Protein AF-A0A4Y3MFD1-F1 (afdb_monomer_lite)

Structure (mmCIF, N/CA/C/O backbone):
data_AF-A0A4Y3MFD1-F1
#
_entry.id   AF-A0A4Y3MFD1-F1
#
loop_
_atom_site.group_PDB
_atom_site.id
_atom_site.type_symbol
_atom_site.label_atom_id
_atom_site.label_alt_id
_atom_site.label_comp_id
_atom_site.label_asym_id
_atom_site.label_entity_id
_atom_site.label_seq_id
_atom_site.pdbx_PDB_ins_code
_atom_site.Cartn_x
_atom_site.Cartn_y
_atom_site.Cartn_z
_atom_site.occupancy
_atom_site.B_iso_or_equiv
_atom_site.auth_seq_id
_atom_site.auth_comp_id
_atom_site.auth_asym_id
_atom_site.auth_atom_id
_atom_site.pdbx_PDB_model_num
ATOM 1 N N . MET A 1 1 ? 8.699 -9.001 -12.859 1.00 86.31 1 MET A N 1
ATOM 2 C CA . MET A 1 1 ? 9.949 -8.322 -13.257 1.00 86.31 1 MET A CA 1
ATOM 3 C C . MET A 1 1 ? 11.088 -9.321 -13.198 1.00 86.31 1 MET A C 1
ATOM 5 O O . MET A 1 1 ? 11.152 -10.079 -12.240 1.00 86.31 1 MET A O 1
ATOM 9 N N . TRP A 1 2 ? 11.930 -9.376 -14.226 1.00 91.31 2 TRP A N 1
ATOM 10 C CA . TRP A 1 2 ? 13.165 -10.150 -14.213 1.00 91.31 2 TRP A CA 1
ATOM 11 C C . TRP A 1 2 ? 14.236 -9.340 -13.489 1.00 91.31 2 TRP A C 1
ATOM 13 O O . TRP A 1 2 ? 14.729 -8.338 -14.007 1.00 91.31 2 TRP A O 1
ATOM 23 N N . ALA A 1 3 ? 14.560 -9.768 -12.272 1.00 87.06 3 ALA A N 1
ATOM 24 C CA . ALA A 1 3 ? 15.688 -9.244 -11.525 1.00 87.06 3 ALA A CA 1
ATOM 25 C C . ALA A 1 3 ? 16.983 -9.841 -12.086 1.00 87.06 3 ALA A C 1
ATOM 27 O O . ALA A 1 3 ? 17.390 -10.945 -11.734 1.00 87.06 3 ALA A O 1
ATOM 28 N N . ASN A 1 4 ? 17.572 -9.133 -13.043 1.00 87.69 4 ASN A N 1
ATOM 29 C CA . ASN A 1 4 ? 18.674 -9.597 -13.880 1.00 87.69 4 ASN A CA 1
ATOM 30 C C . ASN A 1 4 ? 20.051 -9.185 -13.316 1.00 87.69 4 ASN A C 1
ATOM 32 O O . ASN A 1 4 ? 20.970 -8.812 -14.046 1.00 87.69 4 ASN A O 1
ATOM 36 N N . GLU A 1 5 ? 20.185 -9.214 -11.995 1.00 81.00 5 GLU A N 1
ATOM 37 C CA . GLU A 1 5 ? 21.436 -8.922 -11.297 1.00 81.00 5 GLU A CA 1
ATOM 38 C C . GLU A 1 5 ? 22.081 -10.187 -10.728 1.00 81.00 5 GLU A C 1
ATOM 40 O O . GLU A 1 5 ? 21.463 -11.252 -10.674 1.00 81.00 5 GLU A O 1
ATOM 45 N N . ASN A 1 6 ? 23.350 -10.070 -10.333 1.00 78.69 6 ASN A N 1
ATOM 46 C CA . ASN A 1 6 ? 24.043 -11.137 -9.625 1.00 78.69 6 ASN A CA 1
ATOM 47 C C . ASN A 1 6 ? 23.266 -11.515 -8.365 1.00 78.69 6 ASN A C 1
ATOM 49 O O . ASN A 1 6 ? 22.802 -10.653 -7.621 1.00 78.69 6 ASN A O 1
ATOM 53 N N . TRP A 1 7 ? 23.182 -12.812 -8.079 1.00 67.56 7 TRP A N 1
ATOM 54 C CA . TRP A 1 7 ? 22.638 -13.248 -6.808 1.00 67.56 7 TRP A CA 1
ATOM 55 C C . TRP A 1 7 ? 23.746 -13.196 -5.761 1.00 67.56 7 TRP A C 1
ATOM 57 O O . TRP A 1 7 ? 24.583 -14.097 -5.687 1.00 67.56 7 TRP A O 1
ATOM 67 N N . SER A 1 8 ? 23.774 -12.136 -4.962 1.00 65.06 8 SER A N 1
ATOM 68 C CA . SER A 1 8 ? 24.641 -12.014 -3.789 1.00 65.06 8 SER A CA 1
ATOM 69 C C . SER A 1 8 ? 23.846 -12.244 -2.500 1.00 65.06 8 SER A C 1
ATOM 71 O O . SER A 1 8 ? 22.618 -12.372 -2.494 1.00 65.06 8 SER A O 1
ATOM 73 N N . ARG A 1 9 ? 24.549 -12.384 -1.369 1.00 59.81 9 ARG A N 1
ATOM 74 C CA . ARG A 1 9 ? 23.908 -12.606 -0.057 1.00 59.81 9 ARG A CA 1
ATOM 75 C C . ARG A 1 9 ? 23.028 -11.417 0.371 1.00 59.81 9 ARG A C 1
ATOM 77 O O . ARG A 1 9 ? 22.169 -11.581 1.239 1.00 59.81 9 ARG A O 1
ATOM 84 N N . ARG A 1 10 ? 23.235 -10.237 -0.217 1.00 60.28 10 ARG A N 1
ATOM 85 C CA . ARG A 1 10 ? 22.449 -9.021 0.007 1.00 60.28 10 ARG A CA 1
ATOM 86 C C . ARG A 1 10 ? 21.709 -8.656 -1.275 1.00 60.28 10 ARG A C 1
ATOM 88 O O . ARG A 1 10 ? 22.241 -8.787 -2.361 1.00 60.28 10 ARG A O 1
ATOM 95 N N . TRP A 1 11 ? 20.471 -8.201 -1.136 1.00 49.91 11 TRP A N 1
ATOM 96 C CA . TRP A 1 11 ? 19.693 -7.683 -2.260 1.00 49.91 11 TRP A CA 1
ATOM 97 C C . TRP A 1 11 ? 19.814 -6.159 -2.278 1.00 49.91 11 TRP A C 1
ATOM 99 O O . TRP A 1 11 ? 18.933 -5.455 -1.798 1.00 49.91 11 TRP A O 1
ATOM 109 N N . ASP A 1 12 ? 20.973 -5.658 -2.690 1.00 54.50 12 ASP A N 1
ATOM 110 C CA . ASP A 1 12 ? 21.269 -4.220 -2.779 1.00 54.50 12 ASP A CA 1
ATOM 111 C C . ASP A 1 12 ? 22.004 -3.849 -4.080 1.00 54.50 12 ASP A C 1
ATOM 113 O O . ASP A 1 12 ? 22.458 -2.715 -4.240 1.00 54.50 12 ASP A O 1
ATOM 117 N N . GLY A 1 13 ? 22.124 -4.801 -5.012 1.00 48.84 13 GLY A N 1
ATOM 118 C CA . GLY A 1 13 ? 22.865 -4.637 -6.258 1.00 48.84 13 GLY A CA 1
ATOM 119 C C . GLY A 1 13 ? 24.387 -4.572 -6.095 1.00 48.84 13 GLY A C 1
ATOM 120 O O . GLY A 1 13 ? 25.056 -4.223 -7.072 1.00 48.84 13 GLY A O 1
ATOM 121 N N . SER A 1 14 ? 24.929 -4.876 -4.904 1.00 53.72 14 SER A N 1
ATOM 122 C CA . SER A 1 14 ? 26.372 -4.983 -4.656 1.00 53.72 14 SER A CA 1
ATOM 123 C C . SER A 1 14 ? 26.921 -6.380 -4.981 1.00 53.72 14 SER A C 1
ATOM 125 O O . SER A 1 14 ? 26.263 -7.404 -4.768 1.00 53.72 14 SER A O 1
ATOM 127 N N . ASP A 1 15 ? 28.157 -6.414 -5.488 1.00 54.75 15 ASP A N 1
ATOM 128 C CA . ASP A 1 15 ? 28.885 -7.645 -5.839 1.00 54.75 15 ASP A CA 1
ATOM 129 C C . ASP A 1 15 ? 29.625 -8.279 -4.643 1.00 54.75 15 ASP A C 1
ATOM 131 O O . ASP A 1 15 ? 30.287 -9.313 -4.786 1.00 54.75 15 ASP A O 1
ATOM 135 N N . ASP A 1 16 ? 29.515 -7.687 -3.450 1.00 49.69 16 ASP A N 1
ATOM 136 C CA . ASP A 1 16 ? 30.107 -8.240 -2.235 1.00 49.69 16 ASP A CA 1
ATOM 137 C C . ASP A 1 16 ? 29.344 -9.521 -1.831 1.00 49.69 16 ASP A C 1
ATOM 139 O O . ASP A 1 16 ? 28.122 -9.532 -1.697 1.00 49.69 16 ASP A O 1
ATOM 143 N N . ASP A 1 17 ? 30.065 -10.629 -1.626 1.00 60.41 17 ASP A N 1
ATOM 144 C CA . ASP A 1 17 ? 29.512 -11.960 -1.309 1.00 60.41 17 ASP A CA 1
ATOM 145 C C . ASP A 1 17 ? 28.593 -12.583 -2.391 1.00 60.41 17 ASP A C 1
ATOM 147 O O . ASP A 1 17 ? 27.485 -13.059 -2.105 1.00 60.41 17 ASP A O 1
ATOM 151 N N . LEU A 1 18 ? 29.070 -12.640 -3.638 1.00 62.47 18 LEU A N 1
ATOM 152 C CA . LEU A 1 18 ? 28.396 -13.306 -4.760 1.00 62.47 18 LEU A CA 1
ATOM 153 C C . LEU A 1 18 ? 28.136 -14.810 -4.500 1.00 62.47 18 LEU A C 1
ATOM 155 O O . LEU A 1 18 ? 29.058 -15.587 -4.240 1.00 62.47 18 LEU A O 1
ATOM 159 N N . LEU A 1 19 ? 26.868 -15.228 -4.597 1.00 68.81 19 LEU A N 1
ATOM 160 C CA . LEU A 1 19 ? 26.425 -16.625 -4.496 1.00 68.81 19 LEU A CA 1
ATOM 161 C C . LEU A 1 19 ? 26.350 -17.278 -5.881 1.00 68.81 19 LEU A C 1
ATOM 163 O O . LEU A 1 19 ? 26.895 -18.365 -6.077 1.00 68.81 19 LEU A O 1
ATOM 167 N N . ILE A 1 20 ? 25.688 -16.616 -6.836 1.00 72.38 20 ILE A N 1
ATOM 168 C CA . ILE A 1 20 ? 25.589 -17.040 -8.239 1.00 72.38 20 ILE A CA 1
ATOM 169 C C . ILE A 1 20 ? 25.748 -15.812 -9.137 1.00 72.38 20 ILE A C 1
ATOM 171 O O . ILE A 1 20 ? 25.024 -14.831 -8.989 1.00 72.38 20 ILE A O 1
ATOM 175 N N . ALA A 1 21 ? 26.696 -15.881 -10.071 1.00 77.69 21 ALA A N 1
ATOM 176 C CA . ALA 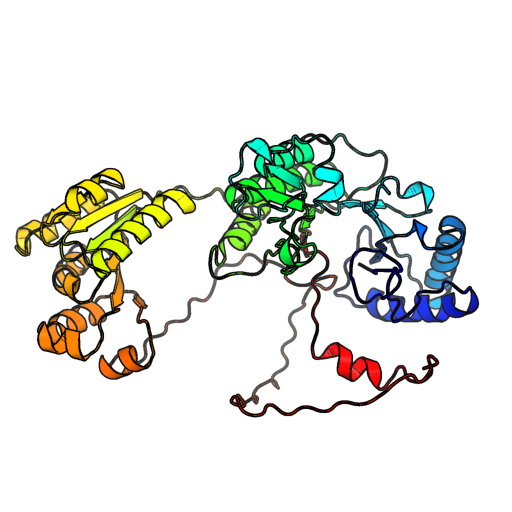A 1 21 ? 26.909 -14.830 -11.058 1.00 77.69 21 ALA A CA 1
ATOM 177 C C . ALA A 1 21 ? 25.861 -14.922 -12.168 1.00 77.69 21 ALA A C 1
ATOM 179 O O . ALA A 1 21 ? 25.528 -16.019 -12.622 1.00 77.69 21 ALA A O 1
ATOM 180 N N . GLN A 1 22 ? 25.397 -13.764 -12.621 1.00 80.25 22 GLN A N 1
ATOM 181 C CA . GLN A 1 22 ? 24.596 -13.611 -13.821 1.00 80.25 22 GLN A CA 1
ATOM 182 C C . GLN A 1 22 ? 25.538 -13.292 -14.989 1.00 80.25 22 GLN A C 1
ATOM 184 O O . GLN A 1 22 ? 26.206 -12.262 -14.993 1.00 80.25 22 GLN A O 1
ATOM 189 N N . ASP A 1 23 ? 25.594 -14.190 -15.971 1.00 82.00 23 ASP A N 1
ATOM 190 C CA . ASP A 1 23 ? 26.374 -14.025 -17.203 1.00 82.00 23 ASP A CA 1
ATOM 191 C C . ASP A 1 23 ? 25.422 -13.958 -18.410 1.00 82.00 23 ASP A C 1
ATOM 193 O O . ASP A 1 23 ? 24.344 -14.558 -18.396 1.00 82.00 23 ASP A O 1
ATOM 197 N N . TYR A 1 24 ? 25.809 -13.214 -19.444 1.00 86.62 24 TYR A N 1
ATOM 198 C CA . TYR A 1 24 ? 25.013 -12.927 -20.643 1.00 86.62 24 TYR A CA 1
ATOM 199 C C . TYR A 1 24 ? 25.710 -13.460 -21.895 1.00 86.62 24 TYR A C 1
ATOM 201 O O . TYR A 1 24 ? 26.008 -12.727 -22.842 1.00 86.62 24 TYR A O 1
ATOM 209 N N . ARG A 1 25 ? 26.014 -14.759 -21.888 1.00 87.94 25 ARG A N 1
ATOM 210 C CA . ARG A 1 25 ? 26.667 -15.428 -23.015 1.00 87.94 25 ARG A CA 1
ATOM 211 C C . ARG A 1 25 ? 25.658 -15.636 -24.136 1.00 87.94 25 ARG A C 1
ATOM 213 O O . ARG A 1 25 ? 24.578 -16.170 -23.908 1.00 87.94 25 ARG A O 1
ATOM 220 N N . ALA A 1 26 ? 26.038 -15.293 -25.365 1.00 87.62 26 ALA A N 1
ATOM 221 C CA . ALA A 1 26 ? 25.154 -15.415 -26.526 1.00 87.62 26 ALA A CA 1
ATOM 222 C C . ALA A 1 26 ? 24.655 -16.856 -26.768 1.00 87.62 26 ALA A C 1
ATOM 224 O O . ALA A 1 26 ? 23.566 -17.050 -27.298 1.00 87.62 26 ALA A O 1
ATOM 225 N N . GLU A 1 27 ? 25.424 -17.871 -26.364 1.00 90.94 27 GLU A N 1
ATOM 226 C CA . GLU A 1 27 ? 25.015 -19.283 -26.426 1.00 90.94 27 GLU A CA 1
ATOM 227 C C . GLU A 1 27 ? 23.834 -19.640 -25.505 1.00 90.94 27 GLU A C 1
ATOM 229 O O . GLU A 1 27 ? 23.140 -20.622 -25.766 1.00 90.94 27 GLU A O 1
ATOM 234 N N . ASP A 1 28 ? 23.579 -18.843 -24.462 1.00 92.50 28 ASP A N 1
ATOM 235 C CA . ASP A 1 28 ? 22.472 -19.044 -23.521 1.00 92.50 28 ASP A CA 1
ATOM 236 C C . ASP A 1 28 ? 21.183 -18.322 -23.971 1.00 92.50 28 ASP A C 1
ATOM 238 O O . ASP A 1 28 ? 20.107 -18.605 -23.436 1.00 92.50 28 ASP A O 1
ATOM 242 N N . ASP A 1 29 ? 21.265 -17.429 -24.971 1.00 94.12 29 ASP A N 1
ATOM 243 C CA . ASP A 1 29 ? 20.151 -16.582 -25.432 1.00 94.12 29 ASP A CA 1
ATOM 244 C C . ASP A 1 29 ? 18.922 -17.423 -25.837 1.00 94.12 29 ASP A C 1
ATOM 246 O O . ASP A 1 29 ? 17.794 -17.097 -25.462 1.00 94.12 29 ASP A O 1
ATOM 250 N N . GLU A 1 30 ? 19.116 -18.535 -26.559 1.00 95.44 30 GLU A N 1
ATOM 251 C CA . GLU A 1 30 ? 18.000 -19.399 -26.977 1.00 95.44 30 GLU A CA 1
ATOM 252 C C . GLU A 1 30 ? 17.287 -20.037 -25.783 1.00 95.44 30 GLU A C 1
ATOM 254 O O . GLU A 1 30 ? 16.058 -20.037 -25.726 1.00 95.44 30 GLU A O 1
ATOM 259 N N . ALA A 1 31 ? 18.047 -20.549 -24.811 1.00 95.50 31 ALA A N 1
ATOM 260 C CA . ALA A 1 31 ? 17.483 -21.180 -23.623 1.00 95.50 31 ALA A CA 1
ATOM 261 C C . ALA A 1 31 ? 16.741 -20.162 -22.745 1.00 95.50 31 ALA A C 1
ATOM 263 O O . ALA A 1 31 ? 15.687 -20.474 -22.185 1.00 95.50 31 ALA A O 1
ATOM 264 N N . LEU A 1 32 ? 17.263 -18.935 -22.653 1.00 94.19 32 LEU A N 1
ATOM 265 C CA . LEU A 1 32 ? 16.618 -17.827 -21.955 1.00 94.19 32 LEU A CA 1
ATOM 266 C C . LEU A 1 32 ? 15.280 -17.457 -22.612 1.00 94.19 32 LEU A C 1
ATOM 268 O O . LEU A 1 32 ? 14.256 -17.367 -21.930 1.00 94.19 32 LEU A O 1
ATOM 272 N N . VAL A 1 33 ? 15.275 -17.283 -23.936 1.00 96.94 33 VAL A N 1
ATOM 273 C CA . VAL A 1 33 ? 14.073 -16.956 -24.719 1.00 96.94 33 VAL A CA 1
ATOM 274 C C . VAL A 1 33 ? 13.025 -18.064 -24.614 1.00 96.94 33 VAL A C 1
ATOM 276 O O . VAL A 1 33 ? 11.860 -17.765 -24.340 1.00 96.94 33 VAL A O 1
ATOM 279 N N . ASP A 1 34 ? 13.432 -19.328 -24.759 1.00 97.19 34 ASP A N 1
ATOM 280 C CA . ASP A 1 34 ? 12.544 -20.488 -24.633 1.00 97.19 34 ASP A CA 1
ATOM 281 C C . ASP A 1 34 ? 11.908 -20.558 -23.234 1.00 97.19 34 ASP A C 1
ATOM 283 O O . ASP A 1 34 ? 10.709 -20.826 -23.098 1.00 97.19 34 ASP A O 1
ATOM 287 N N . CYS A 1 35 ? 12.692 -20.262 -22.191 1.00 96.44 35 CYS A N 1
ATOM 288 C CA . CYS A 1 35 ? 12.220 -20.208 -20.810 1.00 96.44 35 CYS A CA 1
ATOM 289 C C . CYS A 1 35 ? 11.155 -19.120 -20.626 1.00 96.44 35 CYS A C 1
ATOM 291 O O . CYS A 1 35 ? 10.051 -19.411 -20.157 1.00 96.44 35 CYS A O 1
ATOM 293 N N . PHE A 1 36 ? 11.440 -17.881 -21.044 1.00 97.25 36 PHE A N 1
ATOM 294 C CA . PHE A 1 36 ? 10.469 -16.792 -20.943 1.00 97.25 36 PHE A CA 1
ATOM 295 C C . PHE A 1 36 ? 9.201 -17.091 -21.735 1.00 97.25 36 PHE A C 1
ATOM 297 O O . PHE A 1 36 ? 8.102 -16.941 -21.203 1.00 97.25 36 PHE A O 1
ATOM 304 N N . ALA A 1 37 ? 9.331 -17.574 -22.970 1.00 97.25 37 ALA A N 1
ATOM 305 C CA . ALA A 1 37 ? 8.196 -17.867 -23.835 1.00 97.25 37 ALA A CA 1
ATOM 306 C C . ALA A 1 37 ? 7.215 -18.884 -23.234 1.00 97.25 37 ALA A C 1
ATOM 308 O O . ALA A 1 37 ? 6.023 -18.815 -23.537 1.00 97.25 37 ALA A O 1
ATOM 309 N N . GLY A 1 38 ? 7.685 -19.795 -22.374 1.00 95.38 38 GLY A N 1
ATOM 310 C CA . GLY A 1 38 ? 6.818 -20.692 -21.609 1.00 95.38 38 GLY A CA 1
ATOM 311 C C . GLY A 1 38 ? 5.806 -19.939 -20.738 1.00 95.38 38 GLY A C 1
ATOM 312 O O . GLY A 1 38 ? 4.638 -20.315 -20.700 1.00 95.38 38 GLY A O 1
ATOM 313 N N . TYR A 1 39 ? 6.231 -18.843 -20.104 1.00 95.56 39 TYR A N 1
ATOM 314 C CA . TYR A 1 39 ? 5.368 -17.989 -19.284 1.00 95.56 39 TYR A CA 1
ATOM 315 C C . TYR A 1 39 ? 4.575 -16.982 -20.123 1.00 95.56 39 TYR A C 1
ATOM 317 O O . TYR A 1 39 ? 3.385 -16.800 -19.879 1.00 95.56 39 TYR A O 1
ATOM 325 N N . LEU A 1 40 ? 5.204 -16.363 -21.133 1.00 96.44 40 LEU A N 1
ATOM 326 C CA . LEU A 1 40 ? 4.573 -15.322 -21.962 1.00 96.44 40 LEU A CA 1
ATOM 327 C C . LEU A 1 40 ? 3.356 -15.831 -22.757 1.00 96.44 40 LEU A C 1
ATOM 329 O O . LEU A 1 40 ? 2.517 -15.036 -23.161 1.00 96.44 40 LEU A O 1
ATOM 333 N N . LYS A 1 41 ? 3.271 -17.144 -23.012 1.00 94.69 41 LYS A N 1
ATOM 334 C CA . LYS A 1 41 ? 2.145 -17.784 -23.719 1.00 94.69 41 LYS A CA 1
ATOM 335 C C . LYS A 1 41 ? 0.952 -18.102 -22.826 1.00 94.69 41 LYS A C 1
ATOM 337 O O . LYS A 1 41 ? -0.091 -18.497 -23.344 1.00 94.69 41 LYS A O 1
ATOM 342 N N . ASP A 1 42 ? 1.105 -18.010 -21.508 1.00 96.56 42 ASP A N 1
ATOM 343 C CA . ASP A 1 42 ? -0.005 -18.268 -20.599 1.00 96.56 42 ASP A CA 1
ATOM 344 C C . ASP A 1 42 ? -1.114 -17.231 -20.872 1.00 96.56 42 ASP A C 1
ATOM 346 O O . ASP A 1 42 ? -0.829 -16.034 -20.912 1.00 96.56 42 ASP A O 1
ATOM 350 N N . PRO A 1 43 ? -2.382 -17.638 -21.065 1.00 92.62 43 PRO A N 1
ATOM 351 C CA . PRO A 1 43 ? -3.474 -16.711 -21.382 1.00 92.62 43 PRO A CA 1
ATOM 352 C C . PRO A 1 43 ? -3.739 -15.687 -20.274 1.00 92.62 43 PRO A C 1
ATOM 354 O O . PRO A 1 43 ? -4.403 -14.678 -20.495 1.00 92.62 43 PRO A O 1
ATOM 357 N N . ARG A 1 44 ? -3.238 -15.953 -19.069 1.00 93.19 44 ARG A N 1
ATOM 358 C CA . ARG A 1 44 ? -3.330 -15.053 -17.928 1.00 93.19 44 ARG A CA 1
ATOM 359 C C . ARG A 1 44 ? -2.268 -13.953 -17.996 1.00 93.19 44 ARG A C 1
ATOM 361 O O . ARG A 1 44 ? -2.418 -12.961 -17.287 1.00 93.19 44 ARG A O 1
ATOM 368 N N . TYR A 1 45 ? -1.222 -14.131 -18.811 1.00 95.62 45 TYR A N 1
ATOM 369 C CA . TYR A 1 45 ? -0.088 -13.220 -18.905 1.00 95.62 45 TYR A CA 1
ATOM 370 C C . TYR A 1 45 ? -0.536 -11.803 -19.290 1.00 95.62 45 TYR A C 1
ATOM 372 O O . TYR A 1 45 ? -1.437 -11.631 -20.113 1.00 95.62 45 TYR A O 1
ATOM 380 N N . ILE A 1 46 ? 0.063 -10.769 -18.698 1.00 94.12 46 ILE A N 1
ATOM 381 C CA . ILE A 1 46 ? -0.328 -9.378 -18.977 1.00 94.12 46 ILE A CA 1
ATOM 382 C C . ILE A 1 46 ? 0.176 -8.955 -20.360 1.00 94.12 46 ILE A C 1
ATOM 384 O O . ILE A 1 46 ? 1.355 -9.117 -20.687 1.00 94.12 46 ILE A O 1
ATOM 388 N N . HIS A 1 47 ? -0.728 -8.385 -21.153 1.00 94.62 47 HIS A N 1
ATOM 389 C CA . HIS A 1 47 ? -0.457 -7.875 -22.491 1.00 94.62 47 HIS A CA 1
ATOM 390 C C . HIS A 1 47 ? -0.891 -6.413 -22.597 1.00 94.62 47 HIS A C 1
ATOM 392 O O . HIS A 1 47 ? -1.899 -6.036 -22.007 1.00 94.62 47 HIS A O 1
ATOM 398 N N . PHE A 1 48 ? -0.159 -5.643 -23.396 1.00 95.25 48 PHE A N 1
ATOM 399 C CA . PHE A 1 48 ? -0.536 -4.302 -23.844 1.00 95.25 48 PHE A CA 1
ATOM 400 C C . PHE A 1 48 ? -0.414 -4.262 -25.363 1.00 95.25 48 PHE A C 1
ATOM 402 O O . PHE A 1 48 ? 0.561 -4.791 -25.900 1.00 95.25 48 PHE A O 1
ATOM 409 N N . ASP A 1 49 ? -1.413 -3.720 -26.060 1.00 93.31 49 ASP A N 1
ATOM 410 C CA . ASP A 1 49 ? -1.482 -3.763 -27.534 1.00 93.31 49 ASP A CA 1
ATOM 411 C C . ASP A 1 49 ? -1.259 -5.187 -28.106 1.00 93.31 49 ASP A C 1
ATOM 413 O O . ASP A 1 49 ? -0.519 -5.419 -29.061 1.00 93.31 49 ASP A O 1
ATOM 417 N N . GLY A 1 50 ? -1.819 -6.200 -27.429 1.00 94.00 50 GLY A N 1
ATOM 418 C CA . GLY A 1 50 ? -1.662 -7.615 -27.794 1.00 94.00 50 GLY A CA 1
ATOM 419 C C . GLY A 1 50 ? -0.252 -8.199 -27.604 1.00 94.00 50 GLY A C 1
ATOM 420 O O . GLY A 1 50 ? -0.016 -9.347 -27.980 1.00 94.00 50 GLY A O 1
ATOM 421 N N . ARG A 1 51 ? 0.688 -7.453 -27.009 1.00 96.69 51 ARG A N 1
ATOM 422 C CA . ARG A 1 51 ? 2.086 -7.859 -26.801 1.00 96.69 51 ARG A CA 1
ATOM 423 C C . ARG A 1 51 ? 2.361 -8.171 -25.325 1.00 96.69 51 ARG A C 1
ATOM 425 O O . ARG A 1 51 ? 2.035 -7.344 -24.472 1.00 96.69 51 ARG A O 1
ATOM 432 N N . PRO A 1 52 ? 2.975 -9.322 -24.988 1.00 97.31 52 PRO A N 1
ATOM 433 C CA . PRO A 1 52 ? 3.255 -9.671 -23.598 1.00 97.31 52 PRO A CA 1
ATOM 434 C C . PRO A 1 52 ? 4.358 -8.779 -23.017 1.00 97.31 52 PRO A C 1
ATOM 436 O O . PRO A 1 52 ? 5.359 -8.512 -23.680 1.00 97.31 52 PRO A O 1
ATOM 439 N N . ILE A 1 53 ? 4.207 -8.340 -21.768 1.00 96.75 53 ILE A N 1
ATOM 440 C CA . ILE A 1 53 ? 5.192 -7.472 -21.104 1.00 96.75 53 ILE A CA 1
ATOM 441 C C . ILE A 1 53 ? 6.321 -8.264 -20.424 1.00 96.75 53 ILE A C 1
ATOM 443 O O . ILE A 1 53 ? 6.075 -9.128 -19.587 1.00 96.75 53 ILE A O 1
ATOM 447 N N . LEU A 1 54 ? 7.581 -7.936 -20.702 1.00 97.19 54 LEU A N 1
ATOM 448 C CA . LEU A 1 54 ? 8.739 -8.435 -19.961 1.00 97.19 54 LEU A CA 1
ATOM 449 C C . LEU A 1 54 ? 9.478 -7.266 -19.306 1.00 97.19 54 LEU A C 1
ATOM 451 O O . LEU A 1 54 ? 10.200 -6.515 -19.956 1.00 97.19 54 LEU A O 1
ATOM 455 N N . MET A 1 55 ? 9.300 -7.116 -17.995 1.00 96.31 55 MET A N 1
ATOM 456 C CA . MET A 1 55 ? 10.003 -6.086 -17.227 1.00 96.31 55 MET A CA 1
ATOM 457 C C . MET A 1 55 ? 11.422 -6.542 -16.880 1.00 96.31 55 MET A C 1
ATOM 459 O O . MET A 1 55 ? 11.578 -7.644 -16.355 1.00 96.31 55 MET A O 1
ATOM 463 N N . VAL A 1 56 ? 12.420 -5.691 -17.099 1.00 94.94 56 VAL A N 1
ATOM 464 C CA . VAL A 1 56 ? 13.848 -5.935 -16.851 1.00 94.94 56 VAL A CA 1
ATOM 465 C C . VAL A 1 56 ? 14.340 -4.936 -15.808 1.00 94.94 56 VAL A C 1
ATOM 467 O O . VAL A 1 56 ? 14.181 -3.731 -15.993 1.00 94.94 56 VAL A O 1
ATOM 470 N N . TYR A 1 57 ? 14.902 -5.428 -14.704 1.00 91.62 57 TYR A N 1
ATOM 471 C CA . TYR A 1 57 ? 15.231 -4.588 -13.550 1.00 91.62 57 TYR A CA 1
ATOM 472 C C . TYR A 1 57 ? 16.419 -3.647 -13.798 1.00 91.62 57 TYR A C 1
ATOM 474 O O . TYR A 1 57 ? 16.315 -2.457 -13.528 1.00 91.62 57 TYR A O 1
ATOM 482 N N . ARG A 1 58 ? 17.532 -4.160 -14.337 1.00 91.38 58 ARG A N 1
ATOM 483 C CA . ARG A 1 58 ? 18.784 -3.422 -14.572 1.00 91.38 58 ARG A CA 1
ATOM 484 C C . ARG A 1 58 ? 19.334 -3.715 -15.967 1.00 91.38 58 ARG A C 1
ATOM 486 O O . ARG A 1 58 ? 20.270 -4.503 -16.098 1.00 91.38 58 ARG A O 1
ATOM 493 N N . PRO A 1 59 ? 18.781 -3.135 -17.040 1.00 92.31 59 PRO A N 1
ATOM 494 C CA . PRO A 1 59 ? 19.256 -3.436 -18.389 1.00 92.31 59 PRO A CA 1
ATOM 495 C C . PRO A 1 59 ? 20.713 -3.021 -18.628 1.00 92.31 59 PRO A C 1
ATOM 497 O O . PRO A 1 59 ? 21.376 -3.638 -19.455 1.00 92.31 59 PRO A O 1
ATOM 500 N N . GLY A 1 60 ? 21.246 -2.054 -17.871 1.00 90.38 60 GLY A N 1
ATOM 501 C CA . GLY A 1 60 ? 22.651 -1.649 -17.954 1.00 90.38 60 GLY A CA 1
ATOM 502 C C . GLY A 1 60 ? 23.672 -2.721 -17.555 1.00 90.38 60 GLY A C 1
ATOM 503 O O . GLY A 1 60 ? 24.850 -2.564 -17.863 1.00 90.38 60 GLY A O 1
ATOM 504 N N . THR A 1 61 ? 23.257 -3.824 -16.916 1.00 90.19 61 THR A N 1
ATOM 505 C CA . THR A 1 61 ? 24.152 -4.967 -16.647 1.00 90.19 61 THR A CA 1
ATOM 506 C C . THR A 1 61 ? 24.301 -5.902 -17.849 1.00 90.19 61 THR A C 1
ATOM 508 O O . THR A 1 61 ? 25.189 -6.753 -17.848 1.00 90.19 61 THR A O 1
ATOM 511 N N . ILE A 1 62 ? 23.463 -5.748 -18.880 1.00 91.88 62 ILE A N 1
ATOM 512 C CA . ILE A 1 62 ? 23.501 -6.557 -20.099 1.00 91.88 62 ILE A CA 1
ATOM 513 C C . ILE A 1 62 ? 24.546 -5.954 -21.054 1.00 91.88 62 ILE A C 1
ATOM 515 O O . ILE A 1 62 ? 24.399 -4.798 -21.467 1.00 91.88 62 ILE A O 1
ATOM 519 N N . PRO A 1 63 ? 25.586 -6.709 -21.456 1.00 91.50 63 PRO A N 1
ATOM 520 C CA . PRO A 1 63 ? 26.568 -6.238 -22.426 1.00 91.50 63 PRO A CA 1
ATOM 521 C C . PRO A 1 63 ? 25.908 -5.890 -23.762 1.00 91.50 63 PRO A C 1
ATOM 523 O O . PRO A 1 63 ? 25.226 -6.729 -24.351 1.00 91.50 63 PRO A O 1
ATOM 526 N N . ASP A 1 64 ? 26.134 -4.661 -24.237 1.00 93.31 64 ASP A N 1
ATOM 527 C CA . ASP A 1 64 ? 25.512 -4.119 -25.454 1.00 93.31 64 ASP A CA 1
ATOM 528 C C . ASP A 1 64 ? 23.996 -4.396 -25.497 1.00 93.31 64 ASP A C 1
ATOM 530 O O . ASP A 1 64 ? 23.471 -5.059 -26.399 1.00 93.31 64 ASP A O 1
ATOM 534 N N . ALA A 1 65 ? 23.296 -3.924 -24.456 1.00 94.56 65 ALA A N 1
ATOM 535 C CA . ALA A 1 65 ? 21.863 -4.133 -24.277 1.00 94.56 65 ALA A CA 1
ATOM 536 C C . ALA A 1 65 ? 21.038 -3.863 -25.555 1.00 94.56 65 ALA A C 1
ATOM 538 O O . ALA A 1 65 ? 20.246 -4.741 -25.913 1.00 94.56 65 ALA A O 1
ATOM 539 N N . PRO A 1 66 ? 21.245 -2.761 -26.317 1.00 96.00 66 PRO A N 1
ATOM 540 C CA . PRO A 1 66 ? 20.502 -2.537 -27.557 1.00 96.00 66 PRO A CA 1
ATOM 541 C C . PRO A 1 66 ? 20.647 -3.687 -28.562 1.00 96.00 66 PRO A C 1
ATOM 543 O O . PRO A 1 66 ? 19.646 -4.183 -29.088 1.00 96.00 66 PRO A O 1
ATOM 546 N N . ALA A 1 67 ? 21.872 -4.168 -28.803 1.00 95.75 67 ALA A N 1
ATOM 547 C CA . ALA A 1 67 ? 22.094 -5.296 -29.702 1.00 95.75 67 ALA A CA 1
ATOM 548 C C . ALA A 1 67 ? 21.502 -6.599 -29.141 1.00 95.75 67 ALA A C 1
ATOM 550 O O . ALA A 1 67 ? 20.957 -7.400 -29.904 1.00 95.75 67 ALA A O 1
ATOM 551 N N . ALA A 1 68 ? 21.579 -6.818 -27.824 1.00 95.38 68 ALA A N 1
ATOM 552 C CA . ALA A 1 68 ? 20.996 -7.988 -27.167 1.00 95.38 68 ALA A CA 1
ATOM 553 C C . ALA A 1 68 ? 19.476 -8.057 -27.343 1.00 95.38 68 ALA A C 1
ATOM 555 O O . ALA A 1 68 ? 18.962 -9.063 -27.838 1.00 95.38 68 ALA A O 1
ATOM 556 N N . PHE A 1 69 ? 18.757 -6.971 -27.054 1.00 96.44 69 PHE A N 1
ATOM 557 C CA . PHE A 1 69 ? 17.303 -6.939 -27.203 1.00 96.44 69 PHE A CA 1
ATOM 558 C C . PHE A 1 69 ? 16.855 -7.071 -28.665 1.00 96.44 69 PHE A C 1
ATOM 560 O O . PHE A 1 69 ? 15.846 -7.729 -28.927 1.00 96.44 69 PHE A O 1
ATOM 567 N N . VAL A 1 70 ? 17.614 -6.546 -29.638 1.00 96.38 70 VAL A N 1
ATOM 568 C CA . VAL A 1 70 ? 17.345 -6.791 -31.070 1.00 96.38 70 VAL A CA 1
ATOM 569 C C . VAL A 1 70 ? 17.437 -8.283 -31.405 1.00 96.38 70 VAL A C 1
ATOM 571 O O . VAL A 1 70 ? 16.531 -8.822 -32.049 1.00 96.38 70 VAL A O 1
ATOM 574 N N . ARG A 1 71 ? 18.488 -8.976 -30.944 1.00 95.81 71 ARG A N 1
ATOM 575 C CA . ARG A 1 71 ? 18.632 -10.427 -31.155 1.00 95.81 71 ARG A CA 1
ATOM 576 C C . ARG A 1 71 ? 17.489 -11.201 -30.503 1.00 95.81 71 ARG A C 1
ATOM 578 O O . ARG A 1 71 ? 16.865 -12.030 -31.166 1.00 95.81 71 ARG A O 1
ATOM 585 N N . TRP A 1 72 ? 17.177 -10.907 -29.240 1.00 97.38 72 TRP A N 1
ATOM 586 C CA . TRP A 1 72 ? 16.123 -11.601 -28.498 1.00 97.38 72 TRP A CA 1
ATOM 587 C C . TRP A 1 72 ? 14.746 -11.415 -29.135 1.00 97.38 72 TRP A C 1
ATOM 589 O O . TRP A 1 72 ? 14.008 -12.391 -29.245 1.00 97.38 72 TRP A O 1
ATOM 599 N N . ARG A 1 73 ? 14.405 -10.220 -29.643 1.00 97.31 73 ARG A N 1
ATOM 600 C CA . ARG A 1 73 ? 13.166 -10.012 -30.422 1.00 97.31 73 ARG A CA 1
ATOM 601 C C . ARG A 1 73 ? 13.092 -10.940 -31.631 1.00 97.31 73 ARG A C 1
ATOM 603 O O . ARG A 1 73 ? 12.067 -11.585 -31.841 1.00 97.31 73 ARG A O 1
ATOM 610 N N . GLY A 1 74 ? 14.183 -11.048 -32.392 1.00 97.69 74 GLY A N 1
ATOM 611 C CA . GLY A 1 74 ? 14.272 -11.975 -33.522 1.00 97.69 74 GLY A CA 1
ATOM 612 C C . GLY A 1 74 ? 14.056 -13.430 -33.099 1.00 97.69 74 GLY A C 1
ATOM 613 O O . GLY A 1 74 ? 13.316 -14.162 -33.754 1.00 97.69 74 GLY A O 1
ATOM 614 N N . MET A 1 75 ? 14.640 -13.844 -31.972 1.00 98.12 75 MET A N 1
ATOM 615 C CA . MET A 1 75 ? 14.462 -15.192 -31.424 1.00 98.12 75 MET A CA 1
ATOM 616 C C . MET A 1 75 ? 13.021 -15.448 -30.962 1.00 98.12 75 MET A C 1
ATOM 618 O O . MET A 1 75 ? 12.447 -16.465 -31.349 1.00 98.12 75 MET A O 1
ATOM 622 N N . PHE A 1 76 ? 12.402 -14.532 -30.209 1.00 98.44 76 PHE A N 1
ATOM 623 C CA . PHE A 1 76 ? 10.998 -14.647 -29.792 1.00 98.44 76 PHE A CA 1
ATOM 624 C C . PHE A 1 76 ? 10.059 -14.786 -30.996 1.00 98.44 76 PHE A C 1
ATOM 626 O O . PHE A 1 76 ? 9.195 -15.670 -31.007 1.00 98.44 76 PHE A O 1
ATOM 633 N N . GLN A 1 77 ? 10.265 -13.973 -32.035 1.00 97.75 77 GLN A N 1
ATOM 634 C CA . GLN A 1 77 ? 9.450 -14.018 -33.244 1.00 97.75 77 GLN A CA 1
ATOM 635 C C . GLN A 1 77 ? 9.646 -15.336 -34.004 1.00 97.75 77 GLN A C 1
ATOM 637 O O . GLN A 1 77 ? 8.671 -16.020 -34.312 1.00 97.75 77 GLN A O 1
ATOM 642 N N . ASN A 1 78 ? 10.894 -15.724 -34.274 1.00 97.94 78 ASN A N 1
ATOM 643 C CA . ASN A 1 78 ? 11.203 -16.889 -35.108 1.00 97.94 78 ASN A CA 1
ATOM 644 C C . ASN A 1 78 ? 10.869 -18.222 -34.425 1.00 97.94 78 ASN A C 1
ATOM 646 O O . ASN A 1 78 ? 10.445 -19.164 -35.091 1.00 97.94 78 ASN A O 1
ATOM 650 N N . ARG A 1 79 ? 11.067 -18.316 -33.106 1.00 97.56 79 ARG A N 1
ATOM 651 C CA . ARG A 1 79 ? 10.911 -19.571 -32.351 1.00 97.56 79 ARG A CA 1
ATOM 652 C C . ARG A 1 79 ? 9.518 -19.745 -31.765 1.00 97.56 79 ARG A C 1
ATOM 654 O O . ARG A 1 79 ? 9.071 -20.872 -31.543 1.00 97.56 79 ARG A O 1
ATOM 661 N N . HIS A 1 80 ? 8.837 -18.643 -31.459 1.00 97.88 80 HIS A N 1
ATOM 662 C CA . HIS A 1 80 ? 7.595 -18.684 -30.691 1.00 97.88 80 HIS A CA 1
ATOM 663 C C . HIS A 1 80 ? 6.465 -17.831 -31.254 1.00 97.88 80 HIS A C 1
ATOM 665 O O . HIS A 1 80 ? 5.364 -17.920 -30.714 1.00 97.88 80 HIS A O 1
ATOM 671 N N . GLY A 1 81 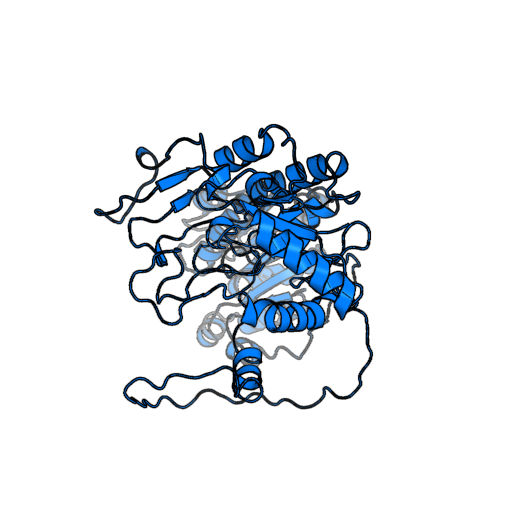? 6.707 -17.038 -32.303 1.00 97.31 81 GLY A N 1
ATOM 672 C CA . GLY A 1 81 ? 5.719 -16.096 -32.829 1.00 97.31 81 GLY A CA 1
ATOM 673 C C . GLY A 1 81 ? 5.324 -15.020 -31.815 1.00 97.31 81 GLY A C 1
ATOM 674 O O . GLY A 1 81 ? 4.202 -14.529 -31.865 1.00 97.31 81 GLY A O 1
ATOM 675 N N . LEU A 1 82 ? 6.211 -14.702 -30.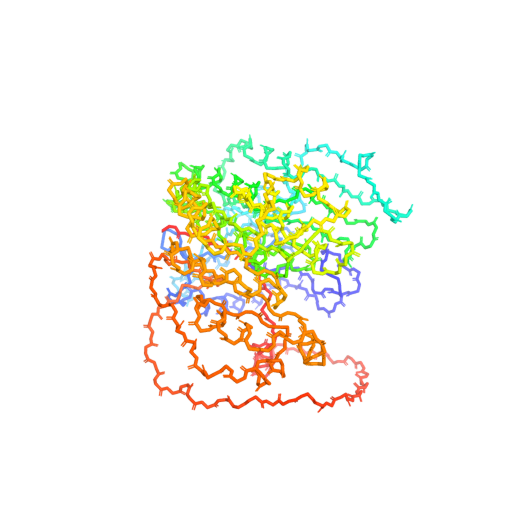866 1.00 97.88 82 LEU A N 1
ATOM 676 C CA . LEU A 1 82 ? 5.972 -13.709 -29.821 1.00 97.88 82 LEU A CA 1
ATOM 677 C C . LEU A 1 82 ? 6.709 -12.406 -30.137 1.00 97.88 82 LEU A C 1
ATOM 679 O O . LEU A 1 82 ? 7.834 -12.427 -30.629 1.00 97.88 82 LEU A O 1
ATOM 683 N N . ASN A 1 83 ? 6.104 -11.281 -29.760 1.00 97.12 83 ASN A N 1
ATOM 684 C CA . ASN A 1 83 ? 6.707 -9.953 -29.858 1.00 97.12 83 ASN A CA 1
ATOM 685 C C . ASN A 1 83 ? 6.560 -9.195 -28.524 1.00 97.12 83 ASN A C 1
ATOM 687 O O . ASN A 1 83 ? 5.683 -8.334 -28.404 1.00 97.12 83 ASN A O 1
ATOM 691 N N . PRO A 1 84 ? 7.357 -9.533 -27.494 1.00 97.38 84 PRO A N 1
ATOM 692 C CA . PRO A 1 84 ? 7.217 -8.916 -26.182 1.00 97.38 84 PRO A CA 1
ATOM 693 C C . PRO A 1 84 ? 7.527 -7.412 -26.183 1.00 97.38 84 PRO A C 1
ATOM 695 O O . PRO A 1 84 ? 8.298 -6.905 -27.004 1.00 97.38 84 PRO A O 1
ATOM 698 N N . LEU A 1 85 ? 6.910 -6.704 -25.238 1.00 98.00 85 LEU A N 1
ATOM 699 C CA . LEU A 1 85 ? 7.282 -5.356 -24.814 1.00 98.00 85 LEU A CA 1
ATOM 700 C C . LEU A 1 85 ? 8.323 -5.474 -23.704 1.00 98.00 85 LEU A C 1
ATOM 702 O O . LEU A 1 85 ? 8.005 -5.980 -22.629 1.00 98.00 85 LEU A O 1
ATOM 706 N N . PHE A 1 86 ? 9.547 -5.015 -23.932 1.00 98.00 86 PHE A N 1
ATOM 707 C CA . PHE A 1 86 ? 10.563 -4.982 -22.888 1.00 98.00 86 PHE A CA 1
ATOM 708 C C . PHE A 1 86 ? 10.506 -3.650 -22.141 1.00 98.00 86 PHE A C 1
ATOM 710 O O . PHE A 1 86 ? 10.598 -2.588 -22.755 1.00 98.00 86 PHE A O 1
ATOM 717 N N . VAL A 1 87 ? 10.353 -3.709 -20.818 1.00 97.81 87 VAL A N 1
ATOM 718 C CA . VAL A 1 87 ? 10.100 -2.531 -19.972 1.00 97.81 87 VAL A CA 1
ATOM 719 C C . VAL A 1 87 ? 11.173 -2.401 -18.901 1.00 97.81 87 VAL A C 1
ATOM 721 O O . VAL A 1 87 ? 11.373 -3.318 -18.111 1.00 97.81 87 VAL A O 1
ATOM 724 N N . MET A 1 88 ? 11.855 -1.264 -18.859 1.00 96.19 88 MET A N 1
ATOM 725 C CA . MET A 1 88 ? 12.929 -0.988 -17.904 1.00 96.19 88 MET A CA 1
ATOM 726 C C . MET A 1 88 ? 12.400 -0.614 -16.518 1.00 96.19 88 MET A C 1
ATOM 728 O O . MET A 1 88 ? 11.561 0.275 -16.417 1.00 96.19 88 MET A O 1
ATOM 732 N N . GLY A 1 89 ? 12.940 -1.190 -15.445 1.00 94.19 89 GLY A N 1
ATOM 733 C CA . GLY A 1 89 ? 12.799 -0.611 -14.106 1.00 94.19 89 GLY A CA 1
ATOM 734 C C . GLY A 1 89 ? 13.642 0.659 -13.957 1.00 94.19 89 GLY A C 1
ATOM 735 O O . GLY A 1 89 ? 14.844 0.621 -14.196 1.00 94.19 89 GLY A O 1
ATOM 736 N N . GLN A 1 90 ? 13.037 1.781 -13.555 1.00 92.31 90 GLN A N 1
ATOM 737 C CA . GLN A 1 90 ? 13.780 3.011 -13.245 1.00 92.31 90 GLN A CA 1
ATOM 738 C C . GLN A 1 90 ? 14.426 2.908 -11.858 1.00 92.31 90 GLN A C 1
ATOM 740 O O . GLN A 1 90 ? 13.866 3.373 -10.862 1.00 92.31 90 GLN A O 1
ATOM 745 N N . ALA A 1 91 ? 15.591 2.268 -11.801 1.00 83.81 91 ALA A N 1
ATOM 746 C CA . ALA A 1 91 ? 16.387 2.070 -10.596 1.00 83.81 91 ALA A CA 1
ATOM 747 C C . ALA A 1 91 ? 17.840 2.527 -10.824 1.00 83.81 91 ALA A C 1
ATOM 749 O O . ALA A 1 91 ? 18.305 2.615 -11.955 1.00 83.81 91 ALA A O 1
ATOM 750 N N . PHE A 1 92 ? 18.568 2.831 -9.744 1.00 79.25 92 PHE A N 1
ATOM 751 C CA . PHE A 1 92 ? 20.006 3.165 -9.776 1.00 79.25 92 PHE A CA 1
ATOM 752 C C . PHE A 1 92 ? 20.425 4.302 -10.738 1.00 79.25 92 PHE A C 1
ATOM 754 O O . PHE A 1 92 ? 21.568 4.340 -11.184 1.00 79.25 92 PHE A O 1
ATOM 761 N N . GLY A 1 93 ? 19.529 5.251 -11.026 1.00 81.25 93 GLY A N 1
ATOM 762 C CA . GLY A 1 93 ? 19.800 6.386 -11.919 1.00 81.25 93 GLY A CA 1
ATOM 763 C C . GLY A 1 93 ? 19.513 6.122 -13.402 1.00 81.25 93 GLY A C 1
ATOM 764 O O . GLY A 1 93 ? 19.618 7.051 -14.201 1.00 81.25 93 GLY A O 1
ATOM 765 N N . ASP A 1 94 ? 19.102 4.906 -13.771 1.00 86.31 94 ASP A N 1
ATOM 766 C CA . ASP A 1 94 ? 18.631 4.605 -15.122 1.00 86.31 94 ASP A CA 1
ATOM 767 C C . ASP A 1 94 ? 17.205 5.143 -15.308 1.00 86.31 94 ASP A C 1
ATOM 769 O O . ASP A 1 94 ? 16.261 4.718 -14.638 1.00 86.31 94 ASP A O 1
ATOM 773 N N . GLU A 1 95 ? 17.033 6.086 -16.238 1.00 89.69 95 GLU A N 1
ATOM 774 C CA . GLU A 1 95 ? 15.731 6.713 -16.497 1.00 89.69 95 GLU A CA 1
ATOM 775 C C . GLU A 1 95 ? 15.205 6.467 -17.910 1.00 89.69 95 GLU A C 1
ATOM 777 O O . GLU A 1 95 ? 14.040 6.098 -18.061 1.00 89.69 95 GLU A O 1
ATOM 782 N N . ASN A 1 96 ? 16.036 6.661 -18.941 1.00 94.44 96 ASN A N 1
ATOM 783 C CA . ASN A 1 96 ? 15.599 6.586 -20.334 1.00 94.44 96 ASN A CA 1
ATOM 784 C C . ASN A 1 96 ? 15.759 5.161 -20.919 1.00 94.44 96 ASN A C 1
ATOM 786 O O . ASN A 1 96 ? 16.895 4.746 -21.160 1.00 94.44 96 ASN A O 1
ATOM 790 N N . PRO A 1 97 ? 14.660 4.432 -21.208 1.00 96.69 97 PRO A N 1
ATOM 791 C CA . PRO A 1 97 ? 14.709 3.079 -21.771 1.00 96.69 97 PRO A CA 1
ATOM 792 C C . PRO A 1 97 ? 15.294 3.022 -23.192 1.00 96.69 97 PRO A C 1
ATOM 794 O O . PRO A 1 97 ? 15.839 1.984 -23.581 1.00 96.69 97 PRO A O 1
ATOM 797 N N . ASP A 1 98 ? 15.246 4.123 -23.952 1.00 95.75 98 ASP A N 1
ATOM 798 C CA . ASP A 1 98 ? 15.744 4.176 -25.333 1.00 95.75 98 ASP A CA 1
ATOM 799 C C . ASP A 1 98 ? 17.249 3.888 -25.410 1.00 95.75 98 ASP A C 1
ATOM 801 O O . ASP A 1 98 ? 17.724 3.288 -26.375 1.00 95.75 98 ASP A O 1
ATOM 805 N N . LEU A 1 99 ? 18.000 4.252 -24.360 1.00 95.00 99 LEU A N 1
ATOM 806 C CA . LEU A 1 99 ? 19.443 4.006 -24.257 1.00 95.00 99 LEU A CA 1
ATOM 807 C C . LEU A 1 99 ? 19.791 2.509 -24.263 1.00 95.00 9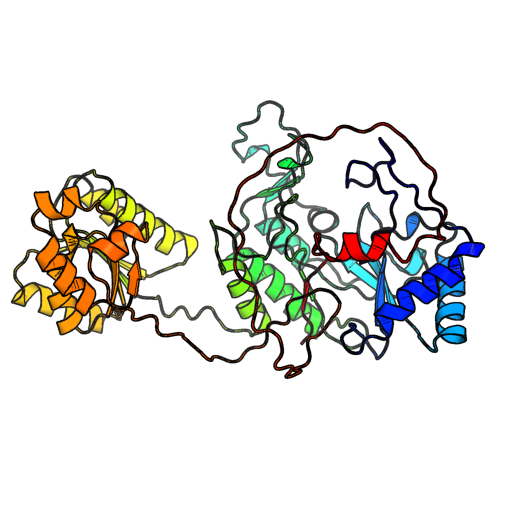9 LEU A C 1
ATOM 809 O O . LEU A 1 99 ? 20.916 2.142 -24.598 1.00 95.00 99 LEU A O 1
ATOM 813 N N . PHE A 1 100 ? 18.824 1.652 -23.931 1.00 95.38 100 PHE A N 1
ATOM 814 C CA . PHE A 1 100 ? 18.982 0.201 -23.859 1.00 95.38 100 PHE A CA 1
ATOM 815 C C . PHE A 1 100 ? 18.200 -0.545 -24.953 1.00 95.38 100 PHE A C 1
ATOM 817 O O . PHE A 1 100 ? 18.241 -1.772 -24.994 1.00 95.38 100 PHE A O 1
ATOM 824 N N . GLY A 1 101 ? 17.491 0.158 -25.846 1.00 95.50 101 GLY A N 1
ATOM 825 C CA . GLY A 1 101 ? 16.657 -0.461 -26.888 1.00 95.50 101 GLY A CA 1
ATOM 826 C C . GLY A 1 101 ? 15.345 -1.080 -26.375 1.00 95.50 101 GLY A C 1
ATOM 827 O O . GLY A 1 101 ? 14.822 -2.032 -26.970 1.00 95.50 101 GLY A O 1
ATOM 828 N N . LEU A 1 102 ? 14.826 -0.566 -25.256 1.00 97.38 102 LEU A N 1
ATOM 829 C CA . LEU A 1 102 ? 13.608 -1.039 -24.592 1.00 97.38 102 LEU A CA 1
ATOM 830 C C . LEU A 1 102 ? 12.372 -0.239 -25.041 1.00 97.38 102 LEU A C 1
ATOM 832 O O . LEU A 1 102 ? 12.494 0.884 -25.511 1.00 97.38 102 LEU A O 1
ATOM 836 N N . ASP A 1 103 ? 11.176 -0.824 -24.917 1.00 97.94 103 ASP A N 1
ATOM 837 C CA . ASP A 1 103 ? 9.919 -0.231 -25.409 1.00 97.94 103 ASP A CA 1
ATOM 838 C C . ASP A 1 103 ? 9.345 0.848 -24.464 1.00 97.94 103 ASP A C 1
ATOM 840 O O . ASP A 1 103 ? 8.520 1.666 -24.869 1.00 97.94 103 ASP A O 1
ATOM 844 N N . GLY A 1 104 ? 9.730 0.827 -23.187 1.00 97.38 104 GLY A N 1
ATOM 845 C CA . GLY A 1 104 ? 9.226 1.745 -22.170 1.00 97.38 104 GLY A CA 1
ATOM 846 C C . GLY A 1 104 ? 9.868 1.506 -20.809 1.00 97.38 104 GLY A C 1
ATOM 847 O O . GLY A 1 104 ? 10.777 0.684 -20.671 1.00 97.38 104 GLY A O 1
ATOM 848 N N . ALA A 1 105 ? 9.384 2.212 -19.793 1.00 96.94 105 ALA A N 1
ATOM 849 C CA . ALA A 1 105 ? 9.889 2.114 -18.430 1.00 96.94 105 ALA A CA 1
ATOM 850 C C . ALA A 1 105 ? 8.763 1.979 -17.391 1.00 96.94 105 ALA A C 1
ATOM 852 O O . ALA A 1 105 ? 7.594 2.243 -17.672 1.00 96.94 105 ALA A O 1
ATOM 853 N N . ILE A 1 106 ? 9.126 1.569 -16.180 1.00 96.12 106 ILE A N 1
ATOM 854 C CA . ILE A 1 106 ? 8.273 1.522 -14.995 1.00 96.12 106 ILE A CA 1
ATOM 855 C C . ILE A 1 106 ? 9.000 2.178 -13.823 1.00 96.12 106 ILE A C 1
ATOM 857 O O . ILE A 1 106 ? 10.180 1.915 -13.590 1.00 96.12 106 ILE A O 1
ATOM 861 N N . GLU A 1 107 ? 8.308 3.042 -13.085 1.00 94.88 107 GLU A N 1
ATOM 862 C CA . GLU A 1 107 ? 8.877 3.658 -11.887 1.00 94.88 107 GLU A CA 1
ATOM 863 C C . GLU A 1 107 ? 9.116 2.610 -10.796 1.00 94.88 107 GLU A C 1
ATOM 865 O O . GLU A 1 107 ? 8.284 1.726 -10.574 1.00 94.88 107 GLU A O 1
ATOM 870 N N . PHE A 1 108 ? 10.231 2.749 -10.080 1.00 90.69 108 PHE A N 1
ATOM 871 C CA . PHE A 1 108 ? 10.588 1.897 -8.949 1.00 90.69 108 PHE A CA 1
ATOM 872 C C . PHE A 1 108 ? 10.788 2.762 -7.686 1.00 90.69 108 PHE A C 1
ATOM 874 O O . PHE A 1 108 ? 11.924 3.039 -7.287 1.00 90.69 108 PHE A O 1
ATOM 881 N N . PRO A 1 109 ? 9.699 3.313 -7.102 1.00 90.50 109 PRO A N 1
ATOM 882 C CA . PRO A 1 109 ? 9.787 4.139 -5.901 1.00 90.50 109 PRO A CA 1
ATOM 883 C C . PRO A 1 109 ? 10.376 3.328 -4.736 1.00 90.50 109 PRO A C 1
ATOM 885 O O . PRO A 1 109 ? 10.150 2.119 -4.677 1.00 90.50 109 PRO A O 1
ATOM 888 N N . PRO A 1 110 ? 11.097 3.983 -3.808 1.00 84.38 110 PRO A N 1
ATOM 889 C CA . PRO A 1 110 ? 11.121 5.429 -3.582 1.00 84.38 110 PRO A CA 1
ATOM 890 C C . PRO A 1 110 ? 12.220 6.176 -4.352 1.00 84.38 110 PRO A C 1
ATOM 892 O O . PRO A 1 110 ? 12.168 7.396 -4.432 1.00 84.38 110 PRO A O 1
ATOM 895 N N . HIS A 1 111 ? 13.196 5.485 -4.947 1.00 79.56 111 HIS A N 1
ATOM 896 C CA . HIS A 1 111 ? 14.474 6.081 -5.372 1.00 79.56 111 HIS A CA 1
ATOM 897 C C . HIS A 1 111 ? 14.356 7.345 -6.235 1.00 79.56 111 HIS A C 1
ATOM 899 O O . HIS A 1 111 ? 14.896 8.389 -5.882 1.00 79.56 111 HIS A O 1
ATOM 905 N N . LYS A 1 112 ? 13.641 7.270 -7.362 1.00 83.94 112 LYS A N 1
ATOM 906 C CA . LYS A 1 112 ? 13.469 8.419 -8.263 1.00 83.94 112 LYS A CA 1
ATOM 907 C C . LYS A 1 112 ? 12.522 9.473 -7.685 1.00 83.94 112 LYS A C 1
ATOM 909 O O . LYS A 1 112 ? 12.704 10.662 -7.922 1.00 83.94 112 LYS A O 1
ATOM 914 N N . VAL A 1 113 ? 11.494 9.049 -6.950 1.00 83.81 113 VAL A N 1
ATOM 915 C CA . VAL A 1 113 ? 10.413 9.943 -6.499 1.00 83.81 113 VAL A CA 1
ATOM 916 C C . VAL A 1 113 ? 10.807 10.808 -5.306 1.00 83.81 113 VAL A C 1
ATOM 918 O O . VAL A 1 113 ? 10.226 11.870 -5.141 1.00 83.81 113 VAL A O 1
ATOM 921 N N . VAL A 1 114 ? 11.820 10.406 -4.531 1.00 87.94 114 VAL A N 1
ATOM 922 C CA . VAL A 1 114 ? 12.410 11.251 -3.475 1.00 87.94 114 VAL A CA 1
ATOM 923 C C . VAL A 1 114 ? 13.395 12.288 -4.021 1.00 87.94 114 VAL A C 1
ATOM 925 O O . VAL A 1 114 ? 13.898 13.126 -3.274 1.00 87.94 114 VAL A O 1
ATOM 928 N N . SER A 1 115 ? 13.721 12.227 -5.316 1.00 84.25 115 SER A N 1
ATOM 929 C CA . SER A 1 115 ? 14.687 13.133 -5.929 1.00 84.25 115 SER A CA 1
ATOM 930 C C . SER A 1 115 ? 14.130 14.559 -5.929 1.00 84.25 115 SER A C 1
ATOM 932 O O . SER A 1 115 ? 13.149 14.856 -6.608 1.00 84.25 115 SER A O 1
ATOM 934 N N . GLY A 1 116 ? 14.752 15.438 -5.141 1.00 83.06 116 GLY A N 1
ATOM 935 C CA . GLY A 1 116 ? 14.307 16.820 -4.941 1.00 83.06 116 GLY A CA 1
ATOM 936 C C . GLY A 1 116 ? 13.452 17.060 -3.692 1.00 83.06 116 GLY A C 1
ATOM 937 O O . GLY A 1 116 ? 13.131 18.217 -3.435 1.00 83.06 116 GLY A O 1
ATOM 938 N N . CYS A 1 117 ? 13.127 16.024 -2.911 1.00 92.12 117 CYS A N 1
ATOM 939 C CA . CYS A 1 117 ? 12.477 16.179 -1.607 1.00 92.12 117 CYS A CA 1
ATOM 940 C C . CYS A 1 117 ? 13.484 16.570 -0.516 1.00 92.12 117 CYS A C 1
ATOM 942 O O . CYS A 1 117 ? 14.671 16.227 -0.585 1.00 92.12 117 CYS A O 1
ATOM 944 N N . SER A 1 118 ? 12.998 17.261 0.513 1.00 93.44 118 SER A N 1
ATOM 945 C CA . SER A 1 118 ? 13.800 17.674 1.665 1.00 93.44 118 SER A CA 1
ATOM 946 C C . SER A 1 118 ? 13.982 16.528 2.665 1.00 93.44 118 SER A C 1
ATOM 948 O O . SER A 1 118 ? 13.118 15.667 2.820 1.00 93.44 118 SER A O 1
ATOM 950 N N . LEU A 1 119 ? 15.124 16.509 3.360 1.00 95.25 119 LEU A N 1
ATOM 951 C CA . LEU A 1 119 ? 15.350 15.559 4.450 1.00 95.25 119 LEU A CA 1
ATOM 952 C C . LEU A 1 119 ? 14.650 16.049 5.720 1.00 95.25 119 LEU A C 1
ATOM 954 O O . LEU A 1 119 ? 14.868 17.175 6.154 1.00 95.25 119 LEU A O 1
ATOM 958 N N . LEU A 1 120 ? 13.882 15.162 6.347 1.00 94.75 120 LEU A N 1
ATOM 959 C CA . LEU A 1 120 ? 13.170 15.377 7.609 1.00 94.75 120 LEU A CA 1
ATOM 960 C C . LEU A 1 120 ? 14.015 14.959 8.833 1.00 94.75 120 LEU A C 1
ATOM 962 O O . LEU A 1 120 ? 13.526 14.931 9.960 1.00 94.75 120 LEU A O 1
ATOM 966 N N . ASN A 1 121 ? 15.289 14.598 8.631 1.00 93.56 121 ASN A N 1
ATOM 967 C CA . ASN A 1 121 ? 16.164 14.029 9.663 1.00 93.56 121 ASN A CA 1
ATOM 968 C C . ASN A 1 121 ? 16.218 14.853 10.963 1.00 93.56 121 ASN A C 1
ATOM 970 O O . ASN A 1 121 ? 16.207 14.265 12.041 1.00 93.56 121 ASN A O 1
ATOM 974 N N . ASP A 1 122 ? 16.253 16.184 10.867 1.00 91.62 122 ASP A N 1
ATOM 975 C CA . ASP A 1 122 ? 16.382 17.076 12.030 1.00 91.62 122 ASP A CA 1
ATOM 976 C C . ASP A 1 122 ? 15.057 17.283 12.794 1.00 91.62 122 ASP A C 1
ATOM 978 O O . ASP A 1 122 ? 15.055 17.786 13.919 1.00 91.62 122 ASP A O 1
ATOM 982 N N . GLU A 1 123 ? 13.925 16.892 12.202 1.00 91.62 123 GLU A N 1
ATOM 983 C CA . GLU A 1 123 ? 12.581 17.059 12.771 1.00 91.62 123 GLU A CA 1
ATOM 984 C C . GLU A 1 123 ? 12.054 15.772 13.421 1.00 91.62 123 GLU A C 1
ATOM 986 O O . GLU A 1 123 ? 11.185 15.813 14.299 1.00 91.62 123 GLU A O 1
ATOM 991 N N . VAL A 1 124 ? 12.597 14.616 13.029 1.00 91.31 124 VAL A N 1
ATOM 992 C CA . VAL A 1 124 ? 12.208 13.315 13.578 1.00 91.31 124 VAL A CA 1
ATOM 993 C C . VAL A 1 124 ? 13.085 12.949 14.768 1.00 91.31 124 VAL A C 1
ATOM 995 O O . VAL A 1 124 ? 14.312 12.957 14.716 1.00 91.31 124 VAL A O 1
ATOM 998 N N . LYS A 1 125 ? 12.447 12.535 15.866 1.00 91.88 125 LYS A N 1
ATOM 999 C CA . LYS A 1 125 ? 13.168 11.957 17.000 1.00 91.88 125 LYS A CA 1
ATOM 1000 C C . LYS A 1 125 ? 13.651 10.548 16.656 1.00 91.88 125 LYS A C 1
ATOM 1002 O O . LYS A 1 125 ? 12.885 9.590 16.746 1.00 91.88 125 LYS A O 1
ATOM 1007 N N . VAL A 1 126 ? 14.935 10.425 16.344 1.00 90.94 126 VAL A N 1
ATOM 1008 C CA . VAL A 1 126 ? 15.599 9.136 16.133 1.00 90.94 126 VAL A CA 1
ATOM 1009 C C . VAL A 1 126 ? 16.166 8.612 17.456 1.00 90.94 126 VAL A C 1
ATOM 1011 O O . VAL A 1 126 ? 16.757 9.360 18.233 1.00 90.94 126 VAL A O 1
ATOM 1014 N N . PHE A 1 127 ? 15.934 7.329 17.750 1.00 89.94 127 PHE A N 1
ATOM 1015 C CA . PHE A 1 127 ? 16.415 6.681 18.981 1.00 89.94 127 PHE A CA 1
ATOM 1016 C C . PHE A 1 127 ? 17.766 5.977 18.814 1.00 89.94 127 PHE A C 1
ATOM 1018 O O . PHE A 1 127 ? 18.424 5.687 19.812 1.00 89.94 127 PHE A O 1
ATOM 1025 N N . ASP A 1 128 ? 18.162 5.691 17.576 1.00 90.12 128 ASP A N 1
ATOM 1026 C CA . ASP A 1 128 ? 19.491 5.193 17.244 1.00 90.12 128 ASP A CA 1
ATOM 1027 C C . ASP A 1 128 ? 20.464 6.376 17.130 1.00 90.12 128 ASP A C 1
ATOM 1029 O O . ASP A 1 128 ? 20.319 7.235 16.261 1.00 90.12 128 ASP A O 1
ATOM 1033 N N . ASN A 1 129 ? 21.446 6.429 18.032 1.00 90.38 129 ASN A N 1
ATOM 1034 C CA . ASN A 1 129 ? 22.439 7.505 18.066 1.00 90.38 129 ASN A CA 1
ATOM 1035 C C . ASN A 1 129 ? 23.410 7.456 16.875 1.00 90.38 129 ASN A C 1
ATOM 1037 O O . ASN A 1 129 ? 24.053 8.464 16.592 1.00 90.38 129 ASN A O 1
ATOM 1041 N N . ASP A 1 130 ? 23.520 6.308 16.200 1.00 92.38 130 ASP A N 1
ATOM 1042 C CA . ASP A 1 130 ? 24.415 6.097 15.060 1.00 92.38 130 ASP A CA 1
ATOM 1043 C C . ASP A 1 130 ? 23.671 6.201 13.712 1.00 92.38 130 ASP A C 1
ATOM 1045 O O . ASP A 1 130 ? 24.229 5.887 12.654 1.00 92.38 130 ASP A O 1
ATOM 1049 N N . PHE A 1 131 ? 22.409 6.649 13.724 1.00 94.00 131 PHE A N 1
ATOM 1050 C CA . PHE A 1 131 ? 21.606 6.784 12.515 1.00 94.00 131 PHE A CA 1
ATOM 1051 C C . PHE A 1 131 ? 22.184 7.840 11.563 1.00 94.00 131 PHE A C 1
ATOM 1053 O O . PHE A 1 131 ? 22.380 9.005 11.902 1.00 94.00 131 PHE A O 1
ATOM 1060 N N . SER A 1 132 ? 22.410 7.416 10.327 1.00 94.69 132 SER A N 1
ATOM 1061 C CA . SER A 1 132 ? 22.939 8.194 9.201 1.00 94.69 132 SER A CA 1
ATOM 1062 C C . SER A 1 132 ? 22.132 7.976 7.914 1.00 94.69 132 SER A C 1
ATOM 1064 O O . SER A 1 132 ? 22.573 8.347 6.825 1.00 94.69 132 SER A O 1
ATOM 1066 N N . GLY A 1 133 ? 20.964 7.340 8.032 1.00 94.81 133 GLY A N 1
ATOM 1067 C CA . GLY A 1 133 ? 20.031 7.123 6.937 1.00 94.81 133 GLY A CA 1
ATOM 1068 C C . GLY A 1 133 ? 19.317 8.404 6.511 1.00 94.81 133 GLY A C 1
ATOM 1069 O O . GLY A 1 133 ? 19.531 9.490 7.053 1.00 94.81 133 GLY A O 1
ATOM 1070 N N . GLN A 1 134 ? 18.445 8.268 5.522 1.00 95.62 134 GLN A N 1
ATOM 1071 C CA . GLN A 1 134 ? 17.667 9.369 4.960 1.00 95.62 134 GLN A CA 1
ATOM 1072 C C . GLN A 1 134 ? 16.209 9.231 5.378 1.00 95.62 134 GLN A C 1
ATOM 1074 O O . GLN A 1 134 ? 15.617 8.170 5.184 1.00 95.62 134 GLN A O 1
ATOM 1079 N N . ILE A 1 135 ? 15.625 10.291 5.929 1.00 96.50 135 ILE A N 1
ATOM 1080 C CA . ILE A 1 135 ? 14.206 10.337 6.283 1.00 96.50 135 ILE A CA 1
ATOM 1081 C C . ILE A 1 135 ? 13.550 11.400 5.410 1.00 96.50 135 ILE A C 1
ATOM 1083 O O . ILE A 1 135 ? 13.988 12.546 5.410 1.00 96.50 135 ILE A O 1
ATOM 1087 N N . TYR A 1 136 ? 12.504 11.028 4.682 1.00 97.19 136 TYR A N 1
ATOM 1088 C CA . TYR A 1 136 ? 11.705 11.938 3.862 1.00 97.19 136 TYR A CA 1
ATOM 1089 C C . TYR A 1 136 ? 10.271 11.990 4.384 1.00 97.19 136 TYR A C 1
ATOM 1091 O O . TYR A 1 136 ? 9.766 10.984 4.885 1.00 97.19 136 TYR A O 1
ATOM 1099 N N . ASP A 1 137 ? 9.603 13.133 4.237 1.00 96.69 137 ASP A N 1
ATOM 1100 C CA . ASP A 1 137 ? 8.163 13.225 4.483 1.00 96.69 137 ASP A CA 1
ATOM 1101 C C . ASP A 1 137 ? 7.390 12.522 3.356 1.00 96.69 137 ASP A C 1
ATOM 1103 O O . ASP A 1 137 ? 7.564 12.816 2.171 1.00 96.69 137 ASP A O 1
ATOM 1107 N N . TYR A 1 138 ? 6.529 11.569 3.712 1.00 97.31 138 TYR A N 1
ATOM 1108 C CA . TYR A 1 138 ? 5.749 10.810 2.736 1.00 97.31 138 TYR A CA 1
ATOM 1109 C C . TYR A 1 138 ? 4.810 11.726 1.935 1.00 97.31 138 TYR A C 1
ATOM 1111 O O . TYR A 1 138 ? 4.651 11.534 0.732 1.00 97.31 138 TYR A O 1
ATOM 1119 N N . GLY A 1 139 ? 4.210 12.739 2.569 1.00 96.50 139 GLY A N 1
ATOM 1120 C CA . GLY A 1 139 ? 3.323 13.698 1.911 1.00 96.50 139 GLY A CA 1
ATOM 1121 C C . GLY A 1 139 ? 4.033 14.512 0.827 1.00 96.50 139 GLY A C 1
ATOM 1122 O O . GLY A 1 139 ? 3.514 14.603 -0.289 1.00 96.50 139 GLY A O 1
ATOM 1123 N N . GLU A 1 140 ? 5.234 15.016 1.122 1.00 96.62 140 GLU A N 1
ATOM 1124 C CA . GLU A 1 140 ? 6.100 15.717 0.163 1.00 96.62 140 GLU A CA 1
ATOM 1125 C C . GLU A 1 140 ? 6.456 14.821 -1.031 1.00 96.62 140 GLU A C 1
ATOM 1127 O O . GLU A 1 140 ? 6.383 15.264 -2.177 1.00 96.62 140 GLU A O 1
ATOM 1132 N N . VAL A 1 141 ? 6.768 13.543 -0.791 1.00 97.06 141 VAL A N 1
ATOM 1133 C CA . VAL A 1 141 ? 7.059 12.572 -1.862 1.00 97.06 141 VAL A CA 1
ATOM 1134 C C . VAL A 1 141 ? 5.836 12.323 -2.748 1.00 97.06 141 VAL A C 1
ATOM 1136 O O . VAL A 1 141 ? 5.974 12.228 -3.971 1.00 97.06 141 VAL A O 1
ATOM 1139 N N . VAL A 1 142 ? 4.629 12.268 -2.170 1.00 97.50 142 VAL A N 1
ATOM 1140 C CA . VAL A 1 142 ? 3.384 12.198 -2.953 1.00 97.50 142 VAL A CA 1
ATOM 1141 C C . VAL A 1 142 ? 3.243 13.428 -3.849 1.00 97.50 142 VAL A C 1
ATOM 1143 O O . VAL A 1 142 ? 2.997 13.279 -5.047 1.00 97.50 142 VAL A O 1
ATOM 1146 N N . ASP A 1 143 ? 3.421 14.635 -3.304 1.00 96.31 143 ASP A N 1
ATOM 1147 C CA . ASP A 1 143 ? 3.306 15.876 -4.079 1.00 96.31 143 ASP A CA 1
ATOM 1148 C C . ASP A 1 143 ? 4.364 15.954 -5.192 1.00 96.31 143 ASP A C 1
ATOM 1150 O O . ASP A 1 143 ? 4.031 16.247 -6.343 1.00 96.31 143 ASP A O 1
ATOM 1154 N N . ALA A 1 144 ? 5.618 15.610 -4.885 1.00 95.56 144 ALA A N 1
ATOM 1155 C CA . ALA A 1 144 ? 6.713 15.574 -5.849 1.00 95.56 144 ALA A CA 1
ATOM 1156 C C . ALA A 1 144 ? 6.457 14.564 -6.977 1.00 95.56 144 ALA A C 1
ATOM 1158 O O . ALA A 1 144 ? 6.647 14.884 -8.152 1.00 95.56 144 ALA A O 1
ATOM 1159 N N . SER A 1 145 ? 5.968 13.362 -6.646 1.00 95.81 145 SER A N 1
ATOM 1160 C CA . SER A 1 145 ? 5.597 12.352 -7.640 1.00 95.81 145 SER A CA 1
ATOM 1161 C C . SER A 1 145 ? 4.474 12.859 -8.549 1.00 95.81 145 SER A C 1
ATOM 1163 O O . SER A 1 145 ? 4.599 12.818 -9.775 1.00 95.81 145 SER A O 1
ATOM 1165 N N . LEU A 1 146 ? 3.390 13.396 -7.984 1.00 96.00 146 LEU A N 1
ATOM 1166 C CA . LEU A 1 146 ? 2.253 13.885 -8.769 1.00 96.00 146 LEU A CA 1
ATOM 1167 C C . LEU A 1 146 ? 2.617 15.080 -9.663 1.00 96.00 146 LEU A C 1
ATOM 1169 O O . LEU A 1 146 ? 2.035 15.219 -10.741 1.00 96.00 146 LEU A O 1
ATOM 1173 N N . ALA A 1 147 ? 3.600 15.890 -9.263 1.00 95.12 147 ALA A N 1
ATOM 1174 C CA . ALA A 1 147 ? 4.096 17.034 -10.022 1.00 95.12 147 ALA A CA 1
ATOM 1175 C C . ALA A 1 147 ? 5.094 16.680 -11.144 1.00 95.12 147 ALA A C 1
ATOM 1177 O O . ALA A 1 147 ? 5.456 17.569 -11.921 1.00 95.12 147 ALA A O 1
ATOM 1178 N N . GLN A 1 148 ? 5.546 15.421 -11.264 1.00 91.62 148 GLN A N 1
ATOM 1179 C CA . GLN A 1 148 ? 6.541 15.061 -12.279 1.00 91.62 148 GLN A CA 1
ATOM 1180 C C . GLN A 1 148 ? 6.050 15.361 -13.711 1.00 91.62 148 GLN A C 1
ATOM 1182 O O . GLN A 1 148 ? 4.908 15.034 -14.073 1.00 91.62 148 GLN A O 1
ATOM 1187 N N . PRO A 1 149 ? 6.912 15.960 -14.559 1.00 91.06 149 PRO A N 1
ATOM 1188 C CA . PRO A 1 149 ? 6.580 16.225 -15.949 1.00 91.06 149 PRO A CA 1
ATOM 1189 C C . PRO A 1 149 ? 6.427 14.921 -16.738 1.00 91.06 149 PRO A C 1
ATOM 1191 O O . PRO A 1 149 ? 6.919 13.860 -16.358 1.00 91.06 149 PRO A O 1
ATOM 1194 N N . GLN A 1 150 ? 5.739 15.009 -17.873 1.00 90.75 150 GLN A N 1
ATOM 1195 C CA . GLN A 1 150 ? 5.593 13.878 -18.779 1.00 90.75 150 GLN A CA 1
ATOM 1196 C C . GLN A 1 150 ? 6.943 13.494 -19.401 1.00 90.75 150 GLN A C 1
ATOM 1198 O O . GLN A 1 150 ? 7.716 14.357 -19.818 1.00 90.75 150 GLN A O 1
ATOM 1203 N N . THR A 1 151 ? 7.201 12.192 -19.496 1.00 93.25 151 THR A N 1
ATOM 1204 C CA . THR A 1 151 ? 8.385 11.641 -20.156 1.00 93.25 151 THR A CA 1
ATOM 1205 C C . THR A 1 151 ? 8.194 11.541 -21.673 1.00 93.25 151 THR A C 1
ATOM 1207 O O . THR A 1 151 ? 7.067 11.360 -22.140 1.00 93.25 151 THR A O 1
ATOM 1210 N N . PRO A 1 152 ? 9.280 11.616 -22.466 1.00 94.50 152 PRO A N 1
ATOM 1211 C CA . PRO A 1 152 ? 9.212 11.434 -23.918 1.00 94.50 152 PRO A CA 1
ATOM 1212 C C . PRO A 1 152 ? 9.018 9.966 -24.345 1.00 94.50 152 PRO A C 1
ATOM 1214 O O . PRO A 1 152 ? 8.766 9.707 -25.517 1.00 94.50 152 PRO A O 1
ATOM 1217 N N . PHE A 1 153 ? 9.118 9.020 -23.409 1.00 95.69 153 PHE A N 1
ATOM 1218 C CA . PHE A 1 153 ? 8.937 7.581 -23.609 1.00 95.69 153 PHE A CA 1
ATOM 1219 C C . PHE A 1 153 ? 7.736 7.049 -22.800 1.00 95.69 153 PHE A C 1
ATOM 1221 O O . PHE A 1 153 ? 7.363 7.673 -21.796 1.00 95.69 153 PHE A O 1
ATOM 1228 N N . PRO A 1 154 ? 7.151 5.891 -23.179 1.00 96.88 154 PRO A N 1
ATOM 1229 C CA . PRO A 1 154 ? 6.095 5.237 -22.406 1.00 96.88 154 PRO A CA 1
ATOM 1230 C C . PRO A 1 154 ? 6.560 4.889 -20.987 1.00 96.88 154 PRO A C 1
ATOM 1232 O O . PRO A 1 154 ? 7.567 4.201 -20.808 1.00 96.88 154 PRO A O 1
ATOM 1235 N N . LEU A 1 155 ? 5.818 5.345 -19.976 1.00 96.75 155 LEU A N 1
ATOM 1236 C CA . LEU A 1 155 ? 6.154 5.154 -18.565 1.00 96.75 155 LEU A CA 1
ATOM 1237 C C . LEU A 1 155 ? 4.943 4.645 -17.783 1.00 96.75 155 LEU A C 1
ATOM 1239 O O . LEU A 1 155 ? 3.910 5.310 -17.730 1.00 96.75 155 LEU A O 1
ATOM 1243 N N . ILE A 1 156 ? 5.101 3.502 -17.119 1.00 97.06 156 ILE A N 1
ATOM 1244 C CA . ILE A 1 156 ? 4.172 3.030 -16.091 1.00 97.06 156 ILE A CA 1
ATOM 1245 C C . ILE A 1 156 ? 4.531 3.741 -14.784 1.00 97.06 156 ILE A C 1
ATOM 1247 O O . ILE A 1 156 ? 5.613 3.535 -14.229 1.00 97.06 156 ILE A O 1
ATOM 1251 N N . ARG A 1 157 ? 3.624 4.593 -14.300 1.00 96.69 157 ARG A N 1
ATOM 1252 C CA . ARG A 1 157 ? 3.781 5.298 -13.022 1.00 96.69 157 ARG A CA 1
ATOM 1253 C C . ARG A 1 157 ? 3.509 4.356 -11.849 1.00 96.69 157 ARG A C 1
ATOM 1255 O O . ARG A 1 157 ? 2.617 3.508 -11.941 1.00 96.69 157 ARG A O 1
ATOM 1262 N N . THR A 1 158 ? 4.236 4.531 -10.746 1.00 96.81 158 THR A N 1
ATOM 1263 C CA . THR A 1 158 ? 4.178 3.607 -9.601 1.00 96.81 158 THR A CA 1
ATOM 1264 C C . THR A 1 158 ? 4.062 4.347 -8.271 1.00 96.81 158 THR A C 1
ATOM 1266 O O . THR A 1 158 ? 4.877 5.217 -7.974 1.00 96.81 158 THR A O 1
ATOM 1269 N N . ALA A 1 159 ? 3.090 3.960 -7.440 1.00 97.44 159 ALA A N 1
ATOM 1270 C CA . ALA A 1 159 ? 2.976 4.401 -6.046 1.00 97.44 159 ALA A CA 1
ATOM 1271 C C . ALA A 1 159 ? 3.546 3.346 -5.085 1.00 97.44 159 ALA A C 1
ATOM 1273 O O . ALA A 1 159 ? 3.600 2.164 -5.427 1.00 97.44 159 ALA A O 1
ATOM 1274 N N . ALA A 1 160 ? 3.920 3.749 -3.869 1.00 96.50 160 ALA A N 1
ATOM 1275 C CA . ALA A 1 160 ? 4.309 2.827 -2.800 1.00 96.50 160 ALA A CA 1
ATOM 1276 C C . ALA A 1 160 ? 3.465 3.057 -1.535 1.00 96.50 160 ALA A C 1
ATOM 1278 O O . ALA A 1 160 ? 3.302 4.218 -1.153 1.00 96.50 160 ALA A O 1
ATOM 1279 N N . PRO A 1 161 ? 2.938 2.011 -0.860 1.00 95.81 161 PRO A N 1
ATOM 1280 C CA . PRO A 1 161 ? 2.178 2.177 0.382 1.00 95.81 161 PRO A CA 1
ATOM 1281 C C . PRO A 1 161 ? 2.995 2.839 1.490 1.00 95.81 161 PRO A C 1
ATOM 1283 O O . PRO A 1 161 ? 2.497 3.707 2.189 1.00 95.81 161 PRO A O 1
ATOM 1286 N N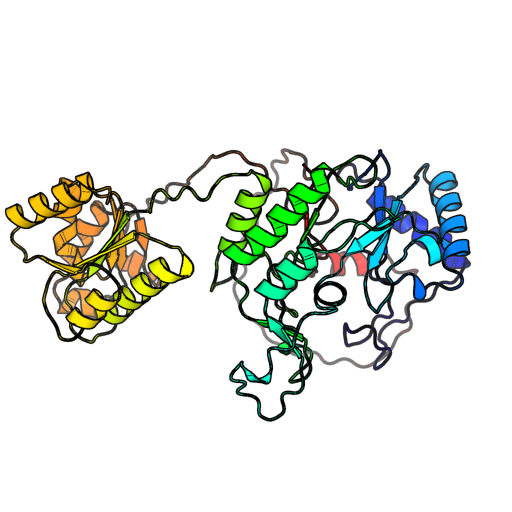 . SER A 1 162 ? 4.261 2.461 1.634 1.00 95.38 162 SER A N 1
ATOM 1287 C CA . SER A 1 162 ? 5.218 3.039 2.578 1.00 95.38 162 SER A CA 1
ATOM 1288 C C . SER A 1 162 ? 6.631 2.633 2.153 1.00 95.38 162 SER A C 1
ATOM 1290 O O . SER A 1 162 ? 6.793 1.955 1.135 1.00 95.38 162 SER A O 1
ATOM 1292 N N . TRP A 1 163 ? 7.645 3.048 2.909 1.00 96.25 163 TRP A N 1
ATOM 1293 C CA . TRP A 1 163 ? 8.998 2.527 2.762 1.00 96.25 163 TRP A CA 1
ATOM 1294 C C . TRP A 1 163 ? 9.823 2.743 4.031 1.00 96.25 163 TRP A C 1
ATOM 1296 O O . TRP A 1 163 ? 9.928 3.862 4.529 1.00 96.25 163 TRP A O 1
ATOM 1306 N N . ASP A 1 164 ? 10.448 1.681 4.514 1.00 94.75 164 ASP A N 1
ATOM 1307 C CA . ASP A 1 164 ? 11.457 1.685 5.565 1.00 94.75 164 ASP A CA 1
ATOM 1308 C C . ASP A 1 164 ? 12.332 0.440 5.388 1.00 94.75 164 ASP A C 1
ATOM 1310 O O . ASP A 1 164 ? 11.913 -0.683 5.677 1.00 94.75 164 ASP A O 1
ATOM 1314 N N . ASN A 1 165 ? 13.551 0.633 4.882 1.00 94.19 165 ASN A N 1
ATOM 1315 C CA . ASN A 1 165 ? 14.519 -0.453 4.729 1.00 94.19 165 ASN A CA 1
ATOM 1316 C C . ASN A 1 165 ? 15.652 -0.411 5.765 1.00 94.19 165 ASN A C 1
ATOM 1318 O O . ASN A 1 165 ? 16.686 -1.061 5.567 1.00 94.19 165 ASN A O 1
ATOM 1322 N N . ASP A 1 166 ? 15.467 0.293 6.887 1.00 91.94 166 ASP A N 1
ATOM 1323 C CA . ASP A 1 166 ? 16.457 0.354 7.966 1.00 91.94 166 ASP A CA 1
ATOM 1324 C C . ASP A 1 166 ? 16.729 -1.034 8.566 1.00 91.94 166 ASP A C 1
ATOM 1326 O O . ASP A 1 166 ? 17.878 -1.400 8.802 1.00 91.94 166 ASP A O 1
ATOM 1330 N N . ALA A 1 167 ? 15.705 -1.891 8.663 1.00 89.31 167 ALA A N 1
ATOM 1331 C CA . ALA A 1 167 ? 15.862 -3.279 9.109 1.00 89.31 167 ALA A CA 1
ATOM 1332 C C . ALA A 1 167 ? 16.867 -4.090 8.260 1.00 89.31 167 ALA A C 1
ATOM 1334 O O . ALA A 1 167 ? 17.502 -5.018 8.767 1.00 89.31 167 ALA A O 1
ATOM 1335 N N . ARG A 1 168 ? 17.039 -3.748 6.973 1.00 87.56 168 ARG A N 1
ATOM 1336 C CA . ARG A 1 168 ? 18.052 -4.351 6.084 1.00 87.56 168 ARG A CA 1
ATOM 1337 C C . ARG A 1 168 ? 19.361 -3.574 6.067 1.00 87.56 168 ARG A C 1
ATOM 1339 O O . ARG A 1 168 ? 20.414 -4.151 5.792 1.00 87.56 168 ARG A O 1
ATOM 1346 N N . ARG A 1 169 ? 19.289 -2.267 6.302 1.00 88.06 169 ARG A N 1
ATOM 1347 C CA . ARG A 1 169 ? 20.390 -1.312 6.181 1.00 88.06 169 ARG A CA 1
ATOM 1348 C C . ARG A 1 169 ? 20.544 -0.531 7.479 1.00 88.06 169 ARG A C 1
ATOM 1350 O O . ARG A 1 169 ? 20.465 0.687 7.449 1.00 88.06 169 ARG A O 1
ATOM 1357 N N . GLN A 1 170 ? 20.780 -1.243 8.579 1.00 90.69 170 GLN A N 1
ATOM 1358 C CA . GLN A 1 170 ? 20.798 -0.694 9.939 1.00 90.69 170 GLN A CA 1
ATOM 1359 C C . GLN A 1 170 ? 21.490 0.677 10.024 1.00 90.69 170 GLN A C 1
ATOM 1361 O O . GLN A 1 170 ? 22.688 0.793 9.739 1.00 90.69 170 GLN A O 1
ATOM 1366 N N . GLY A 1 171 ? 20.725 1.700 10.402 1.00 92.00 171 GLY A N 1
ATOM 1367 C CA . GLY A 1 171 ? 21.170 3.080 10.580 1.00 92.00 171 GLY A CA 1
ATOM 1368 C C . GLY A 1 171 ? 21.533 3.810 9.284 1.00 92.00 171 GLY A C 1
ATOM 1369 O O . GLY A 1 171 ? 22.122 4.885 9.338 1.00 92.00 171 GLY A O 1
ATOM 1370 N N . LYS A 1 172 ? 21.277 3.230 8.110 1.00 94.38 172 LYS A N 1
ATOM 1371 C CA . LYS A 1 172 ? 21.731 3.702 6.783 1.00 94.38 172 LYS A CA 1
ATOM 1372 C C . LYS A 1 172 ? 20.666 3.540 5.697 1.00 94.38 172 LYS A C 1
ATOM 1374 O O . LYS A 1 172 ? 20.976 3.670 4.509 1.00 94.38 172 LYS A O 1
ATOM 1379 N N . GLY A 1 173 ? 19.448 3.175 6.088 1.00 92.81 173 GLY A N 1
ATOM 1380 C CA . GLY A 1 173 ? 18.324 3.006 5.184 1.00 92.81 173 GLY A CA 1
ATOM 1381 C C . GLY A 1 173 ? 17.767 4.329 4.667 1.00 92.81 173 GLY A C 1
ATOM 1382 O O . GLY A 1 173 ? 18.253 5.419 4.975 1.00 92.81 173 GLY A O 1
ATOM 1383 N N . LEU A 1 174 ? 16.716 4.197 3.871 1.00 94.50 174 LEU A N 1
ATOM 1384 C CA . LEU A 1 174 ? 15.806 5.266 3.501 1.00 94.50 174 LEU A CA 1
ATOM 1385 C C . LEU A 1 174 ? 14.467 4.979 4.179 1.00 94.50 174 LEU A C 1
ATOM 1387 O O . LEU A 1 174 ? 14.005 3.837 4.161 1.00 94.50 174 LEU A O 1
ATOM 1391 N N . VAL A 1 175 ? 13.854 6.012 4.749 1.00 95.62 175 VAL A N 1
ATOM 1392 C CA . VAL A 1 175 ? 12.552 5.953 5.414 1.00 95.62 175 VAL A CA 1
ATOM 1393 C C . VAL A 1 175 ? 11.636 7.018 4.821 1.00 95.62 175 VAL A C 1
ATOM 1395 O O . VAL A 1 175 ? 12.011 8.186 4.730 1.00 95.62 175 VAL A O 1
ATOM 1398 N N . LEU A 1 176 ? 10.423 6.624 4.444 1.00 96.56 176 LEU A N 1
ATOM 1399 C CA . LEU A 1 176 ? 9.330 7.542 4.148 1.00 96.56 176 LEU A CA 1
ATOM 1400 C C . LEU A 1 176 ? 8.454 7.685 5.397 1.00 96.56 176 LEU A C 1
ATOM 1402 O O . LEU A 1 176 ? 7.615 6.836 5.702 1.00 96.56 176 LEU A O 1
ATOM 1406 N N . HIS A 1 177 ? 8.680 8.755 6.149 1.00 95.56 177 HIS A N 1
ATOM 1407 C CA . HIS A 1 177 ? 8.003 9.021 7.409 1.00 95.56 177 HIS A CA 1
ATOM 1408 C C . HIS A 1 177 ? 6.601 9.598 7.190 1.00 95.56 177 HIS A C 1
ATOM 1410 O O . HIS A 1 177 ? 6.377 10.392 6.284 1.00 95.56 177 HIS A O 1
ATOM 1416 N N . GLY A 1 178 ? 5.650 9.221 8.048 1.00 93.50 178 GLY A N 1
ATOM 1417 C CA . GLY A 1 178 ? 4.293 9.773 8.012 1.00 93.50 178 GLY A CA 1
ATOM 1418 C C . GLY A 1 178 ? 3.359 9.142 6.975 1.00 93.50 178 GLY A C 1
ATOM 1419 O O . GLY A 1 178 ? 2.324 9.732 6.670 1.00 93.50 178 GLY A O 1
ATOM 1420 N N . SER A 1 179 ? 3.680 7.955 6.442 1.00 95.00 179 SER A N 1
ATOM 1421 C CA . SER A 1 179 ? 2.755 7.254 5.544 1.00 95.00 179 SER A CA 1
ATOM 1422 C C . SER A 1 179 ? 1.424 6.917 6.231 1.00 95.00 179 SER A C 1
ATOM 1424 O O . SER A 1 179 ? 1.386 6.435 7.367 1.00 95.00 179 SER A O 1
ATOM 1426 N N . THR A 1 180 ? 0.325 7.159 5.515 1.00 94.25 180 THR A N 1
ATOM 1427 C CA . THR A 1 180 ? -1.040 6.822 5.925 1.00 94.25 180 THR A CA 1
ATOM 1428 C C . THR A 1 180 ? -1.841 6.284 4.735 1.00 94.25 180 THR A C 1
ATOM 1430 O O . THR A 1 180 ? -1.573 6.668 3.589 1.00 94.25 180 THR A O 1
ATOM 1433 N N . PRO A 1 181 ? -2.881 5.456 4.967 1.00 93.12 181 PRO A N 1
ATOM 1434 C CA . PRO A 1 181 ? -3.794 5.027 3.908 1.00 93.12 181 PRO A CA 1
ATOM 1435 C C . PRO A 1 181 ? -4.407 6.195 3.117 1.00 93.12 181 PRO A C 1
ATOM 1437 O O . PRO A 1 181 ? -4.665 6.054 1.927 1.00 93.12 181 PRO A O 1
ATOM 1440 N N . GLU A 1 182 ? -4.634 7.345 3.758 1.00 92.25 182 GLU A N 1
ATOM 1441 C CA . GLU A 1 182 ? -5.120 8.591 3.153 1.00 92.25 182 GLU A CA 1
ATOM 1442 C C . GLU A 1 182 ? -4.146 9.158 2.115 1.00 92.25 182 GLU A C 1
ATOM 1444 O O . GLU A 1 182 ? -4.547 9.484 0.996 1.00 92.25 182 GLU A O 1
ATOM 1449 N N . LEU A 1 183 ? -2.872 9.302 2.488 1.00 96.06 183 LEU A N 1
ATOM 1450 C CA . LEU A 1 183 ? -1.852 9.869 1.606 1.00 96.06 183 LEU A CA 1
ATOM 1451 C C . LEU A 1 183 ? -1.542 8.917 0.451 1.00 96.06 183 LEU A C 1
ATOM 1453 O O . LEU A 1 183 ? -1.408 9.362 -0.689 1.00 96.06 183 LEU A O 1
ATOM 1457 N N . TYR A 1 184 ? -1.507 7.612 0.724 1.00 97.38 184 TYR A N 1
ATOM 1458 C CA . TYR A 1 184 ? -1.372 6.591 -0.309 1.00 97.38 184 TYR A CA 1
ATOM 1459 C C . TYR A 1 184 ? -2.555 6.595 -1.292 1.00 97.38 184 TYR A C 1
ATOM 1461 O O . TYR A 1 184 ? -2.346 6.541 -2.503 1.00 97.38 184 TYR A O 1
ATOM 1469 N N . GLU A 1 185 ? -3.796 6.720 -0.801 1.00 96.69 185 GLU A N 1
ATOM 1470 C CA . GLU A 1 185 ? -4.998 6.863 -1.638 1.00 96.69 185 GLU A CA 1
ATOM 1471 C C . GLU A 1 185 ? -4.892 8.082 -2.562 1.00 96.69 185 GLU A C 1
ATOM 1473 O O . GLU A 1 185 ? -5.181 7.969 -3.754 1.00 96.69 185 GLU A O 1
ATOM 1478 N N . ARG A 1 186 ? -4.421 9.226 -2.038 1.00 97.44 186 ARG A N 1
ATOM 1479 C CA . ARG A 1 186 ? -4.169 10.441 -2.830 1.00 97.44 186 ARG A CA 1
ATOM 1480 C C . ARG A 1 186 ? -3.131 10.190 -3.920 1.00 97.44 186 ARG A C 1
ATOM 1482 O O . ARG A 1 186 ? -3.347 10.588 -5.063 1.00 97.44 186 ARG A O 1
ATOM 1489 N N . TRP A 1 187 ? -2.021 9.539 -3.575 1.00 98.00 187 TRP A N 1
ATOM 1490 C CA . TRP A 1 187 ? -0.960 9.242 -4.531 1.00 98.00 187 TRP A CA 1
ATOM 1491 C C . TRP A 1 187 ? -1.471 8.345 -5.654 1.00 98.00 187 TRP A C 1
ATOM 1493 O O . TRP A 1 187 ? -1.402 8.718 -6.824 1.00 98.00 187 TRP A O 1
ATOM 1503 N N . LEU A 1 188 ? -2.047 7.195 -5.303 1.00 98.19 188 LEU A N 1
ATOM 1504 C CA . LEU A 1 188 ? -2.550 6.235 -6.277 1.00 98.19 188 LEU A CA 1
ATOM 1505 C C . LEU A 1 188 ? -3.673 6.834 -7.134 1.00 98.19 188 LEU A C 1
ATOM 1507 O O . LEU A 1 188 ? -3.652 6.669 -8.350 1.00 98.19 188 LEU A O 1
ATOM 1511 N N . GLY A 1 189 ? -4.612 7.568 -6.528 1.00 97.12 189 GLY A N 1
ATOM 1512 C CA . GLY A 1 189 ? -5.697 8.245 -7.241 1.00 97.12 189 GLY A CA 1
ATOM 1513 C C . GLY A 1 189 ? -5.181 9.250 -8.272 1.00 97.12 189 GLY A C 1
ATOM 1514 O O . GLY A 1 189 ? -5.580 9.195 -9.433 1.00 97.12 189 GLY A O 1
ATOM 1515 N N . GLY A 1 190 ? -4.218 10.095 -7.893 1.00 97.31 190 GLY A N 1
ATOM 1516 C CA . GLY A 1 190 ? -3.606 11.044 -8.824 1.00 97.31 190 GLY A CA 1
ATOM 1517 C C . GLY A 1 190 ? -2.842 10.360 -9.966 1.00 97.31 190 GLY A C 1
ATOM 1518 O O . GLY A 1 190 ? -2.903 10.817 -11.107 1.00 97.31 190 GLY A O 1
ATOM 1519 N N . LEU A 1 191 ? -2.170 9.231 -9.706 1.00 97.69 191 LEU A N 1
ATOM 1520 C CA . LEU A 1 191 ? -1.539 8.445 -10.774 1.00 97.69 191 LEU A CA 1
ATOM 1521 C C . LEU A 1 191 ? -2.574 7.813 -11.714 1.00 97.69 191 LEU A C 1
ATOM 1523 O O . LEU A 1 191 ? -2.356 7.809 -12.925 1.00 97.69 191 LEU A O 1
ATOM 1527 N N . ILE A 1 192 ? -3.695 7.314 -11.184 1.00 97.06 192 ILE A N 1
ATOM 1528 C CA . ILE A 1 192 ? -4.793 6.757 -11.989 1.00 97.06 192 ILE A CA 1
ATOM 1529 C C . ILE A 1 192 ? -5.362 7.838 -12.910 1.00 97.06 192 ILE A C 1
ATOM 1531 O O . ILE A 1 192 ? -5.484 7.601 -14.110 1.00 97.06 192 ILE A O 1
ATOM 1535 N N . GLU A 1 193 ? -5.644 9.035 -12.389 1.00 95.81 193 GLU A N 1
ATOM 1536 C CA . GLU A 1 193 ? -6.117 10.172 -13.192 1.00 95.81 193 GLU A CA 1
ATOM 1537 C C . GLU A 1 193 ? -5.142 10.521 -14.326 1.00 95.81 193 GLU A C 1
ATOM 1539 O O . GLU A 1 193 ? -5.551 10.722 -15.472 1.00 95.81 193 GLU A O 1
ATOM 1544 N N . GLN A 1 194 ? -3.836 10.536 -14.041 1.00 96.19 194 GLN A N 1
ATOM 1545 C CA . GLN A 1 194 ? -2.814 10.771 -15.061 1.00 96.19 194 GLN A CA 1
ATOM 1546 C C . GLN A 1 194 ? -2.784 9.652 -16.113 1.00 96.19 194 GLN A C 1
ATOM 1548 O O . GLN A 1 194 ? -2.716 9.950 -17.307 1.00 96.19 194 GLN A O 1
ATOM 1553 N N . ALA A 1 195 ? -2.887 8.384 -15.704 1.00 95.62 195 ALA A N 1
ATOM 1554 C CA . ALA A 1 195 ? -2.851 7.226 -16.599 1.00 95.62 195 ALA A CA 1
ATOM 1555 C C . ALA A 1 195 ? -4.020 7.192 -17.599 1.00 95.62 195 ALA A C 1
ATOM 1557 O O . ALA A 1 195 ? -3.836 6.728 -18.722 1.00 95.62 195 ALA A O 1
ATOM 1558 N N . GLN A 1 196 ? -5.187 7.749 -17.246 1.00 93.00 196 GLN A N 1
ATOM 1559 C CA . GLN A 1 196 ? -6.330 7.873 -18.168 1.00 93.00 196 GLN A CA 1
ATOM 1560 C C . GLN A 1 196 ? -6.020 8.730 -19.406 1.00 93.00 196 GLN A C 1
ATOM 1562 O O . GLN A 1 196 ? -6.630 8.549 -20.457 1.00 93.00 196 GLN A O 1
ATOM 1567 N N . THR A 1 197 ? -5.072 9.666 -19.299 1.00 92.19 197 THR A N 1
ATOM 1568 C CA . THR A 1 197 ? -4.652 10.533 -20.418 1.00 92.19 197 THR A CA 1
ATOM 1569 C C . THR A 1 197 ? -3.269 10.182 -20.962 1.00 92.19 197 THR A C 1
ATOM 1571 O O . THR A 1 197 ? -2.943 10.531 -22.096 1.00 92.19 197 THR A O 1
ATOM 1574 N N . ARG A 1 198 ? -2.454 9.480 -20.170 1.00 92.38 198 ARG A N 1
ATOM 1575 C CA . ARG A 1 198 ? -1.077 9.083 -20.479 1.00 92.38 198 ARG A CA 1
ATOM 1576 C C . ARG A 1 198 ? -0.997 7.559 -20.518 1.00 92.38 198 ARG A C 1
ATOM 1578 O O . ARG A 1 198 ? -0.483 6.936 -19.593 1.00 92.38 198 ARG A O 1
ATOM 1585 N N . THR A 1 199 ? -1.559 6.971 -21.569 1.00 93.31 199 THR A N 1
ATOM 1586 C CA . THR A 1 199 ? -1.662 5.515 -21.697 1.00 93.31 199 THR A CA 1
ATOM 1587 C C . THR A 1 199 ? -0.315 4.863 -22.016 1.00 93.31 199 THR A C 1
ATOM 1589 O O . THR A 1 199 ? 0.559 5.449 -22.659 1.00 93.31 199 THR A O 1
ATOM 1592 N N . PHE A 1 200 ? -0.153 3.618 -21.577 1.00 96.06 200 PHE A N 1
ATOM 1593 C CA . PHE A 1 200 ? 0.983 2.764 -21.888 1.00 96.06 200 PHE A CA 1
ATOM 1594 C C . PHE A 1 200 ? 0.569 1.786 -22.988 1.00 96.06 200 PHE A C 1
ATOM 1596 O O . PHE A 1 200 ? -0.207 0.867 -22.745 1.00 96.06 200 PHE A O 1
ATOM 1603 N N . PHE A 1 201 ? 1.052 2.009 -24.215 1.00 95.69 201 PHE A N 1
ATOM 1604 C CA . PHE A 1 201 ? 0.662 1.210 -25.388 1.00 95.69 201 PHE A CA 1
ATOM 1605 C C . PHE A 1 201 ? -0.866 1.104 -25.566 1.00 95.69 201 PHE A C 1
ATOM 1607 O O . PHE A 1 201 ? -1.401 0.045 -25.869 1.00 95.69 201 PHE A O 1
ATOM 1614 N N . GLY A 1 202 ? -1.570 2.226 -25.383 1.00 91.62 202 GLY A N 1
ATOM 1615 C CA . GLY A 1 202 ? -3.017 2.327 -25.599 1.00 91.62 202 GLY A CA 1
ATOM 1616 C C . GLY A 1 202 ? -3.869 2.136 -24.345 1.00 91.62 202 GLY A C 1
ATOM 1617 O O . GLY A 1 202 ? -4.960 2.699 -24.295 1.00 91.62 202 GLY A O 1
ATOM 1618 N N . ASP A 1 203 ? -3.351 1.474 -23.308 1.00 92.75 203 ASP A N 1
ATOM 1619 C CA . ASP A 1 203 ? -4.110 1.187 -22.088 1.00 92.75 203 ASP A CA 1
ATOM 1620 C C . ASP A 1 203 ? -3.680 2.073 -20.900 1.00 92.75 203 ASP A C 1
ATOM 1622 O O . ASP A 1 203 ? -2.487 2.332 -20.708 1.00 92.75 203 ASP A O 1
ATOM 1626 N N . PRO A 1 204 ? -4.618 2.549 -20.062 1.00 93.88 204 PRO A N 1
ATOM 1627 C CA . PRO A 1 204 ? -4.281 3.199 -18.803 1.00 93.88 204 PRO A CA 1
ATOM 1628 C C . PRO A 1 204 ? -3.780 2.158 -17.795 1.00 93.88 204 PRO A C 1
ATOM 1630 O O . PRO A 1 204 ? -4.446 1.158 -17.523 1.00 93.88 204 PRO A O 1
ATOM 1633 N N . VAL A 1 205 ? -2.614 2.403 -17.202 1.00 95.88 205 VAL A N 1
ATOM 1634 C CA . VAL A 1 205 ? -2.023 1.499 -16.211 1.00 95.88 205 VAL A CA 1
ATOM 1635 C C . VAL A 1 205 ? -1.254 2.267 -15.146 1.00 95.88 205 VAL A C 1
ATOM 1637 O O . VAL A 1 205 ? -0.540 3.228 -15.431 1.00 95.88 205 VAL A O 1
ATOM 1640 N N . VAL A 1 206 ? -1.375 1.788 -13.912 1.00 97.12 206 VAL A N 1
ATOM 1641 C CA . VAL A 1 206 ? -0.530 2.178 -12.785 1.00 97.12 206 VAL A CA 1
ATOM 1642 C C . VAL A 1 206 ? -0.014 0.933 -12.075 1.00 97.12 206 VAL A C 1
ATOM 1644 O O . VAL A 1 206 ? -0.564 -0.167 -12.198 1.00 97.12 206 VAL A O 1
ATOM 1647 N N . CYS A 1 207 ? 1.052 1.115 -11.313 1.00 96.31 207 CYS A N 1
ATOM 1648 C CA . CYS A 1 207 ? 1.691 0.066 -10.543 1.00 96.31 207 CYS A CA 1
ATOM 1649 C C . CYS A 1 207 ? 1.738 0.432 -9.053 1.00 96.31 207 CYS A C 1
ATOM 1651 O O . CYS A 1 207 ? 1.775 1.607 -8.682 1.00 96.31 207 CYS A O 1
ATOM 1653 N N . ILE A 1 208 ? 1.747 -0.587 -8.194 1.00 96.94 208 ILE A N 1
ATOM 1654 C CA . ILE A 1 208 ? 2.002 -0.448 -6.760 1.00 96.94 208 ILE A CA 1
ATOM 1655 C C . ILE A 1 208 ? 3.254 -1.250 -6.394 1.00 96.94 208 ILE A C 1
ATOM 1657 O O . ILE A 1 208 ? 3.304 -2.467 -6.614 1.00 96.94 208 ILE A O 1
ATOM 1661 N N . ASN A 1 209 ? 4.236 -0.567 -5.805 1.00 93.88 209 ASN A N 1
ATOM 1662 C CA . ASN A 1 209 ? 5.406 -1.162 -5.166 1.00 93.88 209 ASN A CA 1
ATOM 1663 C C . ASN A 1 209 ? 5.198 -1.198 -3.638 1.00 93.88 209 ASN A C 1
ATOM 1665 O O . ASN A 1 209 ? 5.352 -0.175 -2.984 1.00 93.88 209 ASN A O 1
ATOM 1669 N N . ALA A 1 210 ? 4.808 -2.312 -3.023 1.00 93.06 210 ALA A N 1
ATOM 1670 C CA . ALA A 1 210 ? 4.608 -3.647 -3.585 1.00 93.06 210 ALA A CA 1
ATOM 1671 C C . ALA A 1 210 ? 3.387 -4.349 -2.969 1.00 93.06 210 ALA A C 1
ATOM 1673 O O . ALA A 1 210 ? 2.659 -3.784 -2.157 1.00 93.06 210 ALA A O 1
ATOM 1674 N N . TRP A 1 211 ? 3.164 -5.613 -3.350 1.00 93.44 211 TRP A N 1
ATOM 1675 C CA . TRP A 1 211 ? 2.226 -6.477 -2.626 1.00 93.44 211 TRP A CA 1
ATOM 1676 C C . TRP A 1 211 ? 2.740 -6.777 -1.211 1.00 93.44 211 TRP A C 1
ATOM 1678 O O . TRP A 1 211 ? 2.039 -6.516 -0.241 1.00 93.44 211 TRP A O 1
ATOM 1688 N N . ASN A 1 212 ? 3.965 -7.291 -1.087 1.00 93.88 212 ASN A N 1
ATOM 1689 C CA . ASN A 1 212 ? 4.487 -7.860 0.158 1.00 93.88 212 ASN A CA 1
ATOM 1690 C C . ASN A 1 212 ? 6.002 -7.639 0.342 1.00 93.88 212 ASN A C 1
ATOM 1692 O O . ASN A 1 212 ? 6.702 -8.534 0.820 1.00 93.88 212 ASN A O 1
ATOM 1696 N N . GLU A 1 213 ? 6.531 -6.465 -0.018 1.00 90.88 213 GLU A N 1
ATOM 1697 C CA . G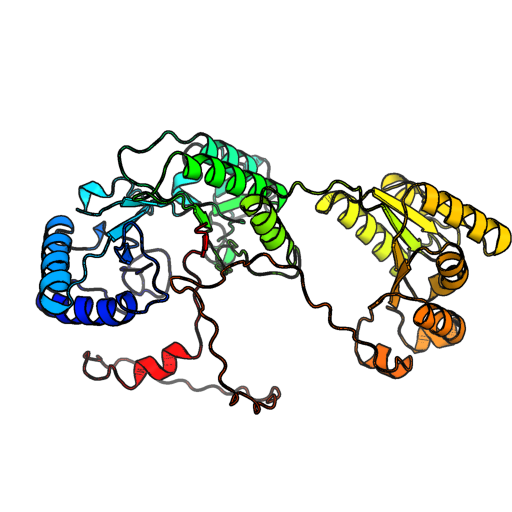LU A 1 213 ? 7.943 -6.128 0.230 1.00 90.88 213 GLU A CA 1
ATOM 1698 C C . GLU A 1 213 ? 8.146 -5.708 1.696 1.00 90.88 213 GLU A C 1
ATOM 1700 O O . GLU A 1 213 ? 8.411 -4.557 2.044 1.00 90.88 213 GLU A O 1
ATOM 1705 N N . TRP A 1 214 ? 7.963 -6.678 2.592 1.00 91.50 214 TRP A N 1
ATOM 1706 C CA . TRP A 1 214 ? 8.023 -6.493 4.041 1.00 91.50 214 TRP A CA 1
ATOM 1707 C C . TRP A 1 214 ? 9.385 -6.011 4.528 1.00 91.50 214 TRP A C 1
ATOM 1709 O O . TRP A 1 214 ? 9.462 -5.269 5.503 1.00 91.50 214 TRP A O 1
ATOM 1719 N N . ALA A 1 215 ? 10.461 -6.429 3.860 1.00 90.19 215 ALA A N 1
ATOM 1720 C CA . ALA A 1 215 ? 11.815 -6.093 4.274 1.00 90.19 215 ALA A CA 1
ATOM 1721 C C . ALA A 1 215 ? 12.168 -4.617 4.010 1.00 90.19 215 ALA A C 1
ATOM 1723 O O . ALA A 1 215 ? 13.157 -4.128 4.551 1.00 90.19 215 ALA A O 1
ATOM 1724 N N . GLU A 1 216 ? 11.366 -3.920 3.206 1.00 92.00 216 GLU A N 1
ATOM 1725 C CA . GLU A 1 216 ? 11.499 -2.488 2.932 1.00 92.00 216 GLU A CA 1
ATOM 1726 C C . GLU A 1 216 ? 10.249 -1.710 3.357 1.00 92.00 216 GLU A C 1
ATOM 1728 O O . GLU A 1 216 ? 10.053 -0.577 2.932 1.00 92.00 216 GLU A O 1
ATOM 1733 N N . GLY A 1 217 ? 9.368 -2.308 4.168 1.00 90.94 217 GLY A N 1
ATOM 1734 C CA . GLY A 1 217 ? 8.149 -1.661 4.661 1.00 90.94 217 GLY A CA 1
ATOM 1735 C C . GLY A 1 217 ? 7.104 -1.332 3.585 1.00 90.94 217 GLY A C 1
ATOM 1736 O O . GLY A 1 217 ? 6.083 -0.726 3.899 1.00 90.94 217 GLY A O 1
ATOM 1737 N N . ALA A 1 218 ? 7.317 -1.739 2.332 1.00 92.75 218 ALA A N 1
ATOM 1738 C CA . ALA A 1 218 ? 6.494 -1.395 1.174 1.00 92.75 218 ALA A CA 1
ATOM 1739 C C . ALA A 1 218 ? 5.448 -2.480 0.867 1.00 92.75 218 ALA A C 1
ATOM 1741 O O . ALA A 1 218 ? 5.375 -3.017 -0.241 1.00 92.75 218 ALA A O 1
ATOM 1742 N N . TYR A 1 219 ? 4.637 -2.835 1.864 1.00 92.81 219 TYR A N 1
ATOM 1743 C CA . TYR A 1 219 ? 3.618 -3.880 1.755 1.00 92.81 219 TYR A CA 1
ATOM 1744 C C . TYR A 1 219 ? 2.203 -3.297 1.634 1.00 92.81 219 TYR A C 1
ATOM 1746 O O . TYR A 1 219 ? 1.801 -2.396 2.366 1.00 92.81 219 TYR A O 1
ATOM 1754 N N . LEU A 1 220 ? 1.436 -3.841 0.690 1.00 94.44 220 LEU A N 1
ATOM 1755 C CA . LEU A 1 220 ? -0.010 -3.648 0.555 1.00 94.44 220 LEU A CA 1
ATOM 1756 C C . LEU A 1 220 ? -0.794 -4.766 1.271 1.00 94.44 220 LEU A C 1
ATOM 1758 O O . LEU A 1 220 ? -1.972 -4.600 1.595 1.00 94.44 220 LEU A O 1
ATOM 1762 N N . GLU A 1 221 ? -0.142 -5.910 1.489 1.00 93.50 221 GLU A N 1
ATOM 1763 C CA . GLU A 1 221 ? -0.649 -7.052 2.243 1.00 93.50 221 GLU A CA 1
ATOM 1764 C C . GLU A 1 221 ? -1.125 -6.623 3.648 1.00 93.50 221 GLU A C 1
ATOM 1766 O O . GLU A 1 221 ? -0.434 -5.848 4.311 1.00 93.50 221 GLU A O 1
ATOM 1771 N N . PRO A 1 222 ? -2.294 -7.099 4.127 1.00 91.25 222 PRO A N 1
ATOM 1772 C CA . PRO A 1 222 ? -2.811 -6.710 5.434 1.00 91.25 222 PRO A CA 1
ATOM 1773 C C . PRO A 1 222 ? -1.874 -7.050 6.594 1.00 91.25 222 PRO A C 1
ATOM 1775 O O . PRO A 1 222 ? -1.383 -8.173 6.700 1.00 91.25 222 PRO A O 1
ATOM 1778 N N . ASP A 1 223 ? -1.712 -6.106 7.517 1.00 87.88 223 ASP A N 1
ATOM 1779 C CA . ASP A 1 223 ? -0.881 -6.245 8.713 1.00 87.88 223 ASP A CA 1
ATOM 1780 C C . ASP A 1 223 ? -1.723 -6.212 10.008 1.00 87.88 223 ASP A C 1
ATOM 1782 O O . ASP A 1 223 ? -2.955 -6.237 9.991 1.00 87.88 223 ASP A O 1
ATOM 1786 N N . GLN A 1 224 ? -1.062 -6.164 11.167 1.00 82.81 224 GLN A N 1
ATOM 1787 C CA . GLN A 1 224 ? -1.750 -6.004 12.455 1.00 82.81 224 GLN A CA 1
ATOM 1788 C C . GLN A 1 224 ? -2.084 -4.545 12.800 1.00 82.81 224 GLN A C 1
ATOM 1790 O O . GLN A 1 224 ? -2.914 -4.316 13.680 1.00 82.81 224 GLN A O 1
ATOM 1795 N N . HIS A 1 225 ? -1.426 -3.570 12.169 1.00 83.44 225 HIS A N 1
ATOM 1796 C CA . HIS A 1 225 ? -1.527 -2.162 12.543 1.00 83.44 225 HIS A CA 1
ATOM 1797 C C . HIS A 1 225 ? -2.623 -1.434 11.755 1.00 83.44 225 HIS A C 1
ATOM 1799 O O . HIS A 1 225 ? -3.534 -0.849 12.341 1.00 83.44 225 HIS A O 1
ATOM 1805 N N . PHE A 1 226 ? -2.568 -1.520 10.431 1.00 84.00 226 PHE A N 1
ATOM 1806 C CA . PHE A 1 226 ? -3.531 -0.966 9.489 1.00 84.00 226 PHE A CA 1
ATOM 1807 C C . PHE A 1 226 ? -4.550 -1.995 8.983 1.00 84.00 226 PHE A C 1
ATOM 1809 O O . PHE A 1 226 ? -5.579 -1.605 8.419 1.00 84.00 226 PHE A O 1
ATOM 1816 N N . GLY A 1 227 ? -4.317 -3.297 9.175 1.00 88.25 227 GLY A N 1
ATOM 1817 C CA . GLY A 1 227 ? -5.210 -4.336 8.668 1.00 88.25 227 GLY A CA 1
ATOM 1818 C C . GLY A 1 227 ? -5.402 -4.182 7.162 1.00 88.25 227 GLY A C 1
ATOM 1819 O O . GLY A 1 227 ? -4.450 -4.040 6.405 1.00 88.25 227 GLY A O 1
ATOM 1820 N N . SER A 1 228 ? -6.652 -4.149 6.703 1.00 87.75 228 SER A N 1
ATOM 1821 C CA . SER A 1 228 ? -6.972 -3.968 5.280 1.00 87.75 228 SER A CA 1
ATOM 1822 C C . SER A 1 228 ? -7.067 -2.498 4.835 1.00 87.75 228 SER A C 1
ATOM 1824 O O . SER A 1 228 ? -7.619 -2.230 3.769 1.00 87.75 228 SER A O 1
ATOM 1826 N N . ALA A 1 229 ? -6.597 -1.519 5.618 1.00 88.69 229 ALA A N 1
ATOM 1827 C CA . ALA A 1 229 ? -6.812 -0.102 5.302 1.00 88.69 229 ALA A CA 1
ATOM 1828 C C . ALA A 1 229 ? -6.166 0.340 3.974 1.00 88.69 229 ALA A C 1
ATOM 1830 O O . ALA A 1 229 ? -6.826 1.047 3.209 1.00 88.69 229 ALA A O 1
ATOM 1831 N N . TYR A 1 230 ? -4.948 -0.119 3.658 1.00 93.38 230 TYR A N 1
ATOM 1832 C CA . TYR A 1 230 ? -4.296 0.160 2.368 1.00 93.38 230 TYR A CA 1
ATOM 1833 C C . TYR A 1 230 ? -5.012 -0.518 1.190 1.00 93.38 230 TYR A C 1
ATOM 1835 O O . TYR A 1 230 ? -5.198 0.109 0.150 1.00 93.38 230 TYR A O 1
ATOM 1843 N N . LEU A 1 231 ? -5.523 -1.744 1.361 1.00 93.56 231 LEU A N 1
ATOM 1844 C CA . LEU A 1 231 ? -6.370 -2.393 0.348 1.00 93.56 231 LEU A CA 1
ATOM 1845 C C . LEU A 1 231 ? -7.664 -1.617 0.103 1.00 93.56 231 LEU A C 1
ATOM 1847 O O . LEU A 1 231 ? -8.070 -1.417 -1.041 1.00 93.56 231 LEU A O 1
ATOM 1851 N N . ASN A 1 232 ? -8.298 -1.140 1.174 1.00 90.19 232 ASN A N 1
ATOM 1852 C CA . ASN A 1 232 ? -9.497 -0.316 1.073 1.00 90.19 232 ASN A CA 1
ATOM 1853 C C . ASN A 1 232 ? -9.194 1.030 0.393 1.00 90.19 232 ASN A C 1
ATOM 1855 O O . ASN A 1 232 ? -10.023 1.521 -0.369 1.00 90.19 232 ASN A O 1
ATOM 1859 N N . ALA A 1 233 ? -8.021 1.621 0.648 1.00 92.44 233 ALA A N 1
ATOM 1860 C CA . ALA A 1 233 ? -7.536 2.813 -0.049 1.00 92.44 233 ALA A CA 1
ATOM 1861 C C . ALA A 1 233 ? -7.330 2.552 -1.547 1.00 92.44 233 ALA A C 1
ATOM 1863 O O . ALA A 1 233 ? -7.841 3.314 -2.365 1.00 92.44 233 ALA A O 1
ATOM 1864 N N . THR A 1 234 ? -6.694 1.436 -1.915 1.00 95.19 234 THR A N 1
ATOM 1865 C CA . THR A 1 234 ? -6.580 1.004 -3.315 1.00 95.19 234 THR A CA 1
ATOM 1866 C C . THR A 1 234 ? -7.951 0.843 -3.967 1.00 95.19 234 THR A C 1
ATOM 1868 O O . THR A 1 234 ? -8.188 1.406 -5.032 1.00 95.19 234 THR A O 1
ATOM 1871 N N . ALA A 1 235 ? -8.889 0.151 -3.317 1.00 90.50 235 ALA A N 1
ATOM 1872 C CA . ALA A 1 235 ? -10.236 -0.039 -3.851 1.00 90.50 235 ALA A CA 1
ATOM 1873 C C . ALA A 1 235 ? -10.962 1.295 -4.095 1.00 90.50 235 ALA A C 1
ATOM 1875 O O . ALA A 1 235 ? -11.607 1.465 -5.132 1.00 90.50 235 ALA A O 1
ATOM 1876 N N . ARG A 1 236 ? -10.845 2.261 -3.175 1.00 91.19 236 ARG A N 1
ATOM 1877 C CA . ARG A 1 236 ? -11.429 3.601 -3.346 1.00 91.19 236 ARG A CA 1
ATOM 1878 C C . ARG A 1 236 ? -10.795 4.358 -4.507 1.00 91.19 236 ARG A C 1
ATOM 1880 O O . ARG A 1 236 ? -11.535 4.845 -5.357 1.00 91.19 236 ARG A O 1
ATOM 1887 N N . ALA A 1 237 ? -9.464 4.376 -4.588 1.00 93.00 237 ALA A N 1
ATOM 1888 C CA . ALA A 1 237 ? -8.739 5.026 -5.678 1.00 93.00 237 ALA A CA 1
ATOM 1889 C C . ALA A 1 237 ? -9.135 4.454 -7.053 1.00 93.00 237 ALA A C 1
ATOM 1891 O O . ALA A 1 237 ? -9.404 5.212 -7.979 1.00 93.00 237 ALA A O 1
ATOM 1892 N N . CYS A 1 238 ? -9.255 3.127 -7.178 1.00 90.50 238 CYS A N 1
ATOM 1893 C CA . CYS A 1 238 ? -9.616 2.475 -8.442 1.00 90.50 238 CYS A CA 1
ATOM 1894 C C . CYS A 1 238 ? -11.090 2.631 -8.826 1.00 90.50 238 CYS A C 1
ATOM 1896 O O . CYS A 1 238 ? -11.419 2.690 -10.006 1.00 90.50 238 CYS A O 1
ATOM 1898 N N . THR A 1 239 ? -12.002 2.650 -7.854 1.00 87.75 239 THR A N 1
ATOM 1899 C CA . THR A 1 239 ? -13.447 2.714 -8.140 1.00 87.75 239 THR A CA 1
ATOM 1900 C C . THR A 1 239 ? -13.986 4.139 -8.195 1.00 87.75 239 THR A C 1
ATOM 1902 O O . THR A 1 239 ? -15.148 4.331 -8.548 1.00 87.75 239 THR A O 1
ATOM 1905 N N . GLY A 1 240 ? -13.190 5.133 -7.787 1.00 80.69 240 GLY A N 1
ATOM 1906 C CA . GLY A 1 240 ? -13.678 6.489 -7.537 1.00 80.69 240 GLY A CA 1
ATOM 1907 C C . GLY A 1 240 ? -14.714 6.547 -6.410 1.00 80.69 240 GLY A C 1
ATOM 1908 O O . GLY A 1 240 ? -15.405 7.555 -6.259 1.00 80.69 240 GLY A O 1
ATOM 1909 N N . SER A 1 241 ? -14.856 5.470 -5.623 1.00 73.12 241 SER A N 1
ATOM 1910 C CA . SER A 1 241 ? -15.751 5.458 -4.473 1.00 73.12 241 SER A CA 1
ATOM 1911 C C . SER A 1 241 ? -15.239 6.490 -3.488 1.00 73.12 241 SER A C 1
ATOM 1913 O O . SER A 1 241 ? -14.200 6.290 -2.855 1.00 73.12 241 SER A O 1
ATOM 1915 N N . SER A 1 242 ? -15.979 7.586 -3.330 1.00 60.97 242 SER A N 1
ATOM 1916 C CA . SER A 1 242 ? -15.703 8.523 -2.253 1.00 60.97 242 SER A CA 1
ATOM 1917 C C . SER A 1 242 ? -15.672 7.740 -0.950 1.00 60.97 242 SER A C 1
ATOM 1919 O O . SER A 1 242 ? -16.511 6.852 -0.747 1.00 60.97 242 SER A O 1
ATOM 1921 N N . ARG A 1 243 ? -14.765 8.096 -0.032 1.00 60.19 243 ARG A N 1
ATOM 1922 C CA . ARG A 1 243 ? -15.005 7.811 1.382 1.00 60.19 243 ARG A CA 1
ATOM 1923 C C . ARG A 1 243 ? -16.413 8.304 1.646 1.00 60.19 243 ARG A C 1
ATOM 1925 O O . ARG A 1 243 ? -16.651 9.509 1.637 1.00 60.19 243 ARG A O 1
ATOM 1932 N N . ASN A 1 244 ? -17.363 7.382 1.787 1.00 50.22 244 ASN A N 1
ATOM 1933 C CA . ASN A 1 244 ? -18.673 7.739 2.275 1.00 50.22 244 ASN A CA 1
ATOM 1934 C C . ASN A 1 244 ? -18.400 8.212 3.695 1.00 50.22 244 ASN A C 1
ATOM 1936 O O . ASN A 1 244 ? -18.423 7.437 4.645 1.00 50.22 244 ASN A O 1
ATOM 1940 N N . HIS A 1 245 ? -18.153 9.512 3.837 1.00 50.50 245 HIS A N 1
ATOM 1941 C CA . HIS A 1 245 ? -18.261 10.242 5.080 1.00 50.50 245 HIS A CA 1
ATOM 1942 C C . HIS A 1 245 ? -19.738 10.294 5.492 1.00 50.50 245 HIS A C 1
ATOM 1944 O O . HIS A 1 245 ? -20.193 11.282 6.063 1.00 50.50 245 HIS A O 1
ATOM 1950 N N . SER A 1 246 ? -20.509 9.211 5.301 1.00 50.72 246 SER A N 1
ATOM 1951 C CA . SER A 1 246 ? -21.390 8.835 6.387 1.00 50.72 246 SER A CA 1
ATOM 1952 C C . SER A 1 246 ? -20.446 8.657 7.568 1.00 50.72 246 SER A C 1
ATOM 1954 O O . SER A 1 246 ? -19.801 7.616 7.694 1.00 50.72 246 SER A O 1
ATOM 1956 N N . GLN A 1 247 ? -20.259 9.736 8.337 1.00 57.06 247 GLN A N 1
ATOM 1957 C CA . GLN A 1 247 ? -19.633 9.716 9.645 1.00 57.06 247 GLN A CA 1
ATOM 1958 C C . GLN A 1 247 ? -20.216 8.484 10.313 1.00 57.06 247 GLN A C 1
ATOM 1960 O O . GLN A 1 247 ? -21.411 8.459 10.609 1.00 57.06 247 GLN A O 1
ATOM 1965 N N . SER A 1 248 ? -19.440 7.403 10.380 1.00 70.44 248 SER A N 1
ATOM 1966 C CA . SER A 1 248 ? -19.936 6.169 10.962 1.00 70.44 248 SER A CA 1
ATOM 1967 C C . SER A 1 248 ? -20.047 6.483 12.435 1.00 70.44 248 SER A C 1
ATOM 1969 O O . SER A 1 248 ? -19.048 6.509 13.148 1.00 70.44 248 SER A O 1
ATOM 1971 N N . ARG A 1 249 ? -21.261 6.868 12.830 1.00 89.56 249 ARG A N 1
ATOM 1972 C CA . ARG A 1 249 ? -21.559 7.335 14.169 1.00 89.56 249 ARG A CA 1
ATOM 1973 C C . ARG A 1 249 ? -21.565 6.134 15.080 1.00 89.56 249 ARG A C 1
ATOM 1975 O O . ARG A 1 249 ? -22.436 5.267 14.963 1.00 89.56 249 ARG A O 1
ATOM 1982 N N . LEU A 1 250 ? -20.567 6.072 15.948 1.00 94.81 250 LEU A N 1
ATOM 1983 C CA . LEU A 1 250 ? -20.320 4.914 16.786 1.00 94.81 250 LEU A CA 1
ATOM 1984 C C . LEU A 1 250 ? -20.401 5.297 18.258 1.00 94.81 250 LEU A C 1
ATOM 1986 O O . LEU A 1 250 ? -19.725 6.216 18.718 1.00 94.81 250 LEU A O 1
ATOM 1990 N N . LEU A 1 251 ? -21.211 4.553 19.005 1.00 97.56 251 LEU A N 1
ATOM 1991 C CA . LEU A 1 251 ? -21.188 4.646 20.458 1.00 97.56 251 LEU A CA 1
ATOM 1992 C C . LEU A 1 251 ? -20.099 3.735 21.018 1.00 97.56 251 LEU A C 1
ATOM 1994 O O . LEU A 1 251 ? -20.017 2.560 20.661 1.00 97.56 251 LEU A O 1
ATOM 1998 N N . LEU A 1 252 ? -19.287 4.268 21.919 1.00 98.06 252 LEU A N 1
ATOM 1999 C CA . LEU A 1 252 ? -18.271 3.528 22.655 1.00 98.06 252 LEU A CA 1
ATOM 2000 C C . LEU A 1 252 ? -18.725 3.403 24.106 1.00 98.06 252 LEU A C 1
ATOM 2002 O O . LEU A 1 252 ? -18.741 4.384 24.847 1.00 98.06 252 LEU A O 1
ATOM 2006 N N . ILE A 1 253 ? -19.149 2.202 24.492 1.00 97.81 253 ILE A N 1
ATOM 2007 C CA . ILE A 1 253 ? -19.793 1.961 25.780 1.00 97.81 253 ILE A CA 1
ATOM 2008 C C . ILE A 1 253 ? -18.803 1.344 26.769 1.00 97.81 253 ILE A C 1
ATOM 2010 O O . ILE A 1 253 ? -18.211 0.301 26.481 1.00 97.81 253 ILE A O 1
ATOM 2014 N N . GLY A 1 254 ? -18.660 1.964 27.940 1.00 96.62 254 GLY A N 1
ATOM 2015 C CA . GLY A 1 254 ? -17.831 1.491 29.051 1.00 96.62 254 GLY A CA 1
ATOM 2016 C C . GLY A 1 254 ? -18.597 1.472 30.368 1.00 96.62 254 GLY A C 1
ATOM 2017 O O . GLY A 1 254 ? -19.614 2.141 30.511 1.00 96.62 254 GLY A O 1
ATOM 2018 N N . HIS A 1 255 ? -18.123 0.713 31.352 1.00 93.50 255 HIS A N 1
ATOM 2019 C CA . HIS A 1 255 ? -18.857 0.556 32.608 1.00 93.50 255 HIS A CA 1
ATOM 2020 C C . HIS A 1 255 ? -18.647 1.729 33.575 1.00 93.50 255 HIS A C 1
ATOM 2022 O O . HIS A 1 255 ? -19.582 2.112 34.261 1.00 93.50 255 HIS A O 1
ATOM 2028 N N . ASP A 1 256 ? -17.450 2.312 33.632 1.00 93.94 256 ASP A N 1
ATOM 2029 C CA . ASP A 1 256 ? -17.150 3.520 34.404 1.00 93.94 256 ASP A CA 1
ATOM 2030 C C . ASP A 1 256 ? -15.875 4.205 33.878 1.00 93.94 256 ASP A C 1
ATOM 2032 O O . ASP A 1 256 ? -15.298 3.765 32.877 1.00 93.94 256 ASP A O 1
ATOM 2036 N N . ALA A 1 257 ? -15.437 5.282 34.538 1.00 95.56 257 ALA A N 1
ATOM 2037 C CA . ALA A 1 257 ? -14.215 6.008 34.190 1.00 95.56 257 ALA A CA 1
ATOM 2038 C C . ALA A 1 257 ? -13.072 5.805 35.208 1.00 95.56 257 ALA A C 1
ATOM 2040 O O . ALA A 1 257 ? -12.199 6.666 35.335 1.00 95.56 257 ALA A O 1
ATOM 2041 N N . PHE A 1 258 ? -13.048 4.711 35.978 1.00 95.38 258 PHE A N 1
ATOM 2042 C CA . PHE A 1 258 ? -11.919 4.437 36.873 1.00 95.38 258 PHE A CA 1
ATOM 2043 C C . PHE A 1 258 ? -10.653 4.046 36.087 1.00 95.38 258 PHE A C 1
ATOM 2045 O O . PHE A 1 258 ? -10.739 3.445 35.016 1.00 95.38 258 PHE A O 1
ATOM 2052 N N . PRO A 1 259 ? -9.446 4.360 36.594 1.00 92.19 259 PRO A N 1
ATOM 2053 C CA . PRO A 1 259 ? -8.197 4.106 35.882 1.00 92.19 259 PRO A CA 1
ATOM 2054 C C . PRO A 1 259 ? -7.795 2.623 35.930 1.00 92.19 259 PRO A C 1
ATOM 2056 O O . PRO A 1 259 ? -6.891 2.228 36.665 1.00 92.19 259 PRO A O 1
ATOM 2059 N N . ALA A 1 260 ? -8.458 1.798 35.120 1.00 91.88 260 ALA A N 1
ATOM 2060 C CA . ALA A 1 260 ? -8.158 0.382 34.938 1.00 91.88 260 ALA A CA 1
ATOM 2061 C C . ALA A 1 260 ? -8.053 0.003 33.446 1.00 91.88 260 ALA A C 1
ATOM 2063 O O . ALA A 1 260 ? -8.187 0.837 32.547 1.00 91.88 260 ALA A O 1
ATOM 2064 N N . GLY A 1 261 ? -7.710 -1.263 33.181 1.00 90.25 261 GLY A N 1
ATOM 2065 C CA . GLY A 1 261 ? -7.353 -1.734 31.839 1.00 90.25 261 GLY A CA 1
ATOM 2066 C C . GLY A 1 261 ? -8.478 -1.600 30.809 1.00 90.25 261 GLY A C 1
ATOM 2067 O O . GLY A 1 261 ? -8.218 -1.163 29.693 1.00 90.25 261 GLY A O 1
ATOM 2068 N N . ALA A 1 262 ? -9.722 -1.911 31.185 1.00 91.38 262 ALA A N 1
ATOM 2069 C CA . ALA A 1 262 ? -10.869 -1.848 30.276 1.00 91.38 262 ALA A CA 1
ATOM 2070 C C . ALA A 1 262 ? -11.169 -0.409 29.824 1.00 91.38 262 ALA A C 1
ATOM 2072 O O . ALA A 1 262 ? -11.479 -0.166 28.662 1.00 91.38 262 ALA A O 1
ATOM 2073 N N . GLN A 1 263 ? -11.034 0.552 30.734 1.00 96.06 263 GLN A N 1
ATOM 2074 C CA . GLN A 1 263 ? -11.287 1.968 30.505 1.00 96.06 263 GLN A CA 1
ATOM 2075 C C . GLN A 1 263 ? -10.192 2.564 29.624 1.00 96.06 263 GLN A C 1
ATOM 2077 O O . GLN A 1 263 ? -10.481 3.242 28.645 1.00 96.06 263 GLN A O 1
ATOM 2082 N N . ARG A 1 264 ? -8.924 2.245 29.907 1.00 95.31 264 ARG A N 1
ATOM 2083 C CA . ARG A 1 264 ? -7.816 2.647 29.030 1.00 95.31 264 ARG A CA 1
ATOM 2084 C C . ARG A 1 264 ? -7.977 2.069 27.626 1.00 95.31 264 ARG A C 1
ATOM 2086 O O . ARG A 1 264 ? -7.805 2.796 26.656 1.00 95.31 264 ARG A O 1
ATOM 2093 N N . LEU A 1 265 ? -8.380 0.802 27.513 1.00 93.38 265 LEU A N 1
ATOM 2094 C CA . LEU A 1 265 ? -8.648 0.173 26.221 1.00 93.38 265 LEU A CA 1
ATOM 2095 C C . LEU A 1 265 ? -9.754 0.903 25.445 1.00 93.38 265 LEU A C 1
ATOM 2097 O O . LEU A 1 265 ? -9.581 1.177 24.259 1.00 93.38 265 LEU A O 1
ATOM 2101 N N . LEU A 1 266 ? -10.868 1.249 26.096 1.00 96.62 266 LEU A N 1
ATOM 2102 C CA . LEU A 1 266 ? -11.965 1.982 25.459 1.00 96.62 266 LEU A CA 1
ATOM 2103 C C . LEU A 1 266 ? -11.536 3.384 25.008 1.00 96.62 266 LEU A C 1
ATOM 2105 O O . LEU A 1 266 ? -11.860 3.794 23.892 1.00 96.62 266 LEU A O 1
ATOM 2109 N N . LEU A 1 267 ? -10.794 4.101 25.855 1.00 97.00 267 LEU A N 1
ATOM 2110 C CA . LEU A 1 267 ? -10.275 5.433 25.553 1.00 97.00 267 LEU A CA 1
ATOM 2111 C C . LEU A 1 267 ? -9.344 5.410 24.332 1.00 97.00 267 LEU A C 1
ATOM 2113 O O . LEU A 1 267 ? -9.547 6.184 23.396 1.00 97.00 267 LEU A O 1
ATOM 2117 N N . GLU A 1 268 ? -8.377 4.489 24.304 1.00 94.88 268 GLU A N 1
ATOM 2118 C CA . GLU A 1 268 ? -7.436 4.347 23.184 1.00 94.88 268 GLU A CA 1
ATOM 2119 C C . GLU A 1 268 ? -8.117 3.828 21.912 1.00 94.88 268 GLU A C 1
ATOM 2121 O O . GLU A 1 268 ? -7.796 4.275 20.809 1.00 94.88 268 GLU A O 1
ATOM 2126 N N . THR A 1 269 ? -9.131 2.967 22.048 1.00 93.00 269 THR A N 1
ATOM 2127 C CA . THR A 1 269 ? -9.993 2.574 20.922 1.00 93.00 269 THR A CA 1
ATOM 2128 C C . THR A 1 269 ? -10.662 3.804 20.314 1.00 93.00 269 THR A C 1
ATOM 2130 O O . THR A 1 269 ? -10.633 3.984 19.099 1.00 93.00 269 THR A O 1
ATOM 2133 N N . GLY A 1 270 ? -11.217 4.698 21.139 1.00 94.12 270 GLY A N 1
ATOM 2134 C CA . GLY A 1 270 ? -11.828 5.932 20.649 1.00 94.12 270 GLY A CA 1
ATOM 2135 C C . GLY A 1 270 ? -10.830 6.898 20.013 1.00 94.12 270 GLY A C 1
ATOM 2136 O O . GLY A 1 270 ? -11.117 7.443 18.947 1.00 94.12 270 GLY A O 1
ATOM 2137 N N . ARG A 1 271 ? -9.638 7.068 20.598 1.00 92.31 271 ARG A N 1
ATOM 2138 C CA . ARG A 1 271 ? -8.561 7.871 19.990 1.00 92.31 271 ARG A CA 1
ATOM 2139 C C . ARG A 1 271 ? -8.178 7.337 18.615 1.00 92.31 271 ARG A C 1
ATOM 2141 O O . ARG A 1 271 ? -8.137 8.111 17.664 1.00 92.31 271 ARG A O 1
ATOM 2148 N N . THR A 1 272 ? -7.991 6.025 18.502 1.00 83.62 272 THR A N 1
ATOM 2149 C CA . THR A 1 272 ? -7.629 5.353 17.247 1.00 83.62 272 THR A CA 1
ATOM 2150 C C . THR A 1 272 ? -8.735 5.495 16.201 1.00 83.62 272 THR A C 1
ATOM 2152 O O . THR A 1 272 ? -8.475 5.924 15.081 1.00 83.62 272 THR A O 1
ATOM 2155 N N . LEU A 1 273 ? -9.991 5.216 16.564 1.00 85.38 273 LEU A N 1
ATOM 2156 C CA . LEU A 1 273 ? -11.138 5.345 15.656 1.00 85.38 273 LEU A CA 1
ATOM 2157 C C . LEU A 1 273 ? -11.330 6.775 15.149 1.00 85.38 273 LEU A C 1
ATOM 2159 O O . LEU A 1 273 ? -11.645 6.985 13.978 1.00 85.38 273 LEU A O 1
ATOM 2163 N N . LYS A 1 274 ? -11.111 7.769 16.008 1.00 83.06 274 LYS A N 1
ATOM 2164 C CA . LYS A 1 274 ? -11.208 9.172 15.615 1.00 83.06 274 LYS A CA 1
ATOM 2165 C C . LYS A 1 274 ? -10.019 9.612 14.757 1.00 83.06 274 LYS A C 1
ATOM 2167 O O . LYS A 1 274 ? -10.232 10.244 13.728 1.00 83.06 274 LYS A O 1
ATOM 2172 N N . HIS A 1 275 ? -8.792 9.291 15.165 1.00 75.50 275 HIS A N 1
ATOM 2173 C CA . HIS A 1 275 ? -7.575 9.787 14.521 1.00 75.50 275 HIS A CA 1
ATOM 2174 C C . HIS A 1 275 ? -7.250 9.054 13.216 1.00 75.50 275 HIS A C 1
ATOM 2176 O O . HIS A 1 275 ? -7.017 9.700 12.202 1.00 75.50 275 HIS A O 1
ATOM 2182 N N . CYS A 1 276 ? -7.286 7.721 13.227 1.00 68.94 276 CYS A N 1
ATOM 2183 C CA . CYS A 1 276 ? -6.898 6.898 12.081 1.00 68.94 276 CYS A CA 1
ATOM 2184 C C . CYS A 1 276 ? -8.058 6.642 11.112 1.00 68.94 276 CYS A C 1
ATOM 2186 O O . CYS A 1 276 ? -7.823 6.386 9.938 1.00 68.94 276 CYS A O 1
ATOM 2188 N N . PHE A 1 277 ? -9.310 6.684 11.588 1.00 72.62 277 PHE A N 1
ATOM 2189 C CA . PHE A 1 277 ? -10.478 6.317 10.773 1.00 72.62 277 PHE A CA 1
ATOM 2190 C C . PHE A 1 277 ? -11.512 7.441 10.609 1.00 72.62 277 PHE A C 1
ATOM 2192 O O . PHE A 1 277 ? -12.496 7.262 9.891 1.00 72.62 277 PHE A O 1
ATOM 2199 N N . GLY A 1 278 ? -11.323 8.601 11.254 1.00 73.81 278 GLY A N 1
ATOM 2200 C CA . GLY A 1 278 ? -12.236 9.745 11.140 1.00 73.81 278 GLY A CA 1
ATOM 2201 C C . GLY A 1 278 ? -13.659 9.470 11.643 1.00 73.81 278 GLY A C 1
ATOM 2202 O O . GLY A 1 278 ? -14.604 10.122 11.192 1.00 73.81 278 GLY A O 1
ATOM 2203 N N . ALA A 1 279 ? -13.838 8.487 12.532 1.00 84.69 279 ALA A N 1
ATOM 2204 C CA . ALA A 1 279 ? -15.150 8.124 13.054 1.00 84.69 279 ALA A CA 1
ATOM 2205 C C . ALA A 1 279 ? -15.721 9.234 13.954 1.00 84.69 279 ALA A C 1
ATOM 2207 O O . ALA A 1 279 ? -15.021 9.796 14.801 1.00 84.69 279 ALA A O 1
ATOM 2208 N N . ASP A 1 280 ? -17.016 9.516 13.797 1.00 90.31 280 ASP A N 1
ATOM 2209 C CA . ASP A 1 280 ? -17.762 10.379 14.714 1.00 90.31 280 ASP A CA 1
ATOM 2210 C C . ASP A 1 280 ? -18.210 9.526 15.901 1.00 90.31 280 ASP A C 1
ATOM 2212 O O . ASP A 1 280 ? -19.099 8.680 15.789 1.00 90.31 280 ASP A O 1
ATOM 2216 N N . ILE A 1 281 ? -17.512 9.668 17.019 1.00 95.00 281 ILE A N 1
ATOM 2217 C CA . ILE A 1 281 ? -17.693 8.802 18.179 1.00 95.00 281 ILE A CA 1
ATOM 2218 C C . ILE A 1 281 ? -18.330 9.560 19.336 1.00 95.00 281 ILE A C 1
ATOM 2220 O O . ILE A 1 281 ? -18.120 10.760 19.514 1.00 95.00 281 ILE A O 1
ATOM 2224 N N . GLN A 1 282 ? -19.056 8.827 20.170 1.00 97.31 282 GLN A N 1
ATOM 2225 C CA . GLN A 1 282 ? -19.527 9.316 21.458 1.00 97.31 282 GLN A CA 1
ATOM 2226 C C . GLN A 1 282 ? -19.355 8.227 22.516 1.00 97.31 282 GLN A C 1
ATOM 2228 O O . GLN A 1 282 ? -19.740 7.076 22.306 1.00 97.31 282 GLN A O 1
ATOM 2233 N N . PHE A 1 283 ? -18.794 8.595 23.666 1.00 98.25 283 PHE A N 1
ATOM 2234 C CA . PHE A 1 283 ? -18.677 7.692 24.802 1.00 98.25 283 PHE A CA 1
ATOM 2235 C C . PHE A 1 283 ? -19.952 7.700 25.642 1.00 98.25 283 PHE A C 1
ATOM 2237 O O . PHE A 1 283 ? -20.512 8.758 25.940 1.00 98.25 283 PHE A O 1
ATOM 2244 N N . ILE A 1 284 ? -20.373 6.511 26.064 1.00 97.31 284 ILE A N 1
ATOM 2245 C CA . ILE A 1 284 ? -21.401 6.315 27.086 1.00 97.31 284 ILE A CA 1
ATOM 2246 C C . ILE A 1 284 ? -20.779 5.481 28.198 1.00 97.31 284 ILE A C 1
ATOM 2248 O O . ILE A 1 284 ? -20.392 4.334 27.976 1.00 97.31 284 ILE A O 1
ATOM 2252 N N . LEU A 1 285 ? -20.679 6.051 29.391 1.00 96.88 285 LEU A N 1
ATOM 2253 C CA . LEU A 1 285 ? -20.166 5.363 30.568 1.00 96.88 285 LEU A CA 1
ATOM 2254 C C . LEU A 1 285 ? -21.320 5.039 31.516 1.00 96.88 285 LEU A C 1
ATOM 2256 O O . LEU A 1 285 ? -22.218 5.857 31.691 1.00 96.88 285 LEU A O 1
ATOM 2260 N N . LEU A 1 286 ? -21.311 3.860 32.136 1.00 94.75 286 LEU A N 1
ATOM 2261 C CA . LEU A 1 286 ? -22.357 3.460 33.095 1.00 94.75 286 LEU A CA 1
ATOM 2262 C C . LEU A 1 286 ? -22.078 3.937 34.534 1.00 94.75 286 LEU A C 1
ATOM 2264 O O . LEU A 1 286 ? -22.839 3.655 35.461 1.00 94.75 286 LEU A O 1
ATOM 2268 N N . GLY A 1 287 ? -20.979 4.667 34.721 1.00 93.00 287 GLY A N 1
ATOM 2269 C CA . GLY A 1 287 ? -20.489 5.144 36.003 1.00 93.00 287 GLY A CA 1
ATOM 2270 C C . GLY A 1 287 ? -19.425 6.226 35.835 1.00 93.00 287 GLY A C 1
ATOM 2271 O O . GLY A 1 287 ? -18.835 6.390 34.766 1.00 93.00 287 GLY A O 1
ATOM 2272 N N . ASP A 1 288 ? -19.201 6.981 36.905 1.00 93.62 288 ASP A N 1
ATOM 2273 C CA . ASP A 1 288 ? -18.206 8.056 36.962 1.00 93.62 288 ASP A CA 1
ATOM 2274 C C . ASP A 1 288 ? -16.789 7.509 37.250 1.00 93.62 288 ASP A C 1
ATOM 2276 O O . ASP A 1 288 ? -16.607 6.322 37.526 1.00 93.62 288 ASP A O 1
ATOM 2280 N N . GLY A 1 289 ? -15.767 8.360 37.197 1.00 94.75 289 GLY A N 1
ATOM 2281 C CA . GLY A 1 289 ? -14.409 8.038 37.621 1.00 94.75 289 GLY A CA 1
ATOM 2282 C C . GLY A 1 289 ? -13.362 9.056 37.165 1.00 94.75 289 GLY A C 1
ATOM 2283 O O . GLY A 1 289 ? -13.639 10.002 36.433 1.00 94.75 289 GLY A O 1
ATOM 2284 N N . THR A 1 290 ? -12.119 8.852 37.600 1.00 96.44 290 THR A N 1
ATOM 2285 C CA . THR A 1 290 ? -11.019 9.816 37.418 1.00 96.44 290 THR A CA 1
ATOM 2286 C C . THR A 1 290 ? -10.661 10.102 35.954 1.00 96.44 290 THR A C 1
ATOM 2288 O O . THR A 1 290 ? -10.192 11.194 35.660 1.00 96.44 290 THR A O 1
ATOM 2291 N N . LEU A 1 291 ? -10.890 9.163 35.029 1.00 95.94 291 LEU A N 1
ATOM 2292 C CA . LEU A 1 291 ? -10.588 9.338 33.602 1.00 95.94 291 LEU A CA 1
ATOM 2293 C C . LEU A 1 291 ? -11.671 10.112 32.836 1.00 95.94 291 LEU A C 1
ATOM 2295 O O . LEU A 1 291 ? -11.517 10.317 31.634 1.00 95.94 291 LEU A O 1
ATOM 2299 N N . LEU A 1 292 ? -12.774 10.524 33.472 1.00 96.75 292 LEU A N 1
ATOM 2300 C CA . LEU A 1 292 ? -13.923 11.099 32.763 1.00 96.75 292 LEU A CA 1
ATOM 2301 C C . LEU A 1 292 ? -13.547 12.320 31.908 1.00 96.75 292 LEU A C 1
ATOM 2303 O O . LEU A 1 292 ? -14.016 12.453 30.776 1.00 96.75 292 LEU A O 1
ATOM 2307 N N . ASP A 1 293 ? -12.671 13.184 32.416 1.00 97.12 293 ASP A N 1
ATOM 2308 C CA . ASP A 1 293 ? -12.214 14.352 31.664 1.00 97.12 293 ASP A CA 1
ATOM 2309 C C . ASP A 1 293 ? -11.301 13.966 30.497 1.00 97.12 293 ASP A C 1
ATOM 2311 O O . ASP A 1 293 ? -11.405 14.564 29.428 1.00 97.12 293 ASP A O 1
ATOM 2315 N N . GLU A 1 294 ? -10.496 12.907 30.631 1.00 96.88 294 GLU A N 1
ATOM 2316 C CA . GLU A 1 294 ? -9.702 12.386 29.514 1.00 96.88 294 GLU A CA 1
ATOM 2317 C C . GLU A 1 294 ? -10.604 11.886 28.379 1.00 96.88 294 GLU A C 1
ATOM 2319 O O . GLU A 1 294 ? -10.364 12.224 27.218 1.00 96.88 294 GLU A O 1
ATOM 2324 N N . TYR A 1 295 ? -11.690 11.171 28.687 1.00 97.75 295 TYR A N 1
ATOM 2325 C CA . TYR A 1 295 ? -12.679 10.778 27.675 1.00 97.75 295 TYR A CA 1
ATOM 2326 C C . TYR A 1 295 ? -13.280 11.991 26.954 1.00 97.75 295 TYR A C 1
ATOM 2328 O O . TYR A 1 295 ? -13.360 12.003 25.722 1.00 97.75 295 TYR A O 1
ATOM 2336 N N . ARG A 1 296 ? -13.623 13.047 27.702 1.00 97.69 296 ARG A N 1
ATOM 2337 C CA . ARG A 1 296 ? -14.184 14.293 27.153 1.00 97.69 296 ARG A CA 1
ATOM 2338 C C . ARG A 1 296 ? -13.214 15.051 26.252 1.00 97.69 296 ARG A C 1
ATOM 2340 O O . ARG A 1 296 ? -13.669 15.714 25.322 1.00 97.69 296 ARG A O 1
ATOM 2347 N N . THR A 1 297 ? -11.901 14.943 26.479 1.00 97.25 297 THR A N 1
ATOM 2348 C CA . THR A 1 297 ? -10.907 15.515 25.549 1.00 97.25 297 THR A CA 1
ATOM 2349 C C . THR A 1 297 ? -10.919 14.818 24.187 1.00 97.25 297 THR A C 1
ATOM 2351 O O . THR A 1 297 ? -10.621 15.439 23.168 1.00 97.25 297 THR A O 1
ATOM 2354 N N . VAL A 1 298 ? -11.297 13.535 24.151 1.00 96.06 298 VAL A N 1
ATOM 2355 C CA . VAL A 1 298 ? -11.342 12.734 22.924 1.00 96.06 298 VAL A CA 1
ATOM 2356 C C . VAL A 1 298 ? -12.663 12.936 22.183 1.00 96.06 298 VAL A C 1
ATOM 2358 O O . VAL A 1 298 ? -12.642 13.187 20.976 1.00 96.06 298 VAL A O 1
ATOM 2361 N N . ALA A 1 299 ? -13.807 12.841 22.867 1.00 96.38 299 ALA A N 1
ATOM 2362 C CA . ALA A 1 299 ? -15.133 12.927 22.249 1.00 96.38 299 ALA A CA 1
ATOM 2363 C C . ALA A 1 299 ? -16.249 13.272 23.259 1.00 96.38 299 ALA A C 1
ATOM 2365 O O . ALA A 1 299 ? -16.043 13.126 24.469 1.00 96.38 299 ALA A O 1
ATOM 2366 N N . PRO A 1 300 ? -17.453 13.682 22.797 1.00 97.31 300 PRO A N 1
ATOM 2367 C CA . PRO A 1 300 ? -18.616 13.811 23.672 1.00 97.31 300 PRO A CA 1
ATOM 2368 C C . PRO A 1 300 ? -18.789 12.562 24.541 1.00 97.31 300 PRO A C 1
ATOM 2370 O O . PRO A 1 300 ? -18.693 11.439 24.049 1.00 97.31 300 PRO A O 1
ATOM 2373 N N . THR A 1 301 ? -18.994 12.762 25.840 1.00 97.75 301 THR A N 1
ATOM 2374 C CA . THR A 1 301 ? -19.054 11.681 26.829 1.00 97.75 301 THR A CA 1
ATOM 2375 C C . THR A 1 301 ? -20.228 11.915 27.767 1.00 97.75 301 THR A C 1
ATOM 2377 O O . THR A 1 301 ? -20.309 12.969 28.402 1.00 97.75 301 THR A O 1
ATOM 2380 N N . GLU A 1 302 ? -21.122 10.934 27.868 1.00 95.38 302 GLU A N 1
ATOM 2381 C CA . GLU A 1 302 ? -22.252 10.943 28.802 1.00 95.38 302 GLU A CA 1
ATOM 2382 C C . GLU A 1 302 ? -22.113 9.812 29.818 1.00 95.38 302 GLU A C 1
ATOM 2384 O O . GLU A 1 302 ? -21.685 8.711 29.476 1.00 95.38 302 GLU A O 1
ATOM 2389 N N . VAL A 1 303 ? -22.506 10.081 31.062 1.00 94.62 303 VAL A N 1
ATOM 2390 C CA . VAL A 1 303 ? -22.637 9.053 32.097 1.00 94.62 303 VAL A CA 1
ATOM 2391 C C . VAL A 1 303 ? -24.121 8.736 32.243 1.00 94.62 303 VAL A C 1
ATOM 2393 O O . VAL A 1 303 ? -24.898 9.609 32.631 1.00 94.62 303 VAL A O 1
ATOM 2396 N N . LEU A 1 304 ? -24.522 7.512 31.906 1.00 91.00 304 LEU A N 1
ATOM 2397 C CA . LEU A 1 304 ? -25.896 7.034 32.057 1.00 91.00 304 LEU A CA 1
ATOM 2398 C C . LEU A 1 304 ? -25.968 6.091 33.254 1.00 91.00 304 LEU A C 1
ATOM 2400 O O . LEU A 1 304 ? -25.196 5.146 33.361 1.00 91.00 304 LEU A O 1
ATOM 2404 N N . THR A 1 305 ? -26.893 6.349 34.171 1.00 76.06 305 THR A N 1
ATOM 2405 C CA . THR A 1 305 ? -27.155 5.454 35.302 1.00 76.06 305 THR A CA 1
ATOM 2406 C C . THR A 1 305 ? -28.145 4.361 34.894 1.00 76.06 305 THR A C 1
ATOM 2408 O O . THR A 1 305 ? -28.895 4.516 33.933 1.00 76.06 305 THR A O 1
ATOM 2411 N N . ASN A 1 306 ? -28.189 3.253 35.641 1.00 65.94 306 ASN A N 1
ATOM 2412 C CA . ASN A 1 306 ? -29.005 2.063 35.335 1.00 65.94 306 ASN A CA 1
ATOM 2413 C C . ASN A 1 306 ? -30.543 2.252 35.420 1.00 65.94 306 ASN A C 1
ATOM 2415 O O . ASN A 1 306 ? -31.268 1.277 35.618 1.00 65.94 306 ASN A O 1
ATOM 2419 N N . ASP A 1 307 ? -31.078 3.466 35.274 1.00 73.88 307 ASP A N 1
ATOM 2420 C CA . ASP A 1 307 ? -32.510 3.646 35.024 1.00 73.88 307 ASP A CA 1
ATOM 2421 C C . ASP A 1 307 ? -32.822 3.339 33.552 1.00 73.88 307 ASP A C 1
ATOM 2423 O O . ASP A 1 307 ? -32.549 4.137 32.651 1.00 73.88 307 ASP A O 1
ATOM 2427 N N . THR A 1 308 ? -33.403 2.162 33.322 1.00 67.38 308 THR A N 1
ATOM 2428 C CA . THR A 1 308 ? -33.723 1.603 32.001 1.00 67.38 308 THR A CA 1
ATOM 2429 C C . THR A 1 308 ? -34.623 2.535 31.181 1.00 67.38 308 THR A C 1
ATOM 2431 O O . THR A 1 308 ? -34.432 2.710 29.978 1.00 67.38 308 THR A O 1
ATOM 2434 N N . SER A 1 309 ? -35.589 3.202 31.825 1.00 74.62 309 SER A N 1
ATOM 2435 C CA . SER A 1 309 ? -36.562 4.043 31.115 1.00 74.62 309 SER A CA 1
ATOM 2436 C C . SER A 1 309 ? -35.918 5.307 30.532 1.00 74.62 309 SER A C 1
ATOM 2438 O O . SER A 1 309 ? -36.113 5.637 29.356 1.00 74.62 309 SER A O 1
ATOM 2440 N N . THR A 1 310 ? -35.078 5.967 31.329 1.00 84.94 310 THR A N 1
ATOM 2441 C CA . THR A 1 310 ? -34.342 7.170 30.933 1.00 84.94 310 THR A CA 1
ATOM 2442 C C . THR A 1 310 ? -33.197 6.833 29.971 1.00 84.94 310 THR A C 1
ATOM 2444 O O . THR A 1 310 ? -33.017 7.519 28.960 1.00 84.94 310 THR A O 1
ATOM 2447 N N . THR A 1 311 ? -32.476 5.733 30.214 1.00 91.38 311 THR A N 1
ATOM 2448 C CA . THR A 1 311 ? -31.365 5.271 29.366 1.00 91.38 311 THR A CA 1
ATOM 2449 C C . THR A 1 311 ? -31.841 4.891 27.968 1.00 91.38 311 THR A C 1
ATOM 2451 O O . THR A 1 311 ? -31.330 5.424 26.978 1.00 91.38 311 THR A O 1
ATOM 2454 N N . THR A 1 312 ? -32.879 4.056 27.850 1.00 92.88 312 THR A N 1
ATOM 2455 C CA . THR A 1 312 ? -33.440 3.681 26.543 1.00 92.88 312 THR A CA 1
ATOM 2456 C C . THR A 1 312 ? -33.947 4.905 25.772 1.00 92.88 312 THR A C 1
ATOM 2458 O O . THR A 1 312 ? -33.723 5.020 24.561 1.00 92.88 312 THR A O 1
ATOM 2461 N N . ALA A 1 313 ? -34.606 5.861 26.439 1.00 93.06 313 ALA A N 1
ATOM 2462 C CA . ALA A 1 313 ? -35.059 7.092 25.791 1.00 93.06 313 ALA A CA 1
ATOM 2463 C C . ALA A 1 313 ? -33.886 7.917 25.232 1.00 93.06 313 ALA A C 1
ATOM 2465 O O . ALA A 1 313 ? -33.965 8.412 24.099 1.00 93.06 313 ALA A O 1
ATOM 2466 N N . ARG A 1 314 ? -32.778 8.015 25.979 1.00 94.88 314 ARG A N 1
ATOM 2467 C CA . ARG A 1 314 ? -31.564 8.694 25.515 1.00 94.88 314 ARG A CA 1
ATOM 2468 C C . ARG A 1 314 ? -30.925 7.975 24.329 1.00 94.88 314 ARG A C 1
ATOM 2470 O O . ARG A 1 314 ? -30.627 8.625 23.328 1.00 94.88 314 ARG A O 1
ATOM 2477 N N . LEU A 1 315 ? -30.798 6.649 24.375 1.00 95.81 315 LEU A N 1
ATOM 2478 C CA . LEU A 1 315 ? -30.266 5.857 23.259 1.00 95.81 315 LEU A CA 1
ATOM 2479 C C . LEU A 1 315 ? -31.136 5.980 21.999 1.00 95.81 315 LEU A C 1
ATOM 2481 O O . LEU A 1 315 ? -30.610 6.142 20.901 1.00 95.81 315 LEU A O 1
ATOM 2485 N N . ARG A 1 316 ? -32.471 6.008 22.125 1.00 95.81 316 ARG A N 1
ATOM 2486 C CA . ARG A 1 316 ? -33.372 6.289 20.988 1.00 95.81 316 ARG A CA 1
ATOM 2487 C C . ARG A 1 316 ? -33.126 7.670 20.384 1.00 95.81 316 ARG A C 1
ATOM 2489 O O . ARG A 1 316 ? -33.234 7.830 19.168 1.00 95.81 316 ARG A O 1
ATOM 2496 N N . HIS A 1 317 ? -32.809 8.669 21.207 1.00 95.56 317 HIS A N 1
ATOM 2497 C CA . HIS A 1 317 ? -32.440 9.992 20.714 1.00 95.56 317 HIS A CA 1
ATOM 2498 C C . HIS A 1 317 ? -31.104 9.960 19.959 1.00 95.56 317 HIS A C 1
ATOM 2500 O O . HIS A 1 317 ? -31.045 10.454 18.836 1.00 95.56 317 HIS A O 1
ATOM 2506 N N . LEU A 1 318 ? -30.072 9.315 20.513 1.00 95.06 318 LEU A N 1
ATOM 2507 C CA . LEU A 1 318 ? -28.782 9.130 19.834 1.00 95.06 318 LEU A CA 1
ATOM 2508 C C . LEU A 1 318 ? -28.949 8.377 18.504 1.00 95.06 318 LEU A C 1
ATOM 2510 O O . LEU A 1 318 ? -28.385 8.768 17.483 1.00 95.06 318 LEU A O 1
ATOM 2514 N N . ARG A 1 319 ? -29.822 7.365 18.454 1.00 94.44 319 ARG A N 1
ATOM 2515 C CA . ARG A 1 319 ? -30.156 6.676 17.202 1.00 94.44 319 ARG A CA 1
ATOM 2516 C C . ARG A 1 319 ? -30.758 7.613 16.156 1.00 94.44 319 ARG A C 1
ATOM 2518 O O . ARG A 1 319 ? -30.388 7.528 14.988 1.00 94.44 319 ARG A O 1
ATOM 2525 N N . LYS A 1 320 ? -31.661 8.520 16.549 1.00 93.44 320 LYS A N 1
ATOM 2526 C CA . LYS A 1 320 ? -32.209 9.551 15.642 1.00 93.44 320 LYS A CA 1
ATOM 2527 C C . LYS A 1 320 ? -31.134 10.523 15.152 1.00 93.44 320 LYS A C 1
ATOM 2529 O O . LYS A 1 320 ? -31.266 11.057 14.059 1.00 93.44 320 LYS A O 1
ATOM 2534 N N . GLN A 1 321 ? -30.067 10.712 15.926 1.00 91.56 321 GLN A N 1
ATOM 2535 C CA . GLN A 1 321 ? -28.873 11.454 15.520 1.00 91.56 321 GLN A CA 1
ATOM 2536 C C . GLN A 1 321 ? -27.915 10.619 14.651 1.00 91.56 321 GLN A C 1
ATOM 2538 O O . GLN A 1 321 ? -26.854 11.110 14.294 1.00 91.56 321 GLN A O 1
ATOM 2543 N N . GLY A 1 322 ? -28.258 9.383 14.280 1.00 91.19 322 GLY A N 1
ATOM 2544 C CA . GLY A 1 322 ? -27.481 8.561 13.347 1.00 91.19 322 GLY A CA 1
ATOM 2545 C C . GLY A 1 322 ? -26.581 7.506 13.993 1.00 91.19 322 GLY A C 1
ATOM 2546 O O . GLY A 1 322 ? -25.980 6.724 13.262 1.00 91.19 322 GLY A O 1
ATOM 2547 N N . PHE A 1 323 ? -26.520 7.413 15.326 1.00 94.06 323 PHE A N 1
ATOM 2548 C CA . PHE A 1 323 ? -25.780 6.350 16.018 1.00 94.06 323 PHE A CA 1
ATOM 2549 C C . PHE A 1 323 ? -26.515 5.003 15.898 1.00 94.06 323 PHE A C 1
ATOM 2551 O O . PHE A 1 323 ? -27.387 4.678 16.703 1.00 94.06 323 PHE A O 1
ATOM 2558 N N . GLN A 1 324 ? -26.201 4.220 14.861 1.00 92.44 324 GLN A N 1
ATOM 2559 C CA . GLN A 1 324 ? -26.839 2.917 14.585 1.00 92.44 324 GLN A CA 1
ATOM 2560 C C . GLN A 1 324 ? -26.018 1.707 15.054 1.00 92.44 324 GLN A C 1
ATOM 2562 O O . GLN A 1 324 ? -26.530 0.579 15.066 1.00 92.44 324 GLN A O 1
ATOM 2567 N N . SER A 1 325 ? -24.762 1.950 15.429 1.00 95.12 325 SER A N 1
ATOM 2568 C CA . SER A 1 325 ? -23.801 0.935 15.846 1.00 95.12 325 SER A CA 1
ATOM 2569 C C . SER A 1 325 ? -23.120 1.335 17.155 1.00 95.12 325 SER A C 1
ATOM 2571 O O . SER A 1 325 ? -22.886 2.519 17.406 1.00 95.12 325 SER A O 1
ATOM 2573 N N . ALA A 1 326 ? -22.771 0.345 17.975 1.00 97.25 326 ALA A N 1
ATOM 2574 C CA . ALA A 1 326 ? -22.001 0.541 19.199 1.00 97.25 326 ALA A CA 1
ATOM 2575 C C . ALA A 1 326 ? -20.919 -0.535 19.385 1.00 97.25 326 ALA A C 1
ATOM 2577 O O . ALA A 1 326 ? -21.061 -1.666 18.915 1.00 97.25 326 ALA A O 1
ATOM 2578 N N . ILE A 1 327 ? -19.863 -0.196 20.118 1.00 97.69 327 ILE A N 1
ATOM 2579 C CA . ILE A 1 327 ? -18.942 -1.157 20.727 1.00 97.69 327 ILE A CA 1
ATOM 2580 C C . ILE A 1 327 ? -19.233 -1.167 22.221 1.00 97.69 327 ILE A C 1
ATOM 2582 O O . ILE A 1 327 ? -19.081 -0.149 22.894 1.00 97.69 327 ILE A O 1
ATOM 2586 N N . VAL A 1 328 ? -19.646 -2.321 22.738 1.00 97.56 328 VAL A N 1
ATOM 2587 C CA . VAL A 1 328 ? -19.783 -2.547 24.177 1.00 97.56 328 VAL A CA 1
ATOM 2588 C C . VAL A 1 328 ? -18.485 -3.167 24.661 1.00 97.56 328 VAL A C 1
ATOM 2590 O O . VAL A 1 328 ? -18.189 -4.319 24.351 1.00 97.56 328 VAL A O 1
ATOM 2593 N N . ASN A 1 329 ? -17.685 -2.382 25.374 1.00 95.56 329 ASN A N 1
ATOM 2594 C CA . ASN A 1 329 ? -16.385 -2.809 25.863 1.00 95.56 329 ASN A CA 1
ATOM 2595 C C . ASN A 1 329 ? -16.510 -3.367 27.280 1.00 95.56 329 ASN A C 1
ATOM 2597 O O . ASN A 1 329 ? -16.989 -2.649 28.158 1.00 95.56 329 ASN A O 1
ATOM 2601 N N . SER A 1 330 ? -16.028 -4.596 27.493 1.00 93.19 330 SER A N 1
ATOM 2602 C CA . SER A 1 330 ? -16.059 -5.357 28.750 1.00 93.19 330 SER A CA 1
ATOM 2603 C C . SER A 1 330 ? -17.416 -5.972 29.099 1.00 93.19 330 SER A C 1
ATOM 2605 O O . SER A 1 330 ? -18.466 -5.337 28.982 1.00 93.19 330 SER A O 1
ATOM 2607 N N . ALA A 1 331 ? -17.392 -7.182 29.670 1.00 92.38 331 ALA A N 1
ATOM 2608 C CA . ALA A 1 331 ? -18.566 -7.796 30.286 1.00 92.38 331 ALA A CA 1
ATOM 2609 C C . ALA A 1 331 ? -19.183 -6.949 31.412 1.00 92.38 331 ALA A C 1
ATOM 2611 O O . ALA A 1 331 ? -20.378 -7.074 31.686 1.00 92.38 331 ALA A O 1
ATOM 2612 N N . ALA A 1 332 ? -18.410 -6.060 32.042 1.00 93.31 332 ALA A N 1
ATOM 2613 C CA . ALA A 1 332 ? -18.913 -5.132 33.053 1.00 93.31 332 ALA A CA 1
ATOM 2614 C C . ALA A 1 332 ? -19.909 -4.108 32.477 1.00 93.31 332 ALA A C 1
ATOM 2616 O O . ALA A 1 332 ? -20.760 -3.607 33.207 1.00 93.31 332 ALA A O 1
ATOM 2617 N N . SER A 1 333 ? -19.860 -3.852 31.168 1.00 95.06 333 SER A N 1
ATOM 2618 C CA . SER A 1 333 ? -20.771 -2.939 30.467 1.00 95.06 333 SER A CA 1
ATOM 2619 C C . SER A 1 333 ? -22.039 -3.632 29.948 1.00 95.06 333 SER A C 1
ATOM 2621 O O . SER A 1 333 ? -22.861 -3.006 29.287 1.00 95.06 333 SER A O 1
ATOM 2623 N N . SER A 1 334 ? -22.222 -4.929 30.226 1.00 94.12 334 SER A N 1
ATOM 2624 C CA . SER A 1 334 ? -23.315 -5.746 29.667 1.00 94.12 334 SER A CA 1
ATOM 2625 C C . SER A 1 334 ? -24.725 -5.289 30.054 1.00 94.12 334 SER A C 1
ATOM 2627 O O . SER A 1 334 ? -25.677 -5.597 29.338 1.00 94.12 334 SER A O 1
ATOM 2629 N N . ALA A 1 335 ? -24.873 -4.530 31.144 1.00 92.06 335 ALA A N 1
ATOM 2630 C CA . ALA A 1 335 ? -26.170 -4.067 31.636 1.00 92.06 335 ALA A CA 1
ATOM 2631 C C . ALA A 1 335 ? -26.950 -3.229 30.603 1.00 92.06 335 ALA A C 1
ATOM 2633 O O . ALA A 1 335 ? -28.170 -3.335 30.542 1.00 92.06 335 ALA A O 1
ATOM 2634 N N . ILE A 1 336 ? -26.256 -2.474 29.745 1.00 93.81 336 ILE A N 1
ATOM 2635 C CA . ILE A 1 336 ? -26.873 -1.594 28.736 1.00 93.81 336 ILE A CA 1
ATOM 2636 C C . ILE A 1 336 ? -27.371 -2.332 27.481 1.00 93.81 336 ILE A C 1
ATOM 2638 O O . ILE A 1 336 ? -28.018 -1.743 26.615 1.00 93.81 336 ILE A O 1
ATOM 2642 N N . ALA A 1 337 ? -27.066 -3.626 27.335 1.00 95.12 337 ALA A N 1
ATOM 2643 C CA . ALA A 1 337 ? -27.360 -4.369 26.110 1.00 95.12 337 ALA A CA 1
ATOM 2644 C C . ALA A 1 337 ? -28.861 -4.428 25.784 1.00 95.12 337 ALA A C 1
ATOM 2646 O O . ALA A 1 337 ? -29.241 -4.354 24.613 1.00 95.12 337 ALA A O 1
ATOM 2647 N N . ALA A 1 338 ? -29.712 -4.530 26.810 1.00 94.44 338 ALA A N 1
ATOM 2648 C CA . ALA A 1 338 ? -31.161 -4.522 26.638 1.00 94.44 338 ALA A CA 1
ATOM 2649 C C . ALA A 1 338 ? -31.653 -3.162 26.116 1.00 94.44 338 ALA A C 1
ATOM 2651 O O . ALA A 1 338 ? -32.412 -3.124 25.148 1.00 94.44 338 ALA A O 1
ATOM 2652 N N . ASP A 1 339 ? -31.153 -2.061 26.685 1.00 95.12 339 ASP A N 1
ATOM 2653 C CA . ASP A 1 339 ? -31.497 -0.705 26.256 1.00 95.12 339 ASP A CA 1
ATOM 2654 C C . ASP A 1 339 ? -31.032 -0.418 24.817 1.00 95.12 339 ASP A C 1
ATOM 2656 O O . ASP A 1 339 ? -31.755 0.202 24.036 1.00 95.12 339 ASP A O 1
ATOM 2660 N N . LEU A 1 340 ? -29.846 -0.907 24.423 1.00 95.94 340 LEU A N 1
ATOM 2661 C CA . LEU A 1 340 ? -29.353 -0.809 23.041 1.00 95.94 340 LEU A CA 1
ATOM 2662 C C . LEU A 1 340 ? -30.265 -1.557 22.065 1.00 95.94 340 LEU A C 1
ATOM 2664 O O . LEU A 1 340 ? -30.645 -1.003 21.029 1.00 95.94 340 LEU A O 1
ATOM 2668 N N . ALA A 1 341 ? -30.648 -2.792 22.402 1.00 95.38 341 ALA A N 1
ATOM 2669 C CA . ALA A 1 341 ? -31.541 -3.600 21.579 1.00 95.38 341 ALA A CA 1
ATOM 2670 C C . ALA A 1 341 ? -32.932 -2.959 21.452 1.00 95.38 341 ALA A C 1
ATOM 2672 O O . ALA A 1 341 ? -33.469 -2.874 20.347 1.00 95.38 341 ALA A O 1
ATOM 2673 N N . GLU A 1 342 ? -33.487 -2.435 22.548 1.00 95.44 342 GLU A N 1
ATOM 2674 C CA . GLU A 1 342 ? -34.780 -1.745 22.557 1.00 95.44 342 GLU A CA 1
ATOM 2675 C C . GLU A 1 342 ? -34.735 -0.402 21.802 1.00 95.44 342 GLU A C 1
ATOM 2677 O O . GLU A 1 342 ? -35.684 -0.027 21.101 1.00 95.44 342 GLU A O 1
ATOM 2682 N N . ALA A 1 343 ? -33.618 0.323 21.883 1.00 95.56 343 ALA A N 1
ATOM 2683 C CA . ALA A 1 343 ? -33.368 1.492 21.049 1.00 95.56 343 ALA A CA 1
ATOM 2684 C C . ALA A 1 343 ? -33.115 1.115 19.579 1.00 95.56 343 ALA A C 1
ATOM 2686 O O . ALA A 1 343 ? -33.221 1.977 18.708 1.00 95.56 343 ALA A O 1
ATOM 2687 N N . GLY A 1 344 ? -32.826 -0.159 19.293 1.00 95.69 344 GLY A N 1
ATOM 2688 C CA . GLY A 1 344 ? -32.451 -0.738 18.002 1.00 95.69 344 GLY A CA 1
ATOM 2689 C C . GLY A 1 344 ? -31.123 -0.216 17.453 1.00 95.69 344 GLY A C 1
ATOM 2690 O O . GLY A 1 344 ? -30.983 0.014 16.250 1.00 95.69 344 GLY A O 1
ATOM 2691 N N . ILE A 1 345 ? -30.161 -0.028 18.353 1.00 96.94 345 ILE A N 1
ATOM 2692 C CA . ILE A 1 345 ? -28.745 0.175 18.054 1.00 96.94 345 ILE A CA 1
ATOM 2693 C C . ILE A 1 345 ? -28.084 -1.199 18.142 1.00 96.94 345 ILE A C 1
ATOM 2695 O O . ILE A 1 345 ? -28.101 -1.837 19.192 1.00 96.94 345 ILE A O 1
ATOM 2699 N N . GLY A 1 346 ? -27.524 -1.688 17.038 1.00 96.81 346 GLY A N 1
ATOM 2700 C CA . GLY A 1 346 ? -26.814 -2.966 17.085 1.00 96.81 346 GLY A CA 1
ATOM 2701 C C . GLY A 1 346 ? -25.391 -2.786 17.583 1.00 96.81 346 GLY A C 1
ATOM 2702 O O . GLY A 1 346 ? -24.792 -1.734 17.377 1.00 96.81 346 GLY A O 1
ATOM 2703 N N . PHE A 1 347 ? -24.830 -3.807 18.221 1.00 97.56 347 PHE A N 1
ATOM 2704 C CA . PHE A 1 347 ? -23.530 -3.658 18.860 1.00 97.56 347 PHE A CA 1
ATOM 2705 C C . PHE A 1 347 ? -22.616 -4.864 18.675 1.00 97.56 347 PHE A C 1
ATOM 2707 O O . PHE A 1 347 ? -23.073 -6.003 18.545 1.00 97.56 347 PHE A O 1
ATOM 2714 N N . THR A 1 348 ? -21.317 -4.577 18.677 1.00 96.94 348 THR A N 1
ATOM 2715 C CA . THR A 1 348 ? -20.246 -5.560 18.843 1.00 96.94 348 THR A CA 1
ATOM 2716 C C . THR A 1 348 ? -19.873 -5.605 20.317 1.00 96.94 348 THR A C 1
ATOM 2718 O O . THR A 1 348 ? -19.621 -4.563 20.923 1.00 96.94 348 THR A O 1
ATOM 2721 N N . PHE A 1 349 ? -19.853 -6.798 20.900 1.00 96.25 349 PHE A N 1
ATOM 2722 C CA . PHE A 1 349 ? -19.586 -6.993 22.319 1.00 96.25 349 PHE A CA 1
ATOM 2723 C C . PHE A 1 349 ? -18.188 -7.568 22.535 1.00 96.25 349 PHE A C 1
ATOM 2725 O O . PHE A 1 349 ? -17.879 -8.655 22.044 1.00 96.25 349 PHE A O 1
ATOM 2732 N N . LEU A 1 350 ? -17.343 -6.829 23.256 1.00 94.88 350 LEU A N 1
ATOM 2733 C CA . LEU A 1 350 ? -15.979 -7.230 23.584 1.00 94.88 350 LEU A CA 1
ATOM 2734 C C . LEU A 1 350 ? -15.949 -7.810 24.996 1.00 94.88 350 LEU A C 1
ATOM 2736 O O . LEU A 1 350 ? -16.268 -7.117 25.963 1.00 94.88 350 LEU A O 1
ATOM 2740 N N . ILE A 1 351 ? -15.525 -9.064 25.121 1.00 90.75 351 ILE A N 1
ATOM 2741 C CA . ILE A 1 351 ? -15.397 -9.747 26.411 1.00 90.75 351 ILE A CA 1
ATOM 2742 C C . ILE A 1 351 ? -13.937 -10.119 26.585 1.00 90.75 351 ILE A C 1
ATOM 2744 O O . ILE A 1 351 ? -13.455 -11.061 25.962 1.00 90.75 351 ILE A O 1
ATOM 2748 N N . HIS A 1 352 ? -13.231 -9.381 27.433 1.00 87.88 352 HIS A N 1
ATOM 2749 C CA . HIS A 1 352 ? -11.807 -9.593 27.707 1.00 87.88 352 HIS A CA 1
ATOM 2750 C C . HIS A 1 352 ? -11.548 -10.045 29.155 1.00 87.88 352 HIS A C 1
ATOM 2752 O O . HIS A 1 352 ? -10.405 -10.243 29.561 1.00 87.88 352 HIS A O 1
ATOM 2758 N N . GLU A 1 353 ? -12.600 -10.218 29.958 1.00 87.94 353 GLU A N 1
ATOM 2759 C CA . GLU A 1 353 ? -12.515 -10.741 31.318 1.00 87.94 353 GLU A CA 1
ATOM 2760 C C . GLU A 1 353 ? -12.149 -12.226 31.331 1.00 87.94 353 GLU A C 1
ATOM 2762 O O . GLU A 1 353 ? -12.714 -13.052 30.612 1.00 87.94 353 GLU A O 1
ATOM 2767 N N . LEU A 1 354 ? -11.265 -12.602 32.255 1.00 83.62 354 LEU A N 1
ATOM 2768 C CA . LEU A 1 354 ? -11.027 -14.008 32.554 1.00 83.62 354 LEU A CA 1
ATOM 2769 C C . LEU A 1 354 ? -12.231 -14.618 33.301 1.00 83.62 354 LEU A C 1
ATOM 2771 O O . LEU A 1 354 ? -12.854 -13.939 34.123 1.00 83.62 354 LEU A O 1
ATOM 2775 N N . PRO A 1 355 ? -12.508 -15.928 33.143 1.00 81.25 355 PRO A N 1
ATOM 2776 C CA . PRO A 1 355 ? -13.660 -16.586 33.771 1.00 81.25 355 PRO A CA 1
ATOM 2777 C C . PRO A 1 355 ? -13.764 -16.422 35.295 1.00 81.25 355 PRO A C 1
ATOM 2779 O O . PRO A 1 355 ? -14.860 -16.420 35.850 1.00 81.25 355 PRO A O 1
ATOM 2782 N N . ALA A 1 356 ? -12.632 -16.296 35.994 1.00 84.06 356 ALA A N 1
ATOM 2783 C CA . ALA A 1 356 ? -12.625 -16.059 37.436 1.00 84.06 356 ALA A CA 1
ATOM 2784 C C . ALA A 1 356 ? -13.189 -14.675 37.802 1.00 84.06 356 ALA A C 1
ATOM 2786 O O . ALA A 1 356 ? -13.917 -14.562 38.787 1.00 84.06 356 ALA A O 1
ATOM 2787 N N . LEU A 1 357 ? -12.896 -13.655 36.989 1.00 84.69 357 LEU A N 1
ATOM 2788 C CA . LEU A 1 357 ? -13.362 -12.286 37.192 1.00 84.69 357 LEU A CA 1
ATOM 2789 C C . LEU A 1 357 ? -14.857 -12.151 36.879 1.00 84.69 357 LEU A C 1
ATOM 2791 O O . LEU A 1 357 ? -15.578 -11.506 37.633 1.00 84.69 357 LEU A O 1
ATOM 2795 N N . LEU A 1 358 ? -15.334 -12.828 35.827 1.00 84.94 358 LEU A N 1
ATOM 2796 C CA . LEU A 1 358 ? -16.766 -12.895 35.506 1.00 84.94 358 LEU A CA 1
ATOM 2797 C C . LEU A 1 358 ? -17.581 -13.436 36.686 1.00 84.94 358 LEU A C 1
ATOM 2799 O O . LEU A 1 358 ? -18.601 -12.855 37.056 1.00 84.94 358 LEU A O 1
ATOM 2803 N N . ARG A 1 359 ? -17.094 -14.509 37.324 1.00 85.25 359 ARG A N 1
ATOM 2804 C CA . ARG A 1 359 ? -17.740 -15.096 38.506 1.00 85.25 359 ARG A CA 1
ATOM 2805 C C . ARG A 1 359 ? -17.651 -14.192 39.730 1.00 85.25 359 ARG A C 1
ATOM 2807 O O . ARG A 1 359 ? -18.665 -13.971 40.381 1.00 85.25 359 ARG A O 1
ATOM 2814 N N . SER A 1 360 ? -16.468 -13.662 40.046 1.00 88.44 360 SER A N 1
ATOM 2815 C CA . SER A 1 360 ? -16.281 -12.852 41.259 1.00 88.44 360 SER A CA 1
ATOM 2816 C C . SER A 1 360 ? -17.039 -11.524 41.220 1.00 88.44 360 SER A C 1
ATOM 2818 O O . SER A 1 360 ? -17.413 -11.006 42.268 1.00 88.44 360 SER A O 1
ATOM 2820 N N . ARG A 1 361 ? -17.299 -10.989 40.022 1.00 87.38 361 ARG A N 1
ATOM 2821 C CA . ARG A 1 361 ? -18.085 -9.766 39.801 1.00 87.38 361 ARG A CA 1
ATOM 2822 C C . ARG A 1 361 ? -19.556 -10.032 39.470 1.00 87.38 361 ARG A C 1
ATOM 2824 O O . ARG A 1 361 ? -20.284 -9.082 39.210 1.00 87.38 361 ARG A O 1
ATOM 2831 N N . ASN A 1 362 ? -19.995 -11.293 39.490 1.00 89.62 362 ASN A N 1
ATOM 2832 C CA . ASN A 1 362 ? -21.360 -11.707 39.155 1.00 89.62 362 ASN A CA 1
ATOM 2833 C C . ASN A 1 362 ? -21.842 -11.204 37.773 1.00 89.62 362 ASN A C 1
ATOM 2835 O O . ASN A 1 362 ? -22.984 -10.781 37.607 1.00 89.62 362 ASN A O 1
ATOM 2839 N N . LEU A 1 363 ? -20.950 -11.233 36.777 1.00 89.94 363 LEU A N 1
ATOM 2840 C CA . LEU A 1 363 ? -21.202 -10.713 35.427 1.00 89.94 363 LEU A CA 1
ATOM 2841 C C . LEU A 1 363 ? -21.719 -11.771 34.450 1.00 89.94 363 LEU A C 1
ATOM 2843 O O . LEU A 1 363 ? -22.191 -11.405 33.381 1.00 89.94 363 LEU A O 1
ATOM 2847 N N . THR A 1 364 ? -21.663 -13.061 34.796 1.00 87.62 364 THR A N 1
ATOM 2848 C CA . THR A 1 364 ? -22.019 -14.162 33.883 1.00 87.62 364 THR A CA 1
ATOM 2849 C C . THR A 1 364 ? -23.435 -14.026 33.314 1.00 87.62 364 THR A C 1
ATOM 2851 O O . THR A 1 364 ? -23.600 -14.003 32.100 1.00 87.62 364 THR A O 1
ATOM 2854 N N . GLY A 1 365 ? -24.449 -13.850 34.168 1.00 88.50 365 GLY A N 1
ATOM 2855 C CA . GLY A 1 365 ? -25.843 -13.736 33.719 1.00 88.50 365 GLY A CA 1
ATOM 2856 C C . GLY A 1 365 ? -26.117 -12.496 32.849 1.00 88.50 365 GLY A C 1
ATOM 2857 O O . GLY A 1 365 ? -26.689 -12.633 31.767 1.00 88.50 365 GLY A O 1
ATOM 2858 N N . PRO A 1 366 ? -25.724 -11.279 33.278 1.00 90.38 366 PRO A N 1
ATOM 2859 C CA . PRO A 1 366 ? -25.812 -10.080 32.440 1.00 90.38 366 PRO A CA 1
ATOM 2860 C C . PRO A 1 366 ? -25.066 -10.210 31.103 1.00 90.38 366 PRO A C 1
ATOM 2862 O O . PRO A 1 366 ? -25.605 -9.843 30.060 1.00 90.38 366 PRO A O 1
ATOM 2865 N N . MET A 1 367 ? -23.866 -10.796 31.115 1.00 91.56 367 MET A N 1
ATOM 2866 C CA . MET A 1 367 ? -23.060 -11.037 29.918 1.00 91.56 367 MET A CA 1
ATOM 2867 C C . MET A 1 367 ? -23.761 -11.986 28.939 1.00 91.56 367 MET A C 1
ATOM 2869 O O . MET A 1 367 ? -23.858 -11.657 27.764 1.00 91.56 367 MET A O 1
ATOM 2873 N N . GLU A 1 368 ? -24.286 -13.126 29.392 1.00 90.31 368 GLU A N 1
ATOM 2874 C CA . GLU A 1 368 ? -25.003 -14.085 28.533 1.00 90.31 368 GLU A CA 1
ATOM 2875 C C . GLU A 1 368 ? -26.210 -13.443 27.836 1.00 90.31 368 GLU A C 1
ATOM 2877 O O . GLU A 1 368 ? -26.418 -13.629 26.634 1.00 90.31 368 GLU A O 1
ATOM 2882 N N . LYS A 1 369 ? -26.966 -12.610 28.563 1.00 91.75 369 LYS A N 1
ATOM 2883 C CA . LYS A 1 369 ? -28.071 -11.831 27.985 1.00 91.75 369 LYS A CA 1
ATOM 2884 C C . LYS A 1 369 ? -27.580 -10.853 26.920 1.00 91.75 369 LYS A C 1
ATOM 2886 O O . LYS A 1 369 ? -28.198 -10.751 25.864 1.00 91.75 369 LYS A O 1
ATOM 2891 N N . ALA A 1 370 ? -26.473 -10.155 27.174 1.00 93.88 370 ALA A N 1
ATOM 2892 C CA . ALA A 1 370 ? -25.878 -9.247 26.200 1.00 93.88 370 ALA A CA 1
ATOM 2893 C C . ALA A 1 370 ? -25.390 -9.989 24.945 1.00 93.88 370 ALA A C 1
ATOM 2895 O O . ALA A 1 370 ? -25.634 -9.534 23.831 1.00 93.88 370 ALA A O 1
ATOM 2896 N N . CYS A 1 371 ? -24.786 -11.166 25.103 1.00 92.44 371 CYS A N 1
ATOM 2897 C CA . CYS A 1 371 ? -24.350 -12.012 23.992 1.00 92.44 371 CYS A CA 1
ATOM 2898 C C . CYS A 1 371 ? -25.510 -12.439 23.088 1.00 92.44 371 CYS A C 1
ATOM 2900 O O . CYS A 1 371 ? -25.364 -12.426 21.869 1.00 92.44 371 CYS A O 1
ATOM 2902 N N . ALA A 1 372 ? -26.677 -12.753 23.658 1.00 93.44 372 ALA A N 1
ATOM 2903 C CA . ALA A 1 372 ? -27.870 -13.096 22.882 1.00 93.44 372 ALA A CA 1
ATOM 2904 C C . ALA A 1 372 ? -28.406 -11.932 22.020 1.00 93.44 372 ALA A C 1
ATOM 2906 O O . ALA A 1 372 ? -29.131 -12.171 21.053 1.00 93.44 372 ALA A O 1
ATOM 2907 N N . LEU A 1 373 ? -28.058 -10.687 22.364 1.00 96.06 373 LEU A N 1
ATOM 2908 C CA . LEU A 1 373 ? -28.498 -9.463 21.684 1.00 96.06 373 LEU A CA 1
ATOM 2909 C C . LEU A 1 373 ? -27.425 -8.860 20.758 1.00 96.06 373 LEU A C 1
ATOM 2911 O O . LEU A 1 373 ? -27.748 -8.028 19.907 1.00 96.06 373 LEU A O 1
ATOM 2915 N N . ALA A 1 374 ? -26.160 -9.255 20.916 1.00 94.88 374 ALA A N 1
ATOM 2916 C CA . ALA A 1 374 ? -25.038 -8.719 20.154 1.00 94.88 374 ALA A CA 1
ATOM 2917 C C . ALA A 1 374 ? -25.092 -9.140 18.673 1.00 94.88 374 ALA A C 1
ATOM 2919 O O . ALA A 1 374 ? -25.462 -10.266 18.341 1.00 94.88 374 ALA A O 1
ATOM 2920 N N . ARG A 1 375 ? -24.655 -8.256 17.764 1.00 95.06 375 ARG A N 1
ATOM 2921 C CA . ARG A 1 375 ? -24.440 -8.615 16.346 1.00 95.06 375 ARG A CA 1
ATOM 2922 C C . ARG A 1 375 ? -23.188 -9.470 16.177 1.00 95.06 375 ARG A C 1
ATOM 2924 O O . ARG A 1 375 ? -23.189 -10.429 15.411 1.00 95.06 375 ARG A O 1
ATOM 2931 N N . HIS A 1 376 ? -22.133 -9.097 16.895 1.00 93.75 376 HIS A N 1
ATOM 2932 C CA . HIS A 1 376 ? -20.841 -9.769 16.889 1.00 93.75 376 HIS A CA 1
ATOM 2933 C C . HIS A 1 376 ? -20.310 -9.857 18.317 1.00 93.75 376 HIS A C 1
ATOM 2935 O O . HIS A 1 376 ? -20.489 -8.929 19.107 1.00 93.75 376 HIS A O 1
ATOM 2941 N N . ILE A 1 377 ? -19.640 -10.961 18.633 1.00 92.31 377 ILE A N 1
ATOM 2942 C CA . ILE A 1 377 ? -18.977 -11.181 19.918 1.00 92.31 377 ILE A CA 1
ATOM 2943 C C . ILE A 1 377 ? -17.494 -11.371 19.629 1.00 92.31 377 ILE A C 1
ATOM 2945 O O . ILE A 1 377 ? -17.128 -12.176 18.772 1.00 92.31 377 ILE A O 1
ATOM 2949 N N . VAL A 1 378 ? -16.651 -10.634 20.344 1.00 89.69 378 VAL A N 1
ATOM 2950 C CA . VAL A 1 378 ? -15.196 -10.733 20.245 1.00 89.69 378 VAL A CA 1
ATOM 2951 C C . VAL A 1 378 ? -14.652 -11.142 21.603 1.00 89.69 378 VAL A C 1
ATOM 2953 O O . VAL A 1 378 ? -14.927 -10.501 22.619 1.00 89.69 378 VAL A O 1
ATOM 2956 N N . VAL A 1 379 ? -13.867 -12.215 21.611 1.00 86.31 379 VAL A N 1
ATOM 2957 C CA . VAL A 1 379 ? -13.204 -12.747 22.803 1.00 86.31 379 VAL A CA 1
ATOM 2958 C C . VAL A 1 379 ? -11.717 -12.954 22.525 1.00 86.31 379 VAL A C 1
ATOM 2960 O O . VAL A 1 379 ? -11.357 -13.260 21.388 1.00 86.31 379 VAL A O 1
ATOM 2963 N N . PRO A 1 380 ? -10.838 -12.836 23.535 1.00 77.50 380 PRO A N 1
ATOM 2964 C CA . PRO A 1 380 ? -9.394 -12.916 23.336 1.00 77.50 380 PRO A CA 1
ATOM 2965 C C . PRO A 1 380 ? -8.902 -14.342 23.067 1.00 77.50 380 PRO A C 1
ATOM 2967 O O . PRO A 1 380 ? -7.787 -14.522 22.591 1.00 77.50 380 PRO A O 1
ATOM 2970 N N . ALA A 1 381 ? -9.692 -15.366 23.410 1.00 73.56 381 ALA A N 1
ATOM 2971 C CA . ALA A 1 381 ? -9.304 -16.759 23.235 1.00 73.56 381 ALA A CA 1
ATOM 2972 C C . ALA A 1 381 ? -10.513 -17.693 23.119 1.00 73.56 381 ALA A C 1
ATOM 2974 O O . ALA A 1 381 ? -11.552 -17.493 23.753 1.00 73.56 381 ALA A O 1
ATOM 2975 N N . GLU A 1 382 ? -10.325 -18.798 22.399 1.00 74.12 382 GLU A N 1
ATOM 2976 C CA . GLU A 1 382 ? -11.326 -19.860 22.243 1.00 74.12 382 GLU A CA 1
ATOM 2977 C C . GLU A 1 382 ? -11.752 -20.470 23.595 1.00 74.12 382 GLU A C 1
ATOM 2979 O O . GLU A 1 382 ? -12.893 -20.885 23.778 1.00 74.12 382 GLU A O 1
ATOM 2984 N N . SER A 1 383 ? -10.860 -20.478 24.592 1.00 67.62 383 SER A N 1
ATOM 2985 C CA . SER A 1 383 ? -11.163 -20.959 25.947 1.00 67.62 383 SER A CA 1
ATOM 2986 C C . SER A 1 383 ? -12.160 -20.070 26.701 1.00 67.62 383 SER A C 1
ATOM 2988 O O . SER A 1 383 ? -12.902 -20.576 27.546 1.00 67.62 383 SER A O 1
ATOM 2990 N N . VAL A 1 384 ? -12.201 -18.768 26.392 1.00 66.94 384 VAL A N 1
ATOM 2991 C CA . VAL A 1 384 ? -13.227 -17.837 26.884 1.00 66.94 384 VAL A CA 1
ATOM 2992 C C . VAL A 1 384 ? -14.535 -18.093 26.138 1.00 66.94 384 VAL A C 1
ATOM 2994 O O . VAL A 1 384 ? -15.574 -18.193 26.784 1.00 66.94 384 VAL A O 1
ATOM 2997 N N . ALA A 1 385 ? -14.473 -18.323 24.819 1.00 71.56 385 ALA A N 1
ATOM 2998 C CA . ALA A 1 385 ? -15.649 -18.652 24.012 1.00 71.56 385 ALA A CA 1
ATOM 2999 C C . ALA A 1 385 ? -16.369 -19.920 24.505 1.00 71.56 385 ALA A C 1
ATOM 3001 O O . ALA A 1 385 ? -17.572 -19.911 24.749 1.00 71.56 385 ALA A O 1
ATOM 3002 N N . LYS A 1 386 ? -15.606 -21.002 24.710 1.00 69.31 386 LYS A N 1
ATOM 3003 C CA . LYS A 1 386 ? -16.109 -22.311 25.162 1.00 69.31 386 LYS A CA 1
ATOM 3004 C C . LYS A 1 386 ? -16.725 -22.257 26.558 1.00 69.31 386 LYS A C 1
ATOM 3006 O O . LYS A 1 386 ? -17.671 -22.978 26.841 1.00 69.31 386 LYS A O 1
ATOM 3011 N N . LYS A 1 387 ? -16.187 -21.419 27.448 1.00 62.66 387 LYS A N 1
ATOM 3012 C CA . LYS A 1 387 ? -16.679 -21.284 28.830 1.00 62.66 387 LYS A CA 1
ATOM 3013 C C . LYS A 1 387 ? -17.900 -20.378 28.965 1.00 62.66 387 LYS A C 1
ATOM 3015 O O . LYS A 1 387 ? -18.534 -20.419 30.013 1.00 62.66 387 LYS A O 1
ATOM 3020 N N . ALA A 1 388 ? -18.196 -19.576 27.949 1.00 57.91 388 ALA A N 1
ATOM 3021 C CA . ALA A 1 388 ? -19.371 -18.716 27.891 1.00 57.91 388 ALA A CA 1
ATOM 3022 C C . ALA A 1 388 ? -20.524 -19.329 27.064 1.00 57.91 388 ALA A C 1
ATOM 3024 O O . ALA A 1 388 ? -21.489 -18.633 26.772 1.00 57.91 388 ALA A O 1
ATOM 3025 N N . ASP A 1 389 ? -20.413 -20.616 26.698 1.00 56.06 389 ASP A N 1
ATOM 3026 C CA . ASP A 1 389 ? -21.423 -21.412 25.980 1.00 56.06 389 ASP A CA 1
ATOM 3027 C C . ASP A 1 389 ? -21.976 -20.733 24.709 1.00 56.06 389 ASP A C 1
ATOM 3029 O O . ASP A 1 389 ? -23.175 -20.725 24.426 1.00 56.06 389 ASP A O 1
ATOM 3033 N N . PHE A 1 390 ? -21.087 -20.121 23.915 1.00 56.50 390 PHE A N 1
ATOM 3034 C CA . PHE A 1 390 ? -21.461 -19.526 22.631 1.00 56.50 390 PHE A CA 1
ATOM 3035 C C . PHE A 1 390 ? -21.723 -20.620 21.592 1.00 56.50 390 PHE A C 1
ATOM 3037 O O . PHE A 1 390 ? -20.836 -21.012 20.834 1.00 56.50 390 PHE A O 1
ATOM 3044 N N . GLY A 1 391 ? -22.960 -21.112 21.542 1.00 40.31 391 GLY A N 1
ATOM 3045 C CA . GLY A 1 391 ? -23.437 -21.962 20.457 1.00 40.31 391 GLY A CA 1
ATOM 3046 C C . GLY A 1 391 ? -23.165 -21.317 19.091 1.00 40.31 391 GLY A C 1
ATOM 3047 O O . GLY A 1 391 ? -23.572 -20.187 18.824 1.00 40.31 391 GLY A O 1
ATOM 3048 N N . THR A 1 392 ? -22.460 -22.053 18.234 1.00 36.44 392 THR A N 1
ATOM 3049 C CA . THR A 1 392 ? -22.118 -21.759 16.833 1.00 36.44 392 THR A CA 1
ATOM 3050 C C . THR A 1 392 ? -23.140 -20.880 16.097 1.00 36.44 392 THR A C 1
ATOM 3052 O O . THR A 1 392 ? -24.179 -21.361 15.643 1.00 36.44 392 THR A O 1
ATOM 3055 N N . ARG A 1 393 ? -22.817 -19.596 15.904 1.00 36.59 393 ARG A N 1
ATOM 3056 C CA . ARG A 1 393 ? -23.442 -18.718 14.899 1.00 36.59 393 ARG A CA 1
ATOM 3057 C C . ARG A 1 393 ? -22.379 -17.852 14.217 1.00 36.59 393 ARG A C 1
ATOM 3059 O O . ARG A 1 393 ? -22.292 -16.654 14.455 1.00 36.59 393 ARG A O 1
ATOM 3066 N N . GLN A 1 394 ? -21.580 -18.459 13.342 1.00 30.55 394 GLN A N 1
ATOM 3067 C CA . GLN A 1 394 ? -20.903 -17.726 12.269 1.00 30.55 394 GLN A CA 1
ATOM 3068 C C . GLN A 1 394 ? -21.866 -17.660 11.078 1.00 30.55 394 GLN A C 1
ATOM 3070 O O . GLN A 1 394 ? -22.221 -18.692 10.516 1.00 30.55 394 GLN A O 1
ATOM 3075 N N . LYS A 1 395 ? -22.323 -16.460 10.708 1.00 27.88 395 LYS A N 1
ATOM 3076 C CA . LYS A 1 395 ? -22.893 -16.216 9.377 1.00 27.88 395 LYS A CA 1
ATOM 3077 C C . LYS A 1 395 ? -21.775 -15.667 8.500 1.00 27.88 395 LYS A C 1
ATOM 3079 O O . LYS A 1 395 ? -21.239 -14.606 8.813 1.00 27.88 395 LYS A O 1
ATOM 3084 N N . SER A 1 396 ? -21.426 -16.403 7.447 1.00 24.22 396 SER A N 1
ATOM 3085 C CA . SER A 1 396 ? -20.592 -15.900 6.359 1.00 24.22 396 SER A CA 1
ATOM 3086 C C . SER A 1 396 ? -21.312 -14.733 5.680 1.00 24.22 396 SER A C 1
ATOM 3088 O O . SER A 1 396 ? -22.525 -14.774 5.461 1.00 24.22 396 SER A O 1
ATOM 3090 N N . ALA A 1 397 ? -20.571 -13.665 5.404 1.00 26.42 397 ALA A N 1
ATOM 3091 C CA . ALA A 1 397 ? -21.037 -12.566 4.577 1.00 26.42 397 ALA A CA 1
ATOM 3092 C C . ALA A 1 397 ? -20.526 -12.817 3.157 1.00 26.42 397 ALA A C 1
ATOM 3094 O O . ALA A 1 397 ? -19.340 -12.641 2.898 1.00 26.42 397 ALA A O 1
ATOM 3095 N N . ASP A 1 398 ? -21.422 -13.247 2.271 1.00 25.28 398 ASP A N 1
ATOM 3096 C CA . ASP A 1 398 ? -21.182 -13.273 0.831 1.00 25.28 398 ASP A CA 1
ATOM 3097 C C . ASP A 1 398 ? -21.775 -12.030 0.156 1.00 25.28 398 ASP A C 1
ATOM 3099 O O . ASP A 1 398 ? -22.873 -11.573 0.484 1.00 25.28 398 ASP A O 1
ATOM 3103 N N . SER A 1 399 ? -21.057 -11.594 -0.880 1.00 27.41 399 SER A N 1
ATOM 3104 C CA . SER A 1 399 ? -21.437 -10.706 -1.988 1.00 27.41 399 SER A CA 1
ATOM 3105 C C . SER A 1 399 ? -21.442 -9.182 -1.766 1.00 27.41 399 SER A C 1
ATOM 3107 O O . SER A 1 399 ? -22.397 -8.581 -1.283 1.00 27.41 399 SER A O 1
ATOM 3109 N N . ALA A 1 400 ? -20.396 -8.538 -2.293 1.00 24.55 400 ALA A N 1
ATOM 3110 C CA . ALA A 1 400 ? -20.516 -7.317 -3.090 1.00 24.55 400 ALA A CA 1
ATOM 3111 C C . ALA A 1 400 ? -19.385 -7.302 -4.133 1.00 24.55 400 ALA A C 1
ATOM 3113 O O . ALA A 1 400 ? -18.206 -7.407 -3.807 1.00 24.55 400 ALA A O 1
ATOM 3114 N N . SER A 1 401 ? -19.782 -7.256 -5.399 1.00 26.12 401 SER A N 1
ATOM 3115 C CA . SER A 1 401 ? -18.956 -7.380 -6.594 1.00 26.12 401 SER A CA 1
ATOM 3116 C C . SER A 1 401 ? -18.133 -6.121 -6.881 1.00 26.12 401 SER A C 1
ATOM 3118 O O . SER A 1 401 ? -18.687 -5.077 -7.218 1.00 26.12 401 SER A O 1
ATOM 3120 N N . GLY A 1 402 ? -16.814 -6.283 -6.833 1.00 23.16 402 GLY A N 1
ATOM 3121 C CA . GLY A 1 402 ? -15.789 -5.451 -7.458 1.00 23.16 402 GLY A CA 1
ATOM 3122 C C . GLY A 1 402 ? -14.521 -6.300 -7.507 1.00 23.16 402 GLY A C 1
ATOM 3123 O O . GLY A 1 402 ? -13.993 -6.664 -6.459 1.00 23.16 402 GLY A O 1
ATOM 3124 N N . ALA A 1 403 ? -14.096 -6.735 -8.693 1.00 24.08 403 ALA A N 1
ATOM 3125 C CA . ALA A 1 403 ? -12.970 -7.656 -8.813 1.00 24.08 403 ALA A CA 1
ATOM 3126 C C . ALA A 1 403 ? -11.645 -6.895 -8.631 1.00 24.08 403 ALA A C 1
ATOM 3128 O O . ALA A 1 403 ? -11.195 -6.203 -9.538 1.00 24.08 403 ALA A O 1
ATOM 3129 N N . LEU A 1 404 ? -11.018 -7.028 -7.458 1.00 28.72 404 LEU A N 1
ATOM 3130 C CA . LEU A 1 404 ? -9.582 -6.795 -7.302 1.00 28.72 404 LEU A CA 1
ATOM 3131 C C . LEU A 1 404 ? -8.845 -8.025 -7.840 1.00 28.72 404 LEU A C 1
ATOM 3133 O O . LEU A 1 404 ? -8.999 -9.130 -7.317 1.00 28.72 404 LEU A O 1
ATOM 3137 N N . HIS A 1 405 ? -8.051 -7.839 -8.891 1.00 28.86 405 HIS A N 1
ATOM 3138 C CA . HIS A 1 405 ? -7.150 -8.872 -9.389 1.00 28.86 405 HIS A CA 1
ATOM 3139 C C . HIS A 1 405 ? -5.868 -8.869 -8.545 1.00 28.86 405 HIS A C 1
ATOM 3141 O O . HIS A 1 405 ? -5.062 -7.949 -8.638 1.00 28.86 405 HIS A O 1
ATOM 3147 N N . PHE A 1 406 ? -5.687 -9.893 -7.708 1.00 28.00 406 PHE A N 1
ATOM 3148 C CA . PHE A 1 406 ? -4.463 -10.106 -6.933 1.00 28.00 406 PHE A CA 1
ATOM 3149 C C . PHE A 1 406 ? -3.549 -11.115 -7.645 1.00 28.00 406 PHE A C 1
ATOM 3151 O O . PHE A 1 406 ? -3.989 -12.219 -7.964 1.00 28.00 406 PHE A O 1
ATOM 3158 N N . GLY A 1 407 ? -2.275 -10.760 -7.840 1.00 26.22 407 GLY A N 1
ATOM 3159 C CA . GLY A 1 407 ? -1.207 -11.683 -8.250 1.00 26.22 407 GLY A CA 1
ATOM 3160 C C . GLY A 1 407 ? -0.439 -11.233 -9.494 1.00 26.22 407 GLY A C 1
ATOM 3161 O O . GLY A 1 407 ? -1.026 -10.995 -10.545 1.00 26.22 407 GLY A O 1
ATOM 3162 N N . GLY A 1 408 ? 0.889 -11.117 -9.375 1.00 38.41 408 GLY A N 1
ATOM 3163 C CA . GLY A 1 408 ? 1.782 -10.681 -10.451 1.00 38.41 408 GLY A CA 1
ATOM 3164 C C . GLY A 1 408 ? 1.590 -11.439 -11.768 1.00 38.41 408 GLY A C 1
ATOM 3165 O O . GLY A 1 408 ? 1.281 -12.623 -11.764 1.00 38.41 408 GLY A O 1
ATOM 3166 N N . LEU A 1 409 ? 1.782 -10.726 -12.883 1.00 32.34 409 LEU A N 1
ATOM 3167 C CA . LEU A 1 409 ? 1.753 -11.167 -14.287 1.00 32.34 409 LEU A CA 1
ATOM 3168 C C . LEU A 1 409 ? 0.630 -12.121 -14.747 1.00 32.34 409 LEU A C 1
ATOM 3170 O O . LEU A 1 409 ? 0.608 -12.387 -15.935 1.00 32.34 409 LEU A O 1
ATOM 3174 N N . PHE A 1 410 ? -0.321 -12.585 -13.927 1.00 30.33 410 PHE A N 1
ATOM 3175 C CA . PHE A 1 410 ? -1.335 -13.571 -14.325 1.00 30.33 410 PHE A CA 1
ATOM 3176 C C . PHE A 1 410 ? -2.760 -13.199 -13.848 1.00 30.33 410 PHE A C 1
ATOM 3178 O O . PHE A 1 410 ? -3.030 -13.176 -12.651 1.00 30.33 410 PHE A O 1
ATOM 3185 N N . ARG A 1 411 ? -3.715 -12.989 -14.771 1.00 32.09 411 ARG A N 1
ATOM 3186 C CA . ARG A 1 411 ? -5.173 -12.885 -14.507 1.00 32.09 411 ARG A CA 1
ATOM 3187 C C . ARG A 1 411 ? -5.804 -14.255 -14.208 1.00 32.09 411 ARG A C 1
ATOM 3189 O O . ARG A 1 411 ? -5.638 -15.182 -14.982 1.00 32.09 411 ARG A O 1
ATOM 3196 N N . THR A 1 412 ? -6.587 -14.433 -13.146 1.00 32.62 412 THR A N 1
ATOM 3197 C CA . THR A 1 412 ? -7.296 -15.708 -12.902 1.00 32.62 412 THR A CA 1
ATOM 3198 C C . THR A 1 412 ? -8.590 -15.817 -13.716 1.00 32.62 412 THR A C 1
ATOM 3200 O O . THR A 1 412 ? -9.430 -14.921 -13.698 1.00 32.62 412 THR A O 1
ATOM 3203 N N . GLY A 1 413 ? -8.757 -16.939 -14.422 1.00 28.59 413 GLY A N 1
ATOM 3204 C CA . GLY A 1 413 ? -10.029 -17.379 -14.996 1.00 28.59 413 GLY A CA 1
ATOM 3205 C C . GLY A 1 413 ? -10.667 -18.452 -14.114 1.00 28.59 413 GLY A C 1
ATOM 3206 O O . GLY A 1 413 ? -9.972 -19.299 -13.552 1.00 28.59 413 GLY A O 1
ATOM 3207 N N . THR A 1 414 ? -11.990 -18.407 -13.987 1.00 30.11 414 THR A N 1
ATOM 3208 C CA . THR A 1 414 ? -12.813 -19.405 -13.294 1.00 30.11 414 THR A CA 1
ATOM 3209 C C . THR A 1 414 ? -12.621 -20.788 -13.915 1.00 30.11 414 THR A C 1
ATOM 3211 O O . THR A 1 414 ? -12.967 -20.992 -15.078 1.00 30.11 414 THR A O 1
ATOM 3214 N N . THR A 1 415 ? -12.100 -21.745 -13.148 1.00 29.03 415 THR A N 1
ATOM 3215 C CA . THR A 1 415 ? -12.158 -23.170 -13.499 1.00 29.03 415 THR A CA 1
ATOM 3216 C C . THR A 1 415 ? -12.662 -23.954 -12.293 1.00 29.03 415 THR A C 1
ATOM 3218 O O . THR A 1 415 ? -12.018 -23.990 -11.248 1.00 29.03 415 THR A O 1
ATOM 3221 N N . ASP A 1 416 ? -13.856 -24.531 -12.440 1.00 29.73 416 ASP A N 1
ATOM 3222 C CA . ASP A 1 416 ? -14.414 -25.542 -11.546 1.00 29.73 416 ASP A CA 1
ATOM 3223 C C . ASP A 1 416 ? -13.565 -26.821 -11.651 1.00 29.73 416 ASP A C 1
ATOM 3225 O O . ASP A 1 416 ? -13.599 -27.500 -12.679 1.00 29.73 416 ASP A O 1
ATOM 3229 N N . ASP A 1 417 ? -12.817 -27.173 -10.601 1.00 28.98 417 ASP A N 1
ATOM 3230 C CA . ASP A 1 417 ? -12.210 -28.505 -10.459 1.00 28.98 417 ASP A CA 1
ATOM 3231 C C . ASP A 1 417 ? -12.565 -29.105 -9.078 1.00 28.98 417 ASP A C 1
ATOM 3233 O O . ASP A 1 417 ? -12.082 -28.627 -8.047 1.00 28.98 417 ASP A O 1
ATOM 3237 N N . PRO A 1 418 ? -13.429 -30.137 -9.003 1.00 28.84 418 PRO A N 1
ATOM 3238 C CA . PRO A 1 418 ? -14.014 -30.635 -7.754 1.00 28.84 418 PRO A CA 1
ATOM 3239 C C . PRO A 1 418 ? -13.105 -31.618 -6.984 1.00 28.84 418 PRO A C 1
ATOM 3241 O O . PRO A 1 418 ? -13.578 -32.623 -6.455 1.00 28.84 418 PRO A O 1
ATOM 3244 N N . LYS A 1 419 ? -11.789 -31.378 -6.914 1.00 29.17 419 LYS A N 1
ATOM 3245 C CA . LYS A 1 419 ? -10.827 -32.313 -6.282 1.00 29.17 419 LYS A CA 1
ATOM 3246 C C . LYS A 1 419 ? -9.883 -31.705 -5.243 1.00 29.17 419 LYS A C 1
ATOM 3248 O O . LYS A 1 419 ? -8.802 -32.240 -5.009 1.00 29.17 419 LYS A O 1
ATOM 3253 N N . ALA A 1 420 ? -10.305 -30.644 -4.564 1.00 29.36 420 ALA A N 1
ATOM 3254 C CA . ALA A 1 420 ? -9.534 -30.025 -3.486 1.00 29.36 420 ALA A CA 1
ATOM 3255 C C . ALA A 1 420 ? -10.162 -30.209 -2.088 1.00 29.36 420 ALA A C 1
ATOM 3257 O O . ALA A 1 420 ? -10.075 -29.311 -1.261 1.00 29.36 420 ALA A O 1
ATOM 3258 N N . ASP A 1 421 ? -10.749 -31.372 -1.792 1.00 29.27 421 ASP A N 1
ATOM 3259 C CA . ASP A 1 421 ? -11.100 -31.749 -0.416 1.00 29.27 421 ASP A CA 1
ATOM 3260 C C . ASP A 1 421 ? -10.076 -32.754 0.122 1.00 29.27 421 ASP A C 1
ATOM 3262 O O . ASP A 1 421 ? -10.105 -33.940 -0.211 1.00 29.27 421 ASP A O 1
ATOM 3266 N N . GLY A 1 422 ? -9.154 -32.280 0.965 1.00 30.92 422 GLY A N 1
ATOM 3267 C CA . GLY A 1 422 ? -8.295 -33.163 1.754 1.00 30.92 422 GLY A CA 1
ATOM 3268 C C . GLY A 1 422 ? -6.921 -32.605 2.105 1.00 30.92 422 GLY A C 1
ATOM 3269 O O . GLY A 1 422 ? -5.915 -33.134 1.642 1.00 30.92 422 GLY A O 1
ATOM 3270 N N . VAL A 1 423 ? -6.852 -31.599 2.981 1.00 27.06 423 VAL A N 1
ATOM 3271 C CA . VAL A 1 423 ? -5.615 -31.298 3.722 1.00 27.06 423 VAL A CA 1
ATOM 3272 C C . VAL A 1 423 ? -5.962 -31.072 5.194 1.00 27.06 423 VAL A C 1
ATOM 3274 O O . VAL A 1 423 ? -6.628 -30.102 5.543 1.00 27.06 423 VAL A O 1
ATOM 3277 N N . GLN A 1 424 ? -5.533 -31.996 6.059 1.00 24.31 424 GLN A N 1
ATOM 3278 C CA . GLN A 1 424 ? -5.555 -31.817 7.514 1.00 24.31 424 GLN A CA 1
ATOM 3279 C C . GLN A 1 424 ? -4.340 -30.992 7.978 1.00 24.31 424 GLN A C 1
ATOM 3281 O O . GLN A 1 424 ? -3.266 -31.127 7.385 1.00 24.31 424 GLN A O 1
ATOM 3286 N N . PRO A 1 425 ? -4.458 -30.181 9.047 1.00 26.50 425 PRO A N 1
ATOM 3287 C CA . PRO A 1 425 ? -3.336 -29.412 9.569 1.00 26.50 425 PRO A CA 1
ATOM 3288 C C . PRO A 1 425 ? -2.382 -30.294 10.388 1.00 26.50 425 PRO A C 1
ATOM 3290 O O . PRO A 1 425 ? -2.800 -31.008 11.299 1.00 26.50 425 PRO A O 1
ATOM 3293 N N . ILE A 1 426 ? -1.087 -30.214 10.076 1.00 29.09 426 ILE A N 1
ATOM 3294 C CA . ILE A 1 426 ? 0.003 -30.805 10.863 1.00 29.09 426 ILE A CA 1
ATOM 3295 C C . ILE A 1 426 ? 0.463 -29.752 11.882 1.00 29.09 426 ILE A C 1
ATOM 3297 O O . ILE A 1 426 ? 0.777 -28.623 11.508 1.00 29.09 426 ILE A O 1
ATOM 3301 N N . GLY A 1 427 ? 0.444 -30.114 13.168 1.00 24.78 427 GLY A N 1
ATOM 3302 C CA . GLY A 1 427 ? 0.841 -29.257 14.291 1.00 24.78 427 GLY A CA 1
ATOM 3303 C C . GLY A 1 427 ? 2.360 -29.047 14.420 1.00 24.78 427 GLY A C 1
ATOM 3304 O O . GLY A 1 427 ? 3.135 -29.654 13.679 1.00 24.78 427 GLY A O 1
ATOM 3305 N N . PRO A 1 428 ? 2.798 -28.184 15.355 1.00 27.45 428 PRO A N 1
ATOM 3306 C CA . PRO A 1 428 ? 4.184 -27.764 15.470 1.00 27.45 428 PRO A CA 1
ATOM 3307 C C . PRO A 1 428 ? 4.951 -28.737 16.366 1.00 27.45 428 PRO A C 1
ATOM 3309 O O . PRO A 1 428 ? 4.631 -28.841 17.539 1.00 27.45 428 PRO A O 1
ATOM 3312 N N . ASP A 1 429 ? 5.943 -29.438 15.820 1.00 26.17 429 ASP A N 1
ATOM 3313 C CA . ASP A 1 429 ? 7.118 -29.911 16.564 1.00 26.17 429 ASP A CA 1
ATOM 3314 C C . ASP A 1 429 ? 8.124 -30.543 15.592 1.00 26.17 429 ASP A C 1
ATOM 3316 O O . ASP A 1 429 ? 7.859 -31.585 14.998 1.00 26.17 429 ASP A O 1
ATOM 3320 N N . HIS A 1 430 ? 9.264 -29.873 15.394 1.00 26.16 430 HIS A N 1
ATOM 3321 C CA . HIS A 1 430 ? 10.615 -30.446 15.484 1.00 26.16 430 HIS A CA 1
ATOM 3322 C C . HIS A 1 430 ? 11.660 -29.477 14.909 1.00 26.16 430 HIS A C 1
ATOM 3324 O O . HIS A 1 430 ? 11.877 -29.368 13.704 1.00 26.16 430 HIS A O 1
ATOM 3330 N N . HIS A 1 431 ? 12.372 -28.813 15.820 1.00 27.14 431 HIS A N 1
ATOM 3331 C CA . HIS A 1 431 ? 13.745 -28.380 15.589 1.00 27.14 431 HIS A CA 1
ATOM 3332 C C . HIS A 1 431 ? 14.630 -29.610 15.357 1.00 27.14 431 HIS A C 1
ATOM 3334 O O . HIS A 1 431 ? 14.632 -30.498 16.204 1.00 27.14 431 HIS A O 1
ATOM 3340 N N . GLU A 1 432 ? 15.470 -29.609 14.317 1.00 25.33 432 GLU A N 1
ATOM 3341 C CA . GLU A 1 432 ? 16.844 -30.100 14.460 1.00 25.33 432 GLU A CA 1
ATOM 3342 C C . GLU A 1 432 ? 17.791 -29.645 13.342 1.00 25.33 432 GLU A C 1
ATOM 3344 O O . GLU A 1 432 ? 17.450 -29.518 12.168 1.00 25.33 432 GLU A O 1
ATOM 3349 N N . ARG A 1 433 ? 19.021 -29.373 13.777 1.00 26.12 433 ARG A N 1
ATOM 3350 C CA . ARG A 1 433 ? 20.167 -28.852 13.035 1.00 26.12 433 ARG A CA 1
ATOM 3351 C C . ARG A 1 433 ? 20.708 -29.904 12.064 1.00 26.12 433 ARG A C 1
ATOM 3353 O O . ARG A 1 433 ? 20.992 -31.020 12.489 1.00 26.12 433 ARG A O 1
ATOM 3360 N N . ARG A 1 434 ? 21.033 -29.520 10.823 1.00 24.89 434 ARG A N 1
ATOM 3361 C CA . ARG A 1 434 ? 22.081 -30.195 10.032 1.00 24.89 434 ARG A CA 1
ATOM 3362 C C . ARG A 1 434 ? 22.962 -29.187 9.296 1.00 24.89 434 ARG A C 1
ATOM 3364 O O . ARG A 1 434 ? 22.537 -28.518 8.365 1.00 24.89 434 ARG A O 1
ATOM 3371 N N . LEU A 1 435 ? 24.210 -29.114 9.753 1.00 25.30 435 LEU A N 1
ATOM 3372 C CA . LEU A 1 435 ? 25.370 -28.574 9.044 1.00 25.30 435 LEU A CA 1
ATOM 3373 C C . LEU A 1 435 ? 25.719 -29.477 7.850 1.00 25.30 435 LEU A C 1
ATOM 3375 O O . LEU A 1 435 ? 25.772 -30.688 8.043 1.00 25.30 435 LEU A O 1
ATOM 3379 N N . CYS A 1 436 ? 26.070 -28.907 6.687 1.00 23.66 436 CYS A N 1
ATOM 3380 C CA . CYS A 1 436 ? 26.963 -29.550 5.708 1.00 23.66 436 CYS A CA 1
ATOM 3381 C C . CYS A 1 436 ? 27.578 -28.554 4.688 1.00 23.66 436 CYS A C 1
ATOM 3383 O O . CYS A 1 436 ? 26.879 -28.003 3.852 1.00 23.66 436 CYS A O 1
ATOM 3385 N N . ARG A 1 437 ? 28.897 -28.352 4.854 1.00 22.27 437 ARG A N 1
ATOM 3386 C CA . ARG A 1 437 ? 30.071 -28.137 3.954 1.00 22.27 437 ARG A CA 1
ATOM 3387 C C . ARG A 1 437 ? 29.938 -27.961 2.402 1.00 22.27 437 ARG A C 1
ATOM 3389 O O . ARG A 1 437 ? 28.905 -28.278 1.834 1.00 22.27 437 ARG A O 1
ATOM 3396 N N . PRO A 1 438 ? 31.003 -27.453 1.720 1.00 26.91 438 PRO A N 1
ATOM 3397 C CA . PRO A 1 438 ? 30.926 -26.505 0.595 1.00 26.91 438 PRO A CA 1
ATOM 3398 C C . PRO A 1 438 ? 30.936 -27.100 -0.830 1.00 26.91 438 PRO A C 1
ATOM 3400 O O . PRO A 1 438 ? 31.423 -28.203 -1.053 1.00 26.91 438 PRO A O 1
ATOM 3403 N N . ALA A 1 439 ? 30.476 -26.257 -1.767 1.00 26.47 439 ALA A N 1
ATOM 3404 C CA . ALA A 1 439 ? 30.739 -26.165 -3.213 1.00 26.47 439 ALA A CA 1
ATOM 3405 C C . ALA A 1 439 ? 30.696 -27.443 -4.084 1.00 26.47 439 ALA A C 1
ATOM 3407 O O . ALA A 1 439 ? 31.657 -28.204 -4.168 1.00 26.47 439 ALA A O 1
ATOM 3408 N N . GLN A 1 440 ? 29.643 -27.546 -4.903 1.00 24.27 440 GLN A N 1
ATOM 3409 C CA . GLN A 1 440 ? 29.676 -28.219 -6.206 1.00 24.27 440 GLN A CA 1
ATOM 3410 C C . GLN A 1 440 ? 29.140 -27.260 -7.280 1.00 24.27 440 GLN A C 1
ATOM 3412 O O . GLN A 1 440 ? 28.058 -26.698 -7.129 1.00 24.27 440 GLN A O 1
ATOM 3417 N N . ARG A 1 441 ? 29.911 -27.069 -8.362 1.00 25.98 441 ARG A N 1
ATOM 3418 C CA . ARG A 1 441 ? 29.462 -26.406 -9.597 1.00 25.98 441 ARG A CA 1
ATOM 3419 C C . ARG A 1 441 ? 28.283 -27.194 -10.171 1.00 25.98 441 ARG A C 1
ATOM 3421 O O . ARG A 1 441 ? 28.447 -28.369 -10.490 1.00 25.98 441 ARG A O 1
ATOM 3428 N N . LEU A 1 442 ? 27.132 -26.552 -10.335 1.00 25.38 442 LEU A N 1
ATOM 3429 C CA . LEU A 1 442 ? 25.997 -27.104 -11.072 1.00 25.38 442 LEU A CA 1
ATOM 3430 C C . LEU A 1 442 ? 25.989 -26.490 -12.476 1.00 25.38 442 LEU A C 1
ATOM 3432 O O . LEU A 1 442 ? 25.856 -25.280 -12.617 1.00 25.38 442 LEU A O 1
ATOM 3436 N N . SER A 1 443 ? 26.160 -27.321 -13.509 1.00 24.02 443 SER A N 1
ATOM 3437 C CA . SER A 1 443 ? 25.811 -26.945 -14.883 1.00 24.02 443 SER A CA 1
ATOM 3438 C C . SER A 1 443 ? 24.301 -27.099 -15.080 1.00 24.02 443 SER A C 1
ATOM 3440 O O . SER A 1 443 ? 23.672 -27.945 -14.435 1.00 24.02 443 SER A O 1
ATOM 3442 N N . ILE A 1 444 ? 23.715 -26.295 -15.974 1.00 32.84 444 ILE A N 1
ATOM 3443 C CA . ILE A 1 444 ? 22.281 -26.283 -16.318 1.00 32.84 444 ILE A CA 1
ATOM 3444 C C . ILE A 1 444 ? 21.925 -27.546 -17.128 1.00 32.84 444 ILE A C 1
ATOM 3446 O O . ILE A 1 444 ? 21.586 -27.506 -18.302 1.00 32.84 444 ILE A O 1
ATOM 3450 N N . SER A 1 445 ? 22.039 -28.713 -16.502 1.00 25.28 445 SER A N 1
ATOM 3451 C CA . SER A 1 445 ? 21.478 -29.980 -16.991 1.00 25.28 445 SER A CA 1
ATOM 3452 C C . SER A 1 445 ? 20.544 -30.634 -15.963 1.00 25.28 445 SER A C 1
ATOM 3454 O O . SER A 1 445 ? 19.954 -31.677 -16.228 1.00 25.28 445 SER A O 1
ATOM 3456 N N . SER A 1 446 ? 20.322 -29.995 -14.809 1.00 27.16 446 SER A N 1
ATOM 3457 C CA . SER A 1 446 ? 19.455 -30.481 -13.724 1.00 27.16 446 SER A CA 1
ATOM 3458 C C . SER A 1 446 ? 18.196 -29.625 -13.509 1.00 27.16 446 SER A C 1
ATOM 3460 O O . SER A 1 446 ? 17.674 -29.519 -12.398 1.00 27.16 446 SER A O 1
ATOM 3462 N N . CYS A 1 447 ? 17.653 -29.047 -14.587 1.00 28.52 447 CYS A N 1
ATOM 3463 C CA . CYS A 1 447 ? 16.495 -28.141 -14.538 1.00 28.52 447 CYS A CA 1
ATOM 3464 C C . CYS A 1 447 ? 15.180 -28.805 -14.052 1.00 28.52 447 CYS A C 1
ATOM 3466 O O . CYS A 1 447 ? 14.242 -28.113 -13.674 1.00 28.52 447 CYS A O 1
ATOM 3468 N N . ASN A 1 448 ? 15.102 -30.141 -13.967 1.00 29.38 448 ASN A N 1
ATOM 3469 C CA . ASN A 1 448 ? 13.865 -30.834 -13.574 1.00 29.38 448 ASN A CA 1
ATOM 3470 C C . ASN A 1 448 ? 13.693 -31.101 -12.066 1.00 29.38 448 ASN A C 1
ATOM 3472 O O . ASN A 1 448 ? 12.570 -31.353 -11.626 1.00 29.38 448 ASN A O 1
ATOM 3476 N N . SER A 1 449 ? 14.752 -31.048 -11.251 1.00 25.75 449 SER A N 1
ATOM 3477 C CA . SER A 1 449 ? 14.668 -31.386 -9.816 1.00 25.75 449 SER A CA 1
ATOM 3478 C C . SER A 1 449 ? 14.747 -30.172 -8.884 1.00 25.75 449 SER A C 1
ATOM 3480 O O . SER A 1 449 ? 14.100 -30.184 -7.838 1.00 25.75 449 SER A O 1
ATOM 3482 N N . GLY A 1 450 ? 15.441 -29.095 -9.272 1.00 25.92 450 GLY A N 1
ATOM 3483 C CA . GLY A 1 450 ? 15.496 -27.848 -8.490 1.00 25.92 450 GLY A CA 1
ATOM 3484 C C . GLY A 1 450 ? 14.209 -27.015 -8.561 1.00 25.92 450 GLY A C 1
ATOM 3485 O O . GLY A 1 450 ? 13.764 -26.463 -7.553 1.00 25.92 450 GLY A O 1
ATOM 3486 N N . ALA A 1 451 ? 13.551 -26.989 -9.725 1.00 28.62 451 ALA A N 1
ATOM 3487 C CA . ALA A 1 451 ? 12.342 -26.193 -9.955 1.00 28.62 451 ALA A CA 1
ATOM 3488 C C . ALA A 1 451 ? 11.136 -26.652 -9.108 1.00 28.62 451 ALA A C 1
ATOM 3490 O O . ALA A 1 451 ? 10.325 -25.834 -8.677 1.00 28.62 451 ALA A O 1
ATOM 3491 N N . ARG A 1 452 ? 11.041 -27.952 -8.785 1.00 25.56 452 ARG A N 1
ATOM 3492 C CA . ARG A 1 452 ? 9.960 -28.494 -7.937 1.00 25.56 452 ARG A CA 1
ATOM 3493 C C . ARG A 1 452 ? 10.103 -28.153 -6.452 1.00 25.56 452 ARG A C 1
ATOM 3495 O O . ARG A 1 452 ? 9.098 -28.169 -5.745 1.00 25.56 452 ARG A O 1
ATOM 3502 N N . TRP A 1 453 ? 11.313 -27.850 -5.977 1.00 24.56 453 TRP A N 1
ATOM 3503 C CA . TRP A 1 453 ? 11.530 -27.396 -4.599 1.00 24.56 453 TRP A CA 1
ATOM 3504 C C . TRP A 1 453 ? 11.301 -25.882 -4.469 1.00 24.56 453 TRP A C 1
ATOM 3506 O O . TRP A 1 453 ? 10.617 -25.447 -3.545 1.00 24.56 453 TRP A O 1
ATOM 3516 N N . MET A 1 454 ? 11.769 -25.096 -5.448 1.00 26.72 454 MET A N 1
ATOM 3517 C CA . MET A 1 454 ? 11.621 -23.632 -5.465 1.00 26.72 454 MET A CA 1
ATOM 3518 C C . MET A 1 454 ? 10.168 -23.153 -5.600 1.00 26.72 454 MET A C 1
ATOM 3520 O O . MET A 1 454 ? 9.796 -22.172 -4.965 1.00 26.72 454 MET A O 1
ATOM 3524 N N . ALA A 1 455 ? 9.308 -23.873 -6.326 1.00 26.42 455 ALA A N 1
ATOM 3525 C CA . ALA A 1 455 ? 7.908 -23.475 -6.509 1.00 26.42 455 ALA A CA 1
ATOM 3526 C C . ALA A 1 455 ? 7.010 -23.656 -5.265 1.00 26.42 455 ALA A C 1
ATOM 3528 O O . ALA A 1 455 ? 5.838 -23.291 -5.310 1.00 26.42 455 ALA A O 1
ATOM 3529 N N . ARG A 1 456 ? 7.508 -24.239 -4.162 1.00 23.78 456 ARG A N 1
ATOM 3530 C CA . ARG A 1 456 ? 6.680 -24.520 -2.974 1.00 23.78 456 ARG A CA 1
ATOM 3531 C C . ARG A 1 456 ? 6.842 -23.550 -1.804 1.00 23.78 456 ARG A C 1
ATOM 3533 O O . ARG A 1 456 ? 6.031 -23.656 -0.895 1.00 23.78 456 ARG A O 1
ATOM 3540 N N . HIS A 1 457 ? 7.829 -22.648 -1.785 1.00 25.39 457 HIS A N 1
ATOM 3541 C CA . HIS A 1 457 ? 8.136 -21.918 -0.539 1.00 25.39 457 HIS A CA 1
ATOM 3542 C C . HIS A 1 457 ? 8.482 -20.433 -0.634 1.00 25.39 457 HIS A C 1
ATOM 3544 O O . HIS A 1 457 ? 8.786 -19.856 0.404 1.00 25.39 457 HIS A O 1
ATOM 3550 N N . ILE A 1 458 ? 8.430 -19.775 -1.794 1.00 25.14 458 ILE A N 1
ATOM 3551 C CA . ILE A 1 458 ? 8.809 -18.359 -1.860 1.00 25.14 458 ILE A CA 1
ATOM 3552 C C . ILE A 1 458 ? 7.991 -17.628 -2.935 1.00 25.14 458 ILE A C 1
ATOM 3554 O O . ILE A 1 458 ? 8.216 -17.811 -4.128 1.00 25.14 458 ILE A O 1
ATOM 3558 N N . VAL A 1 459 ? 7.059 -16.778 -2.498 1.00 24.12 459 VAL A N 1
ATOM 3559 C CA . VAL A 1 459 ? 6.392 -15.761 -3.326 1.00 24.12 459 VAL A CA 1
ATOM 3560 C C . VAL A 1 459 ? 6.991 -14.407 -2.932 1.00 24.12 459 VAL A C 1
ATOM 3562 O O . VAL A 1 459 ? 6.527 -13.778 -1.985 1.00 24.12 459 VAL A O 1
ATOM 3565 N N . TYR A 1 460 ? 8.051 -13.975 -3.620 1.00 33.47 460 TYR A N 1
ATOM 3566 C CA . TYR A 1 460 ? 8.523 -12.587 -3.536 1.00 33.47 460 TYR A CA 1
ATOM 3567 C C . TYR A 1 460 ? 7.675 -11.746 -4.500 1.00 33.47 460 TYR A C 1
ATOM 3569 O O . TYR A 1 460 ? 7.671 -12.003 -5.707 1.00 33.47 460 TYR A O 1
ATOM 3577 N N . GLY A 1 461 ? 6.875 -10.821 -3.968 1.00 30.77 461 GLY A N 1
ATOM 3578 C CA . GLY A 1 461 ? 5.914 -10.032 -4.732 1.00 30.77 461 GLY A CA 1
ATOM 3579 C C . GLY A 1 461 ? 6.566 -8.815 -5.355 1.00 30.77 461 GLY A C 1
ATOM 3580 O O . GLY A 1 461 ? 6.689 -7.762 -4.746 1.00 30.77 461 GLY A O 1
ATOM 3581 N N . TRP A 1 462 ? 6.913 -8.957 -6.624 1.00 46.25 462 TRP A N 1
ATOM 3582 C CA . TRP A 1 462 ? 7.389 -7.859 -7.445 1.00 46.25 462 TRP A CA 1
ATOM 3583 C C . TRP A 1 462 ? 6.200 -7.259 -8.181 1.00 46.25 462 TRP A C 1
ATOM 3585 O O . TRP A 1 462 ? 5.739 -7.849 -9.158 1.00 46.25 462 TRP A O 1
ATOM 3595 N N . VAL A 1 463 ? 5.756 -6.084 -7.720 1.00 32.94 463 VAL A N 1
ATOM 3596 C CA . VAL A 1 463 ? 4.822 -5.188 -8.419 1.00 32.94 463 VAL A CA 1
ATOM 3597 C C . VAL A 1 463 ? 3.392 -5.733 -8.584 1.00 32.94 463 VAL A C 1
ATOM 3599 O O . VAL A 1 463 ? 3.139 -6.723 -9.271 1.00 32.94 463 VAL A O 1
ATOM 3602 N N . THR A 1 464 ? 2.418 -5.020 -8.009 1.00 33.22 464 THR A N 1
ATOM 3603 C CA . THR A 1 464 ? 0.994 -5.256 -8.304 1.00 33.22 464 THR A CA 1
ATOM 3604 C C . THR A 1 464 ? 0.563 -4.311 -9.422 1.00 33.22 464 THR A C 1
ATOM 3606 O O . THR A 1 464 ? 0.553 -3.095 -9.237 1.00 33.22 464 THR A O 1
ATOM 3609 N N . LEU A 1 465 ? 0.237 -4.864 -10.592 1.00 29.58 465 LEU A N 1
ATOM 3610 C CA . LEU A 1 465 ? -0.342 -4.119 -11.713 1.00 29.58 465 LEU A CA 1
ATOM 3611 C C . LEU A 1 465 ? -1.854 -4.001 -11.530 1.00 29.58 465 LEU A C 1
ATOM 3613 O O . LEU A 1 465 ? -2.529 -5.012 -11.341 1.00 29.58 465 LEU A O 1
ATOM 3617 N N . ILE A 1 466 ? -2.381 -2.784 -11.647 1.00 28.48 466 ILE A N 1
ATOM 3618 C CA . ILE A 1 466 ? -3.821 -2.541 -11.743 1.00 28.48 466 ILE A CA 1
ATOM 3619 C C . ILE A 1 466 ? -4.106 -2.087 -13.175 1.00 28.48 466 ILE A C 1
ATOM 3621 O O . ILE A 1 466 ? -3.694 -1.002 -13.580 1.00 28.48 466 ILE A O 1
ATOM 3625 N N . ALA A 1 467 ? -4.782 -2.940 -13.943 1.00 26.95 467 ALA A N 1
ATOM 3626 C CA . ALA A 1 467 ? -5.308 -2.620 -15.267 1.00 26.95 467 ALA A CA 1
ATOM 3627 C C . ALA A 1 467 ? -6.838 -2.591 -15.183 1.00 26.95 467 ALA A C 1
ATOM 3629 O O . ALA A 1 467 ? -7.422 -3.514 -14.604 1.00 26.95 467 ALA A O 1
ATOM 3630 N N . HIS A 1 468 ? -7.448 -1.533 -15.723 1.00 28.09 468 HIS A N 1
ATOM 3631 C CA . HIS A 1 468 ? -8.902 -1.394 -15.822 1.00 28.09 468 HIS A CA 1
ATOM 3632 C C . HIS A 1 468 ? -9.524 -2.366 -16.830 1.00 28.09 468 HIS A C 1
ATOM 3634 O O . HIS A 1 468 ? -8.829 -2.765 -17.795 1.00 28.09 468 HIS A O 1
#

Radius of gyration: 28.27 Å; chains: 1; bounding box: 68×51×76 Å

Sequence (468 aa):
MWANENWSRRWDGSDDDLLIAQDYRAEDDEALVDCFAGYLKDPRYIHFDGRPILMVYRPGTIPDAPAAFVRWRGMFQNRHGLNPLFVMGQAFGDENPDLFGLDGAIEFPPHKVVSGCSLLNDEVKVFDNDFSGQIYDYGEVVDASLAQPQTPFPLIRTAAPSWDNDARRQGKGLVLHGSTPELYERWLGGLIEQAQTRTFFGDPVVCINAWNEWAEGAYLEPDQHFGSAYLNATARACTGSSRNHSQSRLLLIGHDAFPAGAQRLLLETGRTLKHCFGADIQFILLGDGTLLDEYRTVAPTEVLTNDTSTTTARLRHLRKQGFQSAIVNSAASSAIAADLAEAGIGFTFLIHELPALLRSRNLTGPMEKACALARHIVVPAESVAKKADFGTRQKSADSASGALHFGGLFRTGTTDDPKADGVQPIGPDHHERRLCRPAQRLSISSCNSGARWMARHIVYGWVTLIAH

pLDDT: mean 79.73, std 24.96, range [22.27, 98.44]

InterPro domains:
  IPR032719 Glycosyltransferase WbsX [PTHR41244] (1-241)
  IPR060009 Glycosyltransferase WbsX, N-terminal domain [PF14307] (1-234)
  IPR060009 Glycosyltransferase WbsX, N-terminal domain [cd11579] (1-237)

Foldseek 3Di:
DPAQAFDAPAPPRDPPHGPGGRDQDPVCLLVVLVVVLVQQPDPQFDDFPNAGEDEYECCVVHVLLLVSVVVSQVSCCVPPVHRHQYEYECPPPDDDCVVRNGQYYEYDPDVVLCVPFDFCVVVDDDPDPLAPATEGALLSSLVSLLPDDDDPGQYAYEAFQFWALCLSVPSHYYGHPPRALVSSLSSLLSQQVVQVVRPRNPFRWHWYQWCPPVNTPRHCDADPPCGNSNVVSVVCSVVVPPPPPPQQEEEQEEAECAPDDQNVVSLVVLQCCCPRPVHQYEYEYQYYYDCQVVSVVRHHYYHDHLPLVVLLVVLLVVVVVVQQEYEQTELSRLSCLVSCVSSNRAYEYEHEDDPVVCVVVVSLVSSLVSLVRHPHYDYPDVVVVVVSPPDDDDDDDDDDDDDDQDDPRGGDDDDDDPPPPDDDDDDDDDDDDDDDDDDDDDDPPPVPPVVVVVVPDDDDTDMDMDTD

Secondary structure (DSSP, 8-state):
-B--S-EESSSSS--TTEEE-----GGGHHHHHHHHHHHHTSTTB-EETTEEEEEES-GGGSTTHHHHHHHHHHHHHHHH----EEEEEE-TT---GGGGT-SEEEE-TTTTTTTTPPB-TTTS--S-TT---EEEEHHHHHHHHHTPPPPSS-EEEEE-S--B-TTTSTTT-EEEET--HHHHHHHHHHHHHHHTTS-BTTB-EEEES-SEEGGGTEE-S--SSSTTHHHHHHHHHHHT---------EEEEES--SSSHHHHHHHHHHHHHHHHH---EEEEESS--TTHHHHHHHS-EEE--S-HHHHHHHHHHHHHTT--EEEEESGGGGGGHHHHHHHT-EEEEE----HHHHHHTT-HHHHHHHHHH-SEEE-S-HHHHHHTT-----------------STTBPPPP---------PPP--------------PPPTT-HHHHHHHHTTT------EEEE-

Organism: NCBI:txid1307950